Protein AF-0000000075745538 (afdb_homodimer)

Solvent-accessible surface area (backbone atoms only — not comparable to full-atom values): 29740 Å² total; per-residue (Å²): 92,70,64,51,39,31,38,31,52,60,45,66,68,40,71,84,43,52,60,39,20,72,79,34,56,56,38,56,42,60,50,58,52,34,24,38,36,54,57,50,51,48,40,37,41,75,52,66,28,42,40,36,33,36,25,27,32,91,86,46,56,64,62,62,50,54,44,32,82,53,66,72,60,44,50,51,27,57,76,72,63,39,55,70,60,40,52,52,51,49,47,49,22,63,64,48,47,79,44,80,41,72,41,89,64,88,41,35,65,24,44,39,57,53,60,44,41,84,80,52,51,87,40,35,29,32,36,42,36,32,46,46,46,64,48,44,99,56,38,52,62,39,62,37,48,55,50,21,34,75,67,65,39,25,22,36,30,24,38,81,52,60,69,89,52,38,47,78,23,36,33,40,35,60,48,73,80,48,95,54,29,25,47,28,54,38,53,39,74,40,33,51,65,85,69,44,84,52,47,36,26,53,49,52,33,36,31,41,44,45,68,52,49,65,48,46,56,86,53,66,60,45,80,95,67,17,24,48,45,56,62,30,48,26,58,35,10,67,67,70,45,28,35,33,34,54,60,66,60,55,72,34,43,55,77,38,66,55,36,33,56,47,47,24,50,58,52,41,56,70,34,80,92,41,23,65,66,39,51,54,53,48,59,71,67,49,81,132,92,70,61,51,38,31,37,31,52,59,47,67,67,39,72,84,43,52,60,39,20,71,77,35,55,56,36,57,42,60,49,59,51,34,26,37,35,56,56,48,50,50,41,36,42,75,53,65,29,40,39,35,34,36,25,27,33,91,86,48,56,64,63,61,50,53,44,32,81,53,66,69,60,44,49,50,26,57,76,70,65,39,54,71,60,39,51,52,52,49,48,49,22,63,64,48,47,80,43,81,38,70,40,91,64,88,42,36,64,24,43,40,56,52,60,42,40,85,80,52,52,87,41,35,29,32,36,41,36,33,46,48,46,64,46,43,99,56,36,51,62,39,63,38,47,55,50,22,34,74,65,65,39,24,22,35,31,22,37,80,52,62,67,90,52,40,48,78,23,36,33,41,34,60,48,73,81,46,95,56,28,26,46,29,55,38,55,38,74,40,35,51,65,84,71,43,82,51,49,36,25,52,48,52,34,36,31,41,45,46,69,53,50,65,48,47,55,86,54,66,59,44,79,94,68,15,24,46,45,56,61,32,48,26,57,35,11,66,67,70,46,28,33,34,35,55,61,65,60,55,72,33,42,56,76,38,65,56,37,32,56,47,48,24,50,59,54,42,56,69,34,81,91,40,22,65,65,37,51,55,54,49,59,71,67,48,80,131

Secondary structure (DSSP, 8-state):
----EEEEE-----GGGTTTTSSS-GGGSEETTEEHHHHHHHHHHHTT--EEEEEE-TT-HHHHHHTS--HHHHHHHHHTT-HHHHHHHHHHHHSSEEEEEE-SS---HHHHHHHTHHHHTTS-EEEE-TTEEEE-SS-HHHHHHHHHHHHTSEEEEEEE--GGGGGGSEEEEEEEEETTEEEEEEEEES--TTT-S-SEEEEEEEEE-THHHHHHTTPPP-GGGS--HHHHHHHHHHTT-EEEEE--SEEEETTSHHHHHHHHHHHHTT-TTTHHHHHHHHHHHS--/----EEEEE-----GGGTTTTSSS-GGGSEETTEEHHHHHHHHHHHTT--EEEEEE-TT-HHHHHHTS--H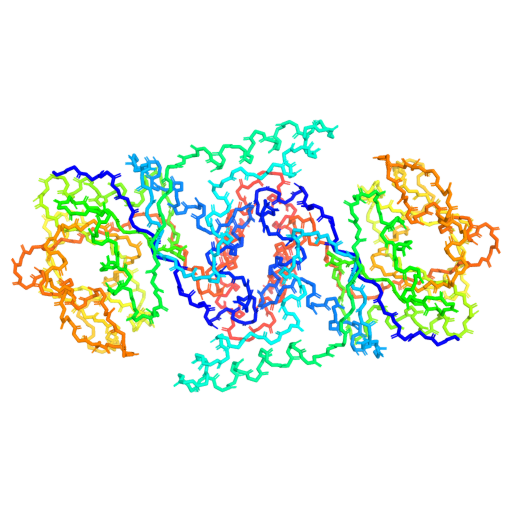HHHHHHHHTT-HHHHHHHHHHHHS-EEEEEE-SS---HHHHHHHTHHHHTTS-EEEE-TTEEEE-SS-HHHHHHHHHHHHTSEEEEEEE--GGGGGGSEEEEEEEEETTEEEEEEEEES--TTT-S-SEEEEEEEEE-THHHHHHTTPPP-GGGS--HHHHHHHHHHTT-EEEEE--SEEEETTSHHHHHHHHHHHHTT-TTTHHHHHHHHHHHS--

Structure (mmCIF, N/CA/C/O backbone):
data_AF-0000000075745538-model_v1
#
loop_
_entity.id
_entity.type
_entity.pdbx_description
1 polymer 'UTP--glucose-1-phosphate uridylyltransferase'
#
loop_
_atom_site.group_PDB
_atom_site.id
_atom_site.type_symbol
_atom_site.label_atom_id
_atom_site.label_alt_id
_atom_site.label_comp_id
_atom_site.label_asym_id
_atom_site.label_entity_id
_atom_site.label_seq_id
_atom_site.pdbx_PDB_ins_code
_atom_site.Cartn_x
_atom_site.Cartn_y
_atom_site.Cartn_z
_atom_site.occupancy
_atom_site.B_iso_or_equiv
_atom_site.auth_seq_id
_atom_site.auth_comp_id
_atom_site.auth_asym_id
_atom_site.auth_atom_id
_atom_site.pdbx_PDB_model_num
ATOM 1 N N . MET A 1 1 ? 9.742 32.969 16.781 1 86.25 1 MET A N 1
ATOM 2 C CA . MET A 1 1 ? 9.578 31.75 17.578 1 86.25 1 MET A CA 1
ATOM 3 C C . MET A 1 1 ? 10.32 30.578 16.953 1 86.25 1 MET A C 1
ATOM 5 O O . MET A 1 1 ? 10.523 30.547 15.734 1 86.25 1 MET A O 1
ATOM 9 N N . GLN A 1 2 ? 10.852 29.75 17.797 1 90.19 2 GLN A N 1
ATOM 10 C CA . GLN A 1 2 ? 11.617 28.609 17.312 1 90.19 2 GLN A CA 1
ATOM 11 C C . GLN A 1 2 ? 10.781 27.344 17.312 1 90.19 2 GLN A C 1
ATOM 13 O O . GLN A 1 2 ? 10.18 26.984 18.344 1 90.19 2 GLN A O 1
ATOM 18 N N . VAL A 1 3 ? 10.633 26.781 16.172 1 95.25 3 VAL A N 1
ATOM 19 C CA . VAL A 1 3 ? 9.898 25.531 16 1 95.25 3 VAL A CA 1
ATOM 20 C C . VAL A 1 3 ? 10.875 24.375 15.766 1 95.25 3 VAL A C 1
ATOM 22 O O . VAL A 1 3 ? 11.602 24.375 14.766 1 95.25 3 VAL A O 1
ATOM 25 N N . ASP A 1 4 ? 10.891 23.453 16.688 1 92.44 4 ASP A N 1
ATOM 26 C CA . ASP A 1 4 ? 11.898 22.406 16.578 1 92.44 4 ASP A CA 1
ATOM 27 C C . ASP A 1 4 ? 11.242 21.031 16.438 1 92.44 4 ASP A C 1
ATOM 29 O O . ASP A 1 4 ? 11.891 20.078 16 1 92.44 4 ASP A O 1
ATOM 33 N N . LYS A 1 5 ? 10.008 20.906 16.844 1 97 5 LYS A N 1
ATOM 34 C CA . LYS A 1 5 ? 9.32 19.625 16.859 1 97 5 LYS A CA 1
ATOM 35 C C . LYS A 1 5 ? 8.133 19.625 15.906 1 97 5 LYS A C 1
ATOM 37 O O . LYS A 1 5 ? 7.539 20.672 15.641 1 97 5 LYS A O 1
ATOM 42 N N . VAL A 1 6 ? 7.918 18.453 15.359 1 98.19 6 VAL A N 1
ATOM 43 C CA . VAL A 1 6 ? 6.719 18.281 14.547 1 98.19 6 VAL A CA 1
ATOM 44 C C . VAL A 1 6 ? 5.91 17.094 15.078 1 98.19 6 VAL A C 1
ATOM 46 O O . VAL A 1 6 ? 6.469 16.047 15.383 1 98.19 6 VAL A O 1
ATOM 49 N N . VAL A 1 7 ? 4.645 17.344 15.328 1 98.44 7 VAL A N 1
ATOM 50 C CA . VAL A 1 7 ? 3.699 16.328 15.75 1 98.44 7 VAL A CA 1
ATOM 51 C C . VAL A 1 7 ? 2.977 15.75 14.531 1 98.44 7 VAL A C 1
ATOM 53 O O . VAL A 1 7 ? 2.428 16.5 13.719 1 98.44 7 VAL A O 1
ATOM 56 N N . VAL A 1 8 ? 2.996 14.43 14.359 1 98.06 8 VAL A N 1
ATOM 57 C CA . VAL A 1 8 ? 2.344 13.734 13.25 1 98.06 8 VAL A CA 1
ATOM 58 C C . VAL A 1 8 ? 1.324 12.734 13.789 1 98.06 8 VAL A C 1
ATOM 60 O O . VAL A 1 8 ? 1.68 11.617 14.156 1 98.06 8 VAL A O 1
ATOM 63 N N . PRO A 1 9 ? 0.056 13.125 13.836 1 97.5 9 PRO A N 1
ATOM 64 C CA . PRO A 1 9 ? -0.987 12.18 14.25 1 97.5 9 PRO A CA 1
ATOM 65 C C . PRO A 1 9 ? -1.168 11.031 13.258 1 97.5 9 PRO A C 1
ATOM 67 O O . PRO A 1 9 ? -1.43 11.266 12.078 1 97.5 9 PRO A O 1
ATOM 70 N N . VAL A 1 10 ? -1.059 9.766 13.734 1 95.06 10 VAL A N 1
ATOM 71 C CA . VAL A 1 10 ? -1.146 8.602 12.852 1 95.06 10 VAL A CA 1
ATOM 72 C C . VAL A 1 10 ? -1.977 7.508 13.516 1 95.06 10 VAL A C 1
ATOM 74 O O . VAL A 1 10 ? -1.84 6.328 13.188 1 95.06 10 VAL A O 1
ATOM 77 N N . ALA A 1 11 ? -2.805 7.832 14.438 1 92.06 11 ALA A N 1
ATOM 78 C CA . ALA A 1 11 ? -3.52 6.836 15.234 1 92.06 11 ALA A CA 1
ATOM 79 C C . ALA A 1 11 ? -4.848 6.461 14.578 1 92.06 11 ALA A C 1
ATOM 81 O O . ALA A 1 11 ? -5.492 5.488 14.977 1 92.06 11 ALA A O 1
ATOM 82 N N . GLY A 1 12 ? -5.246 7.16 13.602 1 87.12 12 GLY A N 1
ATOM 83 C CA . GLY A 1 12 ? -6.555 6.957 13.008 1 87.12 12 GLY A CA 1
ATOM 84 C C . GLY A 1 12 ? -6.727 5.574 12.398 1 87.12 12 GLY A C 1
ATOM 85 O O . GLY A 1 12 ? -5.754 4.973 11.938 1 87.12 12 GLY A O 1
ATOM 86 N N . TRP A 1 13 ? -7.945 5.137 12.242 1 82.75 13 TRP A N 1
ATOM 87 C CA . TRP A 1 13 ? -8.258 3.787 11.789 1 82.75 13 TRP A CA 1
ATOM 88 C C . TRP A 1 13 ? -8.234 3.711 10.266 1 82.75 13 TRP A C 1
ATOM 90 O O . TRP A 1 13 ? -8.164 2.621 9.688 1 82.75 13 TRP A O 1
ATOM 100 N N . GLY A 1 14 ? -8.375 4.773 9.625 1 85.12 14 GLY A N 1
ATOM 101 C CA . GLY A 1 14 ? -8.359 4.766 8.172 1 85.12 14 GLY A CA 1
ATOM 102 C C . GLY A 1 14 ? -9.508 3.975 7.57 1 85.12 14 GLY A C 1
ATOM 103 O O . GLY A 1 14 ? -9.32 3.244 6.598 1 85.12 14 GLY A O 1
ATOM 104 N N . THR A 1 15 ? -10.727 4.102 8.031 1 84.31 15 THR A N 1
ATOM 105 C CA . THR A 1 15 ? -11.859 3.244 7.684 1 84.31 15 THR A CA 1
ATOM 106 C C . THR A 1 15 ? -12.328 3.523 6.262 1 84.31 15 THR A C 1
ATOM 108 O O . THR A 1 15 ? -12.914 2.652 5.613 1 84.31 15 THR A O 1
ATOM 111 N N . ARG A 1 16 ? -12.047 4.633 5.652 1 79.69 16 ARG A N 1
ATOM 112 C CA . ARG A 1 16 ? -12.484 4.988 4.305 1 79.69 16 ARG A CA 1
ATOM 113 C C . ARG A 1 16 ? -11.758 4.156 3.254 1 79.69 16 ARG A C 1
ATOM 115 O O . ARG A 1 16 ? -12.18 4.094 2.1 1 79.69 16 ARG A O 1
ATOM 122 N N . SER A 1 17 ? -10.68 3.512 3.648 1 85.38 17 SER A N 1
ATOM 123 C CA . SER A 1 17 ? -9.867 2.764 2.699 1 85.38 17 SER A CA 1
ATOM 124 C C . SER A 1 17 ? -9.984 1.261 2.928 1 85.38 17 SER A C 1
ATOM 126 O O . SER A 1 17 ? -9.18 0.481 2.418 1 85.38 17 SER A O 1
ATOM 128 N N . LEU A 1 18 ? -10.93 0.903 3.715 1 87.12 18 LEU A N 1
ATOM 129 C CA . LEU A 1 18 ? -11.172 -0.522 3.918 1 87.12 18 LEU A CA 1
ATOM 130 C C . LEU A 1 18 ? -11.531 -1.206 2.602 1 87.12 18 LEU A C 1
ATOM 132 O O . LEU A 1 18 ? -12.188 -0.608 1.747 1 87.12 18 LEU A O 1
ATOM 136 N N . PRO A 1 19 ? -11.023 -2.41 2.402 1 89.81 19 PRO A N 1
ATOM 137 C CA . PRO A 1 19 ? -10.352 -3.312 3.34 1 89.81 19 PRO A CA 1
ATOM 138 C C . PRO A 1 19 ? -8.828 -3.178 3.297 1 89.81 19 PRO A C 1
ATOM 140 O O . PRO A 1 19 ? -8.125 -3.84 4.066 1 89.81 19 PRO A O 1
ATOM 143 N N . ALA A 1 20 ? -8.305 -2.301 2.475 1 86.12 20 ALA A N 1
ATOM 144 C CA . ALA A 1 20 ? -6.859 -2.135 2.334 1 86.12 20 ALA A CA 1
ATOM 145 C C . ALA A 1 20 ? -6.223 -1.75 3.664 1 86.12 20 ALA A C 1
ATOM 147 O O . ALA A 1 20 ? -5.074 -2.113 3.938 1 86.12 20 ALA A O 1
ATOM 148 N N . THR A 1 21 ? -7.012 -1.086 4.5 1 87.31 21 THR A N 1
ATOM 149 C CA . THR A 1 21 ? -6.473 -0.563 5.754 1 87.31 21 THR A CA 1
ATOM 150 C C . THR A 1 21 ? -6.926 -1.415 6.934 1 87.31 21 THR A C 1
ATOM 152 O O . THR A 1 21 ? -6.867 -0.973 8.086 1 87.31 21 THR A O 1
ATOM 155 N N . LYS A 1 22 ? -7.441 -2.6 6.645 1 88.69 22 LYS A N 1
ATOM 156 C CA . LYS A 1 22 ? -7.918 -3.477 7.711 1 88.69 22 LYS A CA 1
ATOM 157 C C . LYS A 1 22 ? -6.824 -3.734 8.742 1 88.69 22 LYS A C 1
ATOM 159 O O . LYS A 1 22 ? -7.074 -3.68 9.945 1 88.69 22 LYS A O 1
ATOM 164 N N . ASN A 1 23 ? -5.586 -3.955 8.227 1 86.44 23 ASN A N 1
ATOM 165 C CA . ASN A 1 23 ? -4.465 -4.199 9.125 1 86.44 23 ASN A CA 1
ATOM 166 C C . ASN A 1 23 ? -3.24 -3.381 8.727 1 86.44 23 ASN A C 1
ATOM 168 O O . ASN A 1 23 ? -2.139 -3.621 9.227 1 86.44 23 ASN A O 1
ATOM 172 N N . LEU A 1 24 ? -3.475 -2.521 7.871 1 87.69 24 LEU A N 1
ATOM 173 C CA . LEU A 1 24 ? -2.43 -1.621 7.395 1 87.69 24 LEU A CA 1
ATOM 174 C C . LEU A 1 24 ? -2.84 -0.164 7.586 1 87.69 24 LEU A C 1
ATOM 176 O O . LEU A 1 24 ? -3.842 0.282 7.023 1 87.69 24 LEU A O 1
ATOM 180 N N . PRO A 1 25 ? -2.012 0.566 8.375 1 91.5 25 PRO A N 1
ATOM 181 C CA . PRO A 1 25 ? -2.342 1.988 8.5 1 91.5 25 PRO A CA 1
ATOM 182 C C . PRO A 1 25 ? -2.359 2.713 7.156 1 91.5 25 PRO A C 1
ATOM 184 O O . PRO A 1 25 ? -1.519 2.443 6.293 1 91.5 25 PRO A O 1
ATOM 187 N N . LYS A 1 26 ? -3.303 3.6 7.051 1 92.38 26 LYS A N 1
ATOM 188 C CA . LYS A 1 26 ? -3.43 4.348 5.805 1 92.38 26 LYS A CA 1
ATOM 189 C C . LYS A 1 26 ? -2.166 5.152 5.512 1 92.38 26 LYS A C 1
ATOM 191 O O . LYS A 1 26 ? -1.805 5.352 4.352 1 92.38 26 LYS A O 1
ATOM 196 N N . GLU A 1 27 ? -1.47 5.57 6.527 1 93.62 27 GLU A N 1
ATOM 197 C CA . GLU A 1 27 ? -0.246 6.359 6.41 1 93.62 27 GLU A CA 1
ATOM 198 C C . GLU A 1 27 ? 0.885 5.535 5.801 1 93.62 27 GLU A C 1
ATOM 200 O O . GLU A 1 27 ? 1.901 6.086 5.375 1 93.62 27 GLU A O 1
ATOM 205 N N . MET A 1 28 ? 0.665 4.207 5.754 1 93.44 28 MET A N 1
ATOM 206 C CA . MET A 1 28 ? 1.698 3.32 5.23 1 93.44 28 MET A CA 1
ATOM 207 C C . MET A 1 28 ? 1.396 2.92 3.791 1 93.44 28 MET A C 1
ATOM 209 O O . MET A 1 28 ? 2.195 2.232 3.152 1 93.44 28 MET A O 1
ATOM 213 N N . LEU A 1 29 ? 0.267 3.334 3.33 1 92.81 29 LEU A N 1
ATOM 214 C CA . LEU A 1 29 ? -0.024 3.076 1.924 1 92.81 29 LEU A CA 1
ATOM 215 C C . LEU A 1 29 ? 1.036 3.703 1.025 1 92.81 29 LEU A C 1
ATOM 217 O O . LEU A 1 29 ? 1.464 4.836 1.261 1 92.81 29 LEU A O 1
ATOM 221 N N . PRO A 1 30 ? 1.42 2.984 0.064 1 93.25 30 PRO A N 1
ATOM 222 C CA . PRO A 1 30 ? 2.49 3.498 -0.792 1 93.25 30 PRO A CA 1
ATOM 223 C C . PRO A 1 30 ? 2.002 4.559 -1.775 1 93.25 30 PRO A C 1
ATOM 225 O O . PRO A 1 30 ? 0.945 4.395 -2.391 1 93.25 30 PRO A O 1
ATOM 228 N N . VAL A 1 31 ? 2.645 5.566 -1.782 1 93.38 31 VAL A N 1
ATOM 229 C CA . VAL A 1 31 ? 2.576 6.523 -2.879 1 93.38 31 VAL A CA 1
ATOM 230 C C . VAL A 1 31 ? 3.836 6.422 -3.734 1 93.38 31 VAL A C 1
ATOM 232 O O . VAL A 1 31 ? 4.891 6.941 -3.361 1 93.38 31 VAL A O 1
ATOM 235 N N . TYR A 1 32 ? 3.611 5.621 -4.773 1 89.62 32 TYR A N 1
ATOM 236 C CA . TYR A 1 32 ? 4.723 5.168 -5.605 1 89.62 32 TYR A CA 1
ATOM 237 C C . TYR A 1 32 ? 5.715 4.352 -4.789 1 89.62 32 TYR A C 1
ATOM 239 O O . TYR A 1 32 ? 5.375 3.285 -4.273 1 89.62 32 TYR A O 1
ATOM 247 N N . LYS A 1 33 ? 6.91 4.789 -4.492 1 88.88 33 LYS A N 1
ATOM 248 C CA . LYS A 1 33 ? 7.961 3.928 -3.957 1 88.88 33 LYS A CA 1
ATOM 249 C C . LYS A 1 33 ? 8.117 4.121 -2.451 1 88.88 33 LYS A C 1
ATOM 251 O O . LYS A 1 33 ? 8.875 3.398 -1.803 1 88.88 33 LYS A O 1
ATOM 256 N N . LYS A 1 34 ? 7.324 5.051 -1.88 1 93.81 34 LYS A N 1
ATOM 257 C CA . LYS A 1 34 ? 7.457 5.344 -0.456 1 93.81 34 LYS A CA 1
ATOM 258 C C . LYS A 1 34 ? 6.094 5.352 0.234 1 93.81 34 LYS A C 1
ATOM 260 O O . LYS A 1 34 ? 5.09 5.73 -0.37 1 93.81 34 LYS A O 1
ATOM 265 N N . PRO A 1 35 ? 6.129 4.898 1.499 1 95.06 35 PRO A N 1
ATOM 266 C CA . PRO A 1 35 ? 4.891 5.117 2.25 1 95.06 35 PRO A CA 1
ATOM 267 C C . PRO A 1 35 ? 4.527 6.594 2.375 1 95.06 35 PRO A C 1
ATOM 269 O O . PRO A 1 35 ? 5.418 7.449 2.439 1 95.06 35 PRO A O 1
ATOM 272 N N . ALA A 1 36 ? 3.264 6.875 2.461 1 95 36 ALA A N 1
ATOM 273 C CA . ALA A 1 36 ? 2.764 8.25 2.547 1 95 36 ALA A CA 1
ATOM 274 C C . ALA A 1 36 ? 3.416 9 3.703 1 95 36 ALA A C 1
ATOM 276 O O . ALA A 1 36 ? 3.85 10.141 3.543 1 95 36 ALA A O 1
ATOM 277 N N . VAL A 1 37 ? 3.572 8.352 4.836 1 96.06 37 VAL A N 1
ATOM 278 C CA . VAL A 1 37 ? 4.074 9 6.043 1 96.06 37 VAL A CA 1
ATOM 279 C C . VAL A 1 37 ? 5.531 9.406 5.844 1 96.06 37 VAL A C 1
ATOM 281 O O . VAL A 1 37 ? 5.996 10.383 6.441 1 96.06 37 VAL A O 1
ATOM 284 N N . GLN A 1 38 ? 6.258 8.711 5.02 1 96.12 38 GLN A N 1
ATOM 285 C CA . GLN A 1 38 ? 7.652 9.062 4.773 1 96.12 38 GLN A CA 1
ATOM 286 C C . GLN A 1 38 ? 7.758 10.422 4.078 1 96.12 38 GLN A C 1
ATOM 288 O O . GLN A 1 38 ? 8.68 11.195 4.352 1 96.12 38 GLN A O 1
ATOM 293 N N . TYR A 1 39 ? 6.82 10.703 3.15 1 95.94 39 TYR A N 1
ATOM 294 C CA . TYR A 1 39 ? 6.801 12.008 2.49 1 95.94 39 TYR A CA 1
ATOM 295 C C . TYR A 1 39 ? 6.578 13.125 3.502 1 95.94 39 TYR A C 1
ATOM 297 O O . TYR A 1 39 ? 7.18 14.195 3.395 1 95.94 39 TYR A O 1
ATOM 305 N N . VAL A 1 40 ? 5.723 12.867 4.441 1 96.69 40 VAL A N 1
ATOM 306 C CA . VAL A 1 40 ? 5.398 13.844 5.477 1 96.69 40 VAL A CA 1
ATOM 307 C C . VAL A 1 40 ? 6.641 14.125 6.324 1 96.69 40 VAL A C 1
ATOM 309 O O . VAL A 1 40 ? 6.977 15.289 6.578 1 96.69 40 VAL A O 1
ATOM 312 N N . VAL A 1 41 ? 7.332 13.094 6.691 1 96.56 41 VAL A N 1
ATOM 313 C CA . VAL A 1 41 ? 8.523 13.211 7.527 1 96.56 41 VAL A CA 1
ATOM 314 C C . VAL A 1 41 ? 9.633 13.906 6.738 1 96.56 41 VAL A C 1
ATOM 316 O O . VAL A 1 41 ? 10.352 14.742 7.281 1 96.56 41 VAL A O 1
ATOM 319 N N . GLU A 1 42 ? 9.766 13.555 5.48 1 96.06 42 GLU A N 1
ATOM 320 C CA . GLU A 1 42 ? 10.758 14.203 4.621 1 96.06 42 GLU A CA 1
ATOM 321 C C . GLU A 1 42 ? 10.484 15.703 4.5 1 96.06 42 GLU A C 1
ATOM 323 O O . GLU A 1 42 ? 11.422 16.5 4.496 1 96.06 42 GLU A O 1
ATOM 328 N N . GLU A 1 43 ? 9.195 16.062 4.367 1 96.44 43 GLU A N 1
ATOM 329 C CA . GLU A 1 43 ? 8.836 17.484 4.352 1 96.44 43 GLU A CA 1
ATOM 330 C C . GLU A 1 43 ? 9.32 18.188 5.617 1 96.44 43 GLU A C 1
ATOM 332 O O . GLU A 1 43 ? 9.891 19.281 5.547 1 96.44 43 GLU A O 1
ATOM 337 N N . ALA A 1 44 ? 9.055 17.562 6.754 1 96.88 44 ALA A N 1
ATOM 338 C CA . ALA A 1 44 ? 9.5 18.125 8.031 1 96.88 44 ALA A CA 1
ATOM 339 C C . ALA A 1 44 ? 11.016 18.297 8.062 1 96.88 44 ALA A C 1
ATOM 341 O O . ALA A 1 44 ? 11.516 19.359 8.422 1 96.88 44 ALA A O 1
ATOM 342 N N . MET A 1 45 ? 11.703 17.281 7.602 1 95.56 45 MET A N 1
ATOM 343 C CA . MET A 1 45 ? 13.156 17.281 7.586 1 95.56 45 MET A CA 1
ATOM 344 C C . MET A 1 45 ? 13.688 18.422 6.715 1 95.56 45 MET A C 1
ATOM 346 O O . MET A 1 45 ? 14.609 19.125 7.105 1 95.56 45 MET A O 1
ATOM 350 N N . MET A 1 46 ? 13.07 18.578 5.586 1 95.69 46 MET A N 1
ATOM 351 C CA . MET A 1 46 ? 13.492 19.609 4.648 1 95.69 46 MET A CA 1
ATOM 352 C C . MET A 1 46 ? 13.242 21 5.223 1 95.69 46 MET A C 1
ATOM 354 O O . MET A 1 46 ? 13.883 21.969 4.809 1 95.69 46 MET A O 1
ATOM 358 N N . ALA A 1 47 ? 12.32 21.094 6.168 1 96.25 47 ALA A N 1
ATOM 359 C CA . ALA A 1 47 ? 12.016 22.359 6.824 1 96.25 47 ALA A CA 1
ATOM 360 C C . ALA A 1 47 ? 12.883 22.547 8.07 1 96.25 47 ALA A C 1
ATOM 362 O O . ALA A 1 47 ? 12.719 23.531 8.797 1 96.25 47 ALA A O 1
ATOM 363 N N . GLY A 1 48 ? 13.711 21.594 8.352 1 94.44 48 GLY A N 1
ATOM 364 C CA . GLY A 1 48 ? 14.633 21.703 9.477 1 94.44 48 GLY A CA 1
ATOM 365 C C . GLY A 1 48 ? 14.078 21.094 10.75 1 94.44 48 GLY A C 1
ATOM 366 O O . GLY A 1 48 ? 14.641 21.297 11.828 1 94.44 48 GLY A O 1
ATOM 367 N N . LEU A 1 49 ? 13.008 20.375 10.672 1 95.31 49 LEU A N 1
ATOM 368 C CA . LEU A 1 49 ? 12.406 19.719 11.828 1 95.31 49 LEU A CA 1
ATOM 369 C C . LEU A 1 49 ? 12.852 18.266 11.922 1 95.31 49 LEU A C 1
ATOM 371 O O . LEU A 1 49 ? 12.32 17.406 11.227 1 95.31 49 LEU A O 1
ATOM 375 N N . THR A 1 50 ? 13.703 17.891 12.836 1 89.94 50 THR A N 1
ATOM 376 C CA . THR A 1 50 ? 14.258 16.547 12.867 1 89.94 50 THR A CA 1
ATOM 377 C C . THR A 1 50 ? 13.68 15.75 14.031 1 89.94 50 THR A C 1
ATOM 379 O O . THR A 1 50 ? 13.836 14.523 14.102 1 89.94 50 THR A O 1
ATOM 382 N N . ASP A 1 51 ? 12.961 16.469 14.93 1 95.56 51 ASP A N 1
ATOM 383 C CA . ASP A 1 51 ? 12.289 15.773 16.016 1 95.56 51 ASP A CA 1
ATOM 384 C C . ASP A 1 51 ? 10.82 15.539 15.695 1 95.56 51 ASP A C 1
ATOM 386 O O . ASP A 1 51 ? 10 16.453 15.805 1 95.56 51 ASP A O 1
ATOM 390 N N . VAL A 1 52 ? 10.539 14.289 15.383 1 96.88 52 VAL A N 1
ATOM 391 C CA . VAL A 1 52 ? 9.195 13.922 14.953 1 96.88 52 VAL A CA 1
ATOM 392 C C . VAL A 1 52 ? 8.469 13.195 16.094 1 96.88 52 VAL A C 1
ATOM 394 O O . VAL A 1 52 ? 8.992 12.227 16.641 1 96.88 52 VAL A O 1
ATOM 397 N N . VAL A 1 53 ? 7.348 13.695 16.453 1 97.62 53 VAL A N 1
ATOM 398 C CA . VAL A 1 53 ? 6.5 13.07 17.469 1 97.62 53 VAL A CA 1
ATOM 399 C C . VAL A 1 53 ? 5.309 12.398 16.797 1 97.62 53 VAL A C 1
ATOM 401 O O . VAL A 1 53 ? 4.359 13.062 16.375 1 97.62 53 VAL A O 1
ATOM 404 N N . PHE A 1 54 ? 5.344 11.078 16.734 1 97 54 PHE A N 1
ATOM 405 C CA . PHE A 1 54 ? 4.199 10.336 16.234 1 97 54 PHE A CA 1
ATOM 406 C C . PHE A 1 54 ? 3.156 10.141 17.328 1 97 54 PHE A C 1
ATOM 408 O O . PHE A 1 54 ? 3.482 9.688 18.438 1 97 54 PHE A O 1
ATOM 415 N N . VAL A 1 55 ? 1.956 10.578 17.109 1 97.31 55 VAL A N 1
ATOM 416 C CA . VAL A 1 55 ? 0.83 10.18 17.938 1 97.31 55 VAL A CA 1
ATOM 417 C C . VAL A 1 55 ? 0.156 8.945 17.359 1 97.31 55 VAL A C 1
ATOM 419 O O . VAL A 1 55 ? -0.641 9.047 16.422 1 97.31 55 VAL A O 1
ATOM 422 N N . ASN A 1 56 ? 0.398 7.836 17.891 1 93.88 56 ASN A N 1
ATOM 423 C CA . ASN A 1 56 ? 0.109 6.523 17.328 1 93.88 56 ASN A CA 1
ATOM 424 C C . ASN A 1 56 ? -0.791 5.699 18.234 1 93.88 56 ASN A C 1
ATOM 426 O O . ASN A 1 56 ? -1.307 6.211 19.234 1 93.88 56 ASN A O 1
ATOM 430 N N . ASN A 1 57 ? -1.219 4.586 17.828 1 88.69 57 ASN A N 1
ATOM 431 C CA . ASN A 1 57 ? -1.938 3.629 18.656 1 88.69 57 ASN A CA 1
ATOM 432 C C . ASN A 1 57 ? -1.252 2.266 18.672 1 88.69 57 ASN A C 1
ATOM 434 O O . ASN A 1 57 ? -0.233 2.074 18 1 88.69 57 ASN A O 1
ATOM 438 N N . GLN A 1 58 ? -1.77 1.343 19.438 1 79.44 58 GLN A N 1
ATOM 439 C CA . GLN A 1 58 ? -1.118 0.062 19.688 1 79.44 58 GLN A CA 1
ATOM 440 C C . GLN A 1 58 ? -1.053 -0.787 18.422 1 79.44 58 GLN A C 1
ATOM 442 O O . GLN A 1 58 ? -0.14 -1.599 18.266 1 79.44 58 GLN A O 1
ATOM 447 N N . ASN A 1 59 ? -1.845 -0.547 17.531 1 80.12 59 ASN A N 1
ATOM 448 C CA . ASN A 1 59 ? -1.977 -1.433 16.375 1 80.12 59 ASN A CA 1
ATOM 449 C C . ASN A 1 59 ? -1.19 -0.911 15.18 1 80.12 59 ASN A C 1
ATOM 451 O O . ASN A 1 59 ? -1.217 -1.514 14.102 1 80.12 59 ASN A O 1
ATOM 455 N N . LYS A 1 60 ? -0.417 0.139 15.375 1 86.19 60 LYS A N 1
ATOM 456 C CA . LYS A 1 60 ? 0.222 0.777 14.227 1 86.19 60 LYS A CA 1
ATOM 457 C C . LYS A 1 60 ? 1.729 0.903 14.438 1 86.19 60 LYS A C 1
ATOM 459 O O . LYS A 1 60 ? 2.336 1.895 14.031 1 86.19 60 LYS A O 1
ATOM 464 N N . THR A 1 61 ? 2.334 -0.054 14.992 1 86.44 61 THR A N 1
ATOM 465 C CA . THR A 1 61 ? 3.762 -0.023 15.281 1 86.44 61 THR A CA 1
ATOM 466 C C . THR A 1 61 ? 4.578 -0.041 13.992 1 86.44 61 THR A C 1
ATOM 468 O O . THR A 1 61 ? 5.742 0.36 13.984 1 86.44 61 THR A O 1
ATOM 471 N N . ILE A 1 62 ? 3.992 -0.468 12.961 1 90.44 62 ILE A N 1
ATOM 472 C CA . ILE A 1 62 ? 4.668 -0.577 11.672 1 90.44 62 ILE A CA 1
ATOM 473 C C . ILE A 1 62 ? 5.141 0.802 11.219 1 90.44 62 ILE A C 1
ATOM 475 O O . ILE A 1 62 ? 6.133 0.918 10.5 1 90.44 62 ILE A O 1
ATOM 479 N N . ILE A 1 63 ? 4.492 1.85 11.633 1 92.38 63 ILE A N 1
ATOM 480 C CA . ILE A 1 63 ? 4.871 3.209 11.266 1 92.38 63 ILE A CA 1
ATOM 481 C C . ILE A 1 63 ? 6.215 3.562 11.898 1 92.38 63 ILE A C 1
ATOM 483 O O . ILE A 1 63 ? 7.129 4.02 11.211 1 92.38 63 ILE A O 1
ATOM 487 N N . GLU A 1 64 ? 6.348 3.34 13.172 1 91.69 64 GLU A N 1
ATOM 488 C CA . GLU A 1 64 ? 7.605 3.59 13.867 1 91.69 64 GLU A CA 1
ATOM 489 C C . GLU A 1 64 ? 8.727 2.713 13.32 1 91.69 64 GLU A C 1
ATOM 491 O O . GLU A 1 64 ? 9.852 3.182 13.125 1 91.69 64 GLU A O 1
ATOM 496 N N . ASP A 1 65 ? 8.352 1.478 13.047 1 91.38 65 ASP A N 1
ATOM 497 C CA . ASP A 1 65 ? 9.336 0.511 12.562 1 91.38 65 ASP A CA 1
ATOM 498 C C . ASP A 1 65 ? 9.906 0.94 11.219 1 91.38 65 ASP A C 1
ATOM 500 O O . ASP A 1 65 ? 11.07 0.65 10.914 1 91.38 65 ASP A O 1
ATOM 504 N N . HIS A 1 66 ? 9.109 1.567 10.461 1 93.06 66 HIS A N 1
ATOM 505 C CA . HIS A 1 66 ? 9.562 2.021 9.156 1 93.06 66 HIS A CA 1
ATOM 506 C C . HIS A 1 66 ? 10.75 2.973 9.281 1 93.06 66 HIS A C 1
ATOM 508 O O . HIS A 1 66 ? 11.633 2.988 8.422 1 93.06 66 HIS A O 1
ATOM 514 N N . PHE A 1 67 ? 10.781 3.729 10.336 1 93.25 67 PHE A N 1
ATOM 515 C CA . PHE A 1 67 ? 11.828 4.719 10.539 1 93.25 67 PHE A CA 1
ATOM 516 C C . PHE A 1 67 ? 12.898 4.195 11.492 1 93.25 67 PHE A C 1
ATOM 518 O O . PHE A 1 67 ? 13.586 4.977 12.156 1 93.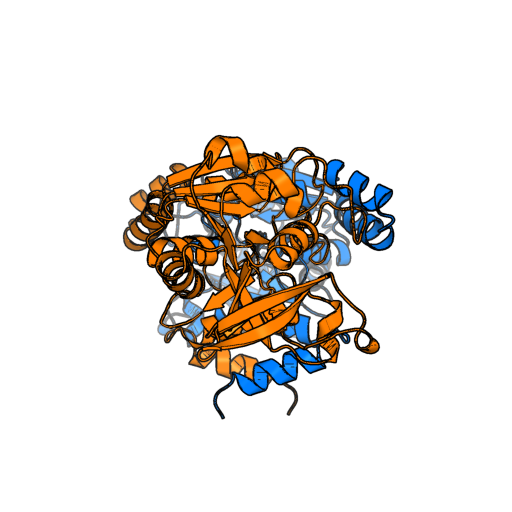25 67 PHE A O 1
ATOM 525 N N . ASP A 1 68 ? 13.016 2.961 11.562 1 91.81 68 ASP A N 1
ATOM 526 C CA . ASP A 1 68 ? 14.047 2.281 12.352 1 91.81 68 ASP A CA 1
ATOM 527 C C . ASP A 1 68 ? 14.828 1.293 11.492 1 91.81 68 ASP A C 1
ATOM 529 O O . ASP A 1 68 ? 14.484 1.067 10.328 1 91.81 68 ASP A O 1
ATOM 533 N N . TYR A 1 69 ? 15.922 0.819 12.047 1 90.25 69 TYR A N 1
ATOM 534 C CA . TYR A 1 69 ? 16.719 -0.183 11.336 1 90.25 69 TYR A CA 1
ATOM 535 C C . TYR A 1 69 ? 15.953 -1.499 11.227 1 90.25 69 TYR A C 1
ATOM 537 O O . TYR A 1 69 ? 15.211 -1.872 12.141 1 90.25 69 TYR A O 1
ATOM 545 N N . ASN A 1 70 ? 15.969 -2.119 10.125 1 90.31 70 ASN A N 1
ATOM 546 C CA . ASN A 1 70 ? 15.539 -3.498 9.906 1 90.31 70 ASN A CA 1
ATOM 547 C C . ASN A 1 70 ? 16.734 -4.426 9.688 1 90.31 70 ASN A C 1
ATOM 549 O O . ASN A 1 70 ? 17.156 -4.633 8.547 1 90.31 70 ASN A O 1
ATOM 553 N N . LEU A 1 71 ? 17.172 -5.035 10.711 1 87.88 71 LEU A N 1
ATOM 554 C CA . LEU A 1 71 ? 18.453 -5.742 10.703 1 87.88 71 LEU A CA 1
ATOM 555 C C . LEU A 1 71 ? 18.375 -6.992 9.828 1 87.88 71 LEU A C 1
ATOM 557 O O . LEU A 1 71 ? 19.344 -7.352 9.164 1 87.88 71 LEU A O 1
ATOM 561 N N . ALA A 1 72 ? 17.25 -7.613 9.898 1 87.31 72 ALA A N 1
ATOM 562 C CA . ALA A 1 72 ? 17.078 -8.805 9.07 1 87.31 72 ALA A CA 1
ATOM 563 C C . ALA A 1 72 ? 17.172 -8.453 7.582 1 87.31 72 ALA A C 1
ATOM 565 O O . ALA A 1 72 ? 17.938 -9.086 6.84 1 87.31 72 ALA A O 1
ATOM 566 N N . LEU A 1 73 ? 16.484 -7.449 7.184 1 88.56 73 LEU A N 1
ATOM 567 C CA . LEU A 1 73 ? 16.516 -6.992 5.801 1 88.56 73 LEU A CA 1
ATOM 568 C C . LEU A 1 73 ? 17.906 -6.484 5.434 1 88.56 73 LEU A C 1
ATOM 570 O O . LEU A 1 73 ? 18.422 -6.789 4.355 1 88.56 73 LEU A O 1
ATOM 574 N N . GLU A 1 74 ? 18.531 -5.75 6.301 1 91.38 74 GLU A N 1
ATOM 575 C CA . GLU A 1 74 ? 19.859 -5.203 6.055 1 91.38 74 GLU A CA 1
ATOM 576 C C . GLU A 1 74 ? 20.875 -6.312 5.832 1 91.38 74 GLU A C 1
ATOM 578 O O . GLU A 1 74 ? 21.734 -6.203 4.957 1 91.38 74 GLU A O 1
ATOM 583 N N . SER A 1 75 ? 20.75 -7.301 6.609 1 90.81 75 SER A N 1
ATOM 584 C CA . SER A 1 75 ? 21.656 -8.43 6.477 1 90.81 75 SER A CA 1
ATOM 585 C C . SER A 1 75 ? 21.516 -9.094 5.109 1 90.81 75 SER A C 1
ATOM 587 O O . SER A 1 75 ? 22.516 -9.445 4.484 1 90.81 75 SER A O 1
ATOM 589 N N . VAL A 1 76 ? 20.344 -9.25 4.703 1 87.56 76 VAL A N 1
ATOM 590 C CA . VAL A 1 76 ? 20.078 -9.859 3.406 1 87.56 76 VAL A CA 1
ATOM 591 C C . VAL A 1 76 ? 20.641 -8.977 2.295 1 87.56 76 VAL A C 1
ATOM 593 O O . VAL A 1 76 ? 21.297 -9.477 1.376 1 87.56 76 VAL A O 1
ATOM 596 N N . LEU A 1 77 ? 20.406 -7.68 2.361 1 91.5 77 LEU A N 1
ATOM 597 C CA . LEU A 1 77 ? 20.891 -6.75 1.348 1 91.5 77 LEU A CA 1
ATOM 598 C C . LEU A 1 77 ? 22.406 -6.727 1.315 1 91.5 77 LEU A C 1
ATOM 600 O O . LEU A 1 77 ? 23.016 -6.668 0.241 1 91.5 77 LEU A O 1
ATOM 604 N N . GLN A 1 78 ? 22.969 -6.828 2.455 1 92.12 78 GLN A N 1
ATOM 605 C CA . GLN A 1 78 ? 24.422 -6.863 2.543 1 92.12 78 GLN A CA 1
ATOM 606 C C . GLN A 1 78 ? 24.984 -8.141 1.922 1 92.12 78 GLN A C 1
ATOM 608 O O . GLN A 1 78 ? 25.891 -8.086 1.091 1 92.12 78 GLN A O 1
ATOM 613 N N . ARG A 1 79 ? 24.422 -9.289 2.207 1 89.62 79 ARG A N 1
ATOM 614 C CA . ARG A 1 79 ? 24.906 -10.586 1.755 1 89.62 79 ARG A CA 1
ATOM 615 C C . ARG A 1 79 ? 24.719 -10.75 0.25 1 89.62 79 ARG A C 1
ATOM 617 O O . ARG A 1 79 ? 25.516 -11.406 -0.416 1 89.62 79 ARG A O 1
ATOM 624 N N . THR A 1 80 ? 23.688 -10.141 -0.213 1 87.5 80 THR A N 1
ATOM 625 C CA . THR A 1 80 ? 23.375 -10.289 -1.631 1 87.5 80 THR A CA 1
ATOM 626 C C . THR A 1 80 ? 24.031 -9.18 -2.447 1 87.5 80 THR A C 1
ATOM 628 O O . THR A 1 80 ? 23.844 -9.102 -3.662 1 87.5 80 THR A O 1
ATOM 631 N N . GLY A 1 81 ? 24.734 -8.266 -1.814 1 89.81 81 GLY A N 1
ATOM 632 C CA . GLY A 1 81 ? 25.516 -7.238 -2.484 1 89.81 81 GLY A CA 1
ATOM 633 C C . GLY A 1 81 ? 24.672 -6.074 -2.971 1 89.81 81 GLY A C 1
ATOM 634 O O . GLY A 1 81 ? 25.094 -5.328 -3.857 1 89.81 81 GLY A O 1
ATOM 635 N N . LYS A 1 82 ? 23.5 -5.977 -2.508 1 91.81 82 LYS A N 1
ATOM 636 C CA . LYS A 1 82 ? 22.609 -4.879 -2.885 1 91.81 82 LYS A CA 1
ATOM 637 C C . LYS A 1 82 ? 22.859 -3.652 -2.012 1 91.81 82 LYS A C 1
ATOM 639 O O . LYS A 1 82 ? 21.969 -3.213 -1.284 1 91.81 82 LYS A O 1
ATOM 644 N N . LEU A 1 83 ? 24.016 -3.004 -2.184 1 93.69 83 LEU A N 1
ATOM 645 C CA . LEU A 1 83 ? 24.531 -1.995 -1.266 1 93.69 83 LEU A CA 1
ATOM 646 C C . LEU A 1 83 ? 23.781 -0.672 -1.442 1 93.69 83 LEU A C 1
ATOM 648 O O . LEU A 1 83 ? 23.609 0.073 -0.478 1 93.69 83 LEU A O 1
ATOM 652 N N . ASP A 1 84 ? 23.359 -0.413 -2.676 1 93.38 84 ASP A N 1
ATOM 653 C CA . ASP A 1 84 ? 22.594 0.807 -2.912 1 93.38 84 ASP A CA 1
ATOM 654 C C . ASP A 1 84 ? 21.266 0.772 -2.166 1 93.38 84 ASP A C 1
ATOM 656 O O . ASP A 1 84 ? 20.859 1.771 -1.57 1 93.38 84 ASP A O 1
ATOM 660 N N . MET A 1 85 ? 20.656 -0.32 -2.209 1 92.5 85 MET A N 1
ATOM 661 C CA . MET A 1 85 ? 19.391 -0.498 -1.495 1 92.5 85 MET A CA 1
ATOM 662 C C . MET A 1 85 ? 19.609 -0.442 0.014 1 92.5 85 MET A C 1
ATOM 664 O O . MET A 1 85 ? 18.781 0.111 0.744 1 92.5 85 MET A O 1
ATOM 668 N N . LEU A 1 86 ? 20.719 -1.015 0.433 1 94.25 86 LEU A N 1
ATOM 669 C CA . LEU A 1 86 ? 21.078 -0.975 1.846 1 94.25 86 LEU A CA 1
ATOM 670 C C . LEU A 1 86 ? 21.234 0.463 2.328 1 94.25 86 LEU A C 1
ATOM 672 O O . LEU A 1 86 ? 20.688 0.831 3.377 1 94.25 86 LEU A O 1
ATOM 676 N N . GLU A 1 87 ? 21.891 1.233 1.58 1 94 87 GLU A N 1
ATOM 677 C CA . GLU A 1 87 ? 22.078 2.639 1.93 1 94 87 GLU A CA 1
ATOM 678 C C . GLU A 1 87 ? 20.75 3.379 1.987 1 94 87 GLU A C 1
ATOM 680 O O . GLU A 1 87 ? 20.516 4.191 2.885 1 94 87 GLU A O 1
ATOM 685 N N . GLN A 1 88 ? 19.906 3.045 1.104 1 91.94 88 GLN A N 1
ATOM 686 C CA . GLN A 1 88 ? 18.594 3.693 1.032 1 91.94 88 GLN A CA 1
ATOM 687 C C . GLN A 1 88 ? 17.781 3.43 2.293 1 91.94 88 GLN A C 1
ATOM 689 O O . GLN A 1 88 ? 17.203 4.352 2.867 1 91.94 88 GLN A O 1
ATOM 694 N N . ILE A 1 89 ? 17.719 2.215 2.742 1 92.38 89 ILE A N 1
ATOM 695 C CA . ILE A 1 89 ? 16.875 1.887 3.877 1 92.38 89 ILE A CA 1
ATOM 696 C C . ILE A 1 89 ? 17.516 2.385 5.168 1 92.38 89 ILE A C 1
ATOM 698 O O . ILE A 1 89 ? 16.812 2.713 6.133 1 92.38 89 ILE A O 1
ATOM 702 N N . ARG A 1 90 ? 18.828 2.48 5.195 1 92.94 90 ARG A N 1
ATOM 703 C CA . ARG A 1 90 ? 19.5 3.055 6.355 1 92.94 90 ARG A CA 1
ATOM 704 C C . ARG A 1 90 ? 19.25 4.555 6.453 1 92.94 90 ARG A C 1
ATOM 706 O O . ARG A 1 90 ? 19.078 5.094 7.551 1 92.94 90 ARG A O 1
ATOM 713 N N . GLU A 1 91 ? 19.203 5.18 5.301 1 93.06 91 GLU A N 1
ATOM 714 C CA . GLU A 1 91 ? 18.891 6.605 5.277 1 93.06 91 GLU A CA 1
ATOM 715 C C . GLU A 1 91 ? 17.516 6.887 5.879 1 93.06 91 GLU A C 1
ATOM 717 O O . GLU A 1 91 ? 17.344 7.871 6.598 1 93.06 91 GLU A O 1
ATOM 722 N N . VAL A 1 92 ? 16.594 6.035 5.613 1 91.88 92 VAL A N 1
ATOM 723 C CA . VAL A 1 92 ? 15.25 6.188 6.148 1 91.88 92 VAL A CA 1
ATOM 724 C C . VAL A 1 92 ? 1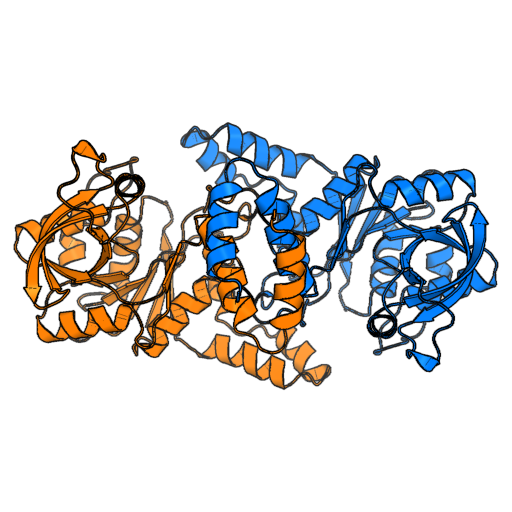5.273 6.039 7.668 1 91.88 92 VAL A C 1
ATOM 726 O O . VAL A 1 92 ? 14.602 6.781 8.383 1 91.88 92 VAL A O 1
ATOM 729 N N . ALA A 1 93 ? 16.078 5.152 8.148 1 90.62 93 ALA A N 1
ATOM 730 C CA . ALA A 1 93 ? 16.172 4.883 9.586 1 90.62 93 ALA A CA 1
ATOM 731 C C . ALA A 1 93 ? 16.859 6.039 10.312 1 90.62 93 ALA A C 1
ATOM 733 O O . ALA A 1 93 ? 16.578 6.289 11.492 1 90.62 93 ALA A O 1
ATOM 734 N N . GLU A 1 94 ? 17.656 6.773 9.609 1 91.56 94 GLU A N 1
ATOM 735 C CA . GLU A 1 94 ? 18.5 7.766 10.273 1 91.56 94 GLU A CA 1
ATOM 736 C C . GLU A 1 94 ? 18 9.18 10.008 1 91.56 94 GLU A C 1
ATOM 738 O O . GLU A 1 94 ? 18.531 10.148 10.562 1 91.56 94 GLU A O 1
ATOM 743 N N . MET A 1 95 ? 17.016 9.297 9.312 1 90 95 MET A N 1
ATOM 744 C CA . MET A 1 95 ? 16.641 10.594 8.766 1 90 95 MET A CA 1
ATOM 745 C C . MET A 1 95 ? 16.109 11.516 9.867 1 90 95 MET A C 1
ATOM 747 O O . MET A 1 95 ? 16.281 12.734 9.797 1 90 95 MET A O 1
ATOM 751 N N . VAL A 1 96 ? 15.438 10.938 10.859 1 89.94 96 VAL A N 1
ATOM 752 C CA . VAL A 1 96 ? 14.859 11.781 11.906 1 89.94 96 VAL A CA 1
ATOM 753 C C . VAL A 1 96 ? 14.906 11.047 13.242 1 89.94 96 VAL A C 1
ATOM 755 O O . VAL A 1 96 ? 15.109 9.836 13.289 1 89.94 96 VAL A O 1
ATOM 758 N N . ASN A 1 97 ? 14.789 11.883 14.266 1 92.5 97 ASN A N 1
ATOM 759 C CA . ASN A 1 97 ? 14.523 11.336 15.594 1 92.5 97 ASN A CA 1
ATOM 760 C C . ASN A 1 97 ? 13.031 11.141 15.844 1 92.5 97 ASN A C 1
ATOM 762 O O . ASN A 1 97 ? 12.234 12.039 15.578 1 92.5 97 ASN A O 1
ATOM 766 N N . ILE A 1 98 ? 12.703 9.961 16.328 1 93.12 98 ILE A N 1
ATOM 767 C CA . ILE A 1 98 ? 11.281 9.656 16.469 1 93.12 98 ILE A CA 1
ATOM 768 C C . ILE A 1 98 ? 10.93 9.5 17.938 1 93.12 98 ILE A C 1
ATOM 770 O O . ILE A 1 98 ? 11.656 8.859 18.703 1 93.12 98 ILE A O 1
ATOM 774 N N . THR A 1 99 ? 9.945 10.156 18.359 1 94.25 99 THR A N 1
ATOM 775 C CA . THR A 1 99 ? 9.25 9.945 19.625 1 94.25 99 THR A CA 1
ATOM 776 C C . THR A 1 99 ? 7.801 9.531 19.375 1 94.25 99 THR A C 1
ATOM 778 O O . THR A 1 99 ? 7.129 10.086 18.5 1 94.25 99 THR A O 1
ATOM 781 N N . SER A 1 100 ? 7.375 8.508 20.109 1 94.25 100 SER A N 1
ATOM 782 C CA . SER A 1 100 ? 6 8.062 19.922 1 94.25 100 SER A CA 1
ATOM 783 C C . SER A 1 100 ? 5.18 8.25 21.188 1 94.25 100 SER A C 1
ATOM 785 O O . SER A 1 100 ? 5.656 7.973 22.297 1 94.25 100 SER A O 1
ATOM 787 N N . VAL A 1 101 ? 4.016 8.82 21.031 1 94.94 101 VAL A N 1
ATOM 788 C CA . VAL A 1 101 ? 3.014 8.938 22.078 1 94.94 101 VAL A CA 1
ATOM 789 C C . VAL A 1 101 ? 1.747 8.188 21.672 1 94.94 101 VAL A C 1
ATOM 791 O O . VAL A 1 101 ? 1.412 8.117 20.5 1 94.94 101 VAL A O 1
ATOM 794 N N . ARG A 1 102 ? 1.053 7.613 22.688 1 93.56 102 ARG A N 1
ATOM 795 C CA . ARG A 1 102 ? -0.121 6.809 22.375 1 93.56 102 ARG A CA 1
ATOM 796 C C . ARG A 1 102 ? -1.404 7.609 22.562 1 93.56 102 ARG A C 1
ATOM 798 O O . ARG A 1 102 ? -1.589 8.258 23.594 1 93.56 102 ARG A O 1
ATOM 805 N N . GLN A 1 103 ? -2.127 7.629 21.531 1 94.38 103 GLN A N 1
ATOM 806 C CA . GLN A 1 103 ? -3.537 7.977 21.656 1 94.38 103 GLN A CA 1
ATOM 807 C C . GLN A 1 103 ? -4.391 6.73 21.891 1 94.38 103 GLN A C 1
ATOM 809 O O . GLN A 1 103 ? -4.781 6.055 20.938 1 94.38 103 GLN A O 1
ATOM 814 N N . LYS A 1 104 ? -4.77 6.398 23.062 1 87.5 104 LYS A N 1
ATOM 815 C CA . LYS A 1 104 ? -5.387 5.137 23.453 1 87.5 104 LYS A CA 1
ATOM 816 C C . LYS A 1 104 ? -6.805 5.023 22.891 1 87.5 104 LYS A C 1
ATOM 818 O O . LYS A 1 104 ? -7.23 3.945 22.469 1 87.5 104 LYS A O 1
ATOM 823 N N . SER A 1 105 ? -7.496 6.172 22.906 1 87.56 105 SER A N 1
ATOM 824 C CA . SER A 1 105 ? -8.805 6.289 22.266 1 87.56 105 SER A CA 1
ATOM 825 C C . SER A 1 105 ? -8.789 7.344 21.172 1 87.56 105 SER A C 1
ATOM 827 O O . SER A 1 105 ? -8.312 8.461 21.375 1 87.56 105 SER A O 1
ATOM 829 N N . GLN A 1 106 ? -9.25 6.934 20.047 1 87.75 106 GLN A N 1
ATOM 830 C CA . GLN A 1 106 ? -9.234 7.84 18.906 1 87.75 106 GLN A CA 1
ATOM 831 C C . GLN A 1 106 ? -10.367 8.859 19 1 87.75 106 GLN A C 1
ATOM 833 O O . GLN A 1 106 ? -11.383 8.727 18.312 1 87.75 106 GLN A O 1
ATOM 838 N N . LEU A 1 107 ? -10.086 9.922 19.672 1 91.12 107 LEU A N 1
ATOM 839 C CA . LEU A 1 107 ? -11.133 10.891 20 1 91.12 107 LEU A CA 1
ATOM 840 C C . LEU A 1 107 ? -11.078 12.094 19.062 1 91.12 107 LEU A C 1
ATOM 842 O O . LEU A 1 107 ? -11.719 13.109 19.312 1 91.12 107 LEU A O 1
ATOM 846 N N . GLY A 1 108 ? -10.219 12.039 18.062 1 92.06 108 GLY A N 1
ATOM 847 C CA . GLY A 1 108 ? -10.156 13.125 17.094 1 92.06 108 GLY A CA 1
ATOM 848 C C . GLY A 1 108 ? -8.781 13.758 17 1 92.06 108 GLY A C 1
ATOM 849 O O . GLY A 1 108 ? -7.895 13.461 17.797 1 92.06 108 GLY A O 1
ATOM 850 N N . LEU A 1 109 ? -8.695 14.641 16.047 1 94.5 109 LEU A N 1
ATOM 851 C CA . LEU A 1 109 ? -7.414 15.281 15.766 1 94.5 109 LEU A CA 1
ATOM 852 C C . LEU A 1 109 ? -7 16.203 16.906 1 94.5 109 LEU A C 1
ATOM 854 O O . LEU A 1 109 ? -5.82 16.281 17.25 1 94.5 109 LEU A O 1
ATOM 858 N N . GLY A 1 110 ? -7.953 16.969 17.469 1 96.75 110 GLY A N 1
ATOM 859 C CA . GLY A 1 110 ? -7.645 17.797 18.625 1 96.75 110 GLY A CA 1
ATOM 860 C C . GLY A 1 110 ? -7.078 17 19.781 1 96.75 110 GLY A C 1
ATOM 861 O O . GLY A 1 110 ? -6.109 17.438 20.422 1 96.75 110 GLY A O 1
ATOM 862 N N . HIS A 1 111 ? -7.695 15.875 20.016 1 96.5 111 HIS A N 1
ATOM 863 C CA . HIS A 1 111 ? -7.215 15.008 21.078 1 96.5 111 HIS A CA 1
ATOM 864 C C . HIS A 1 111 ? -5.82 14.477 20.766 1 96.5 111 HIS A C 1
ATOM 866 O O . HIS A 1 111 ? -4.984 14.352 21.672 1 96.5 111 HIS A O 1
ATOM 872 N N . ALA A 1 112 ? -5.582 14.125 19.531 1 96.75 112 ALA A N 1
ATOM 873 C CA . ALA A 1 112 ? -4.262 13.656 19.125 1 96.75 112 ALA A CA 1
ATOM 874 C C . ALA A 1 112 ? -3.186 14.688 19.453 1 96.75 112 ALA A C 1
ATOM 876 O O . ALA A 1 112 ? -2.143 14.352 20.016 1 96.75 112 ALA A O 1
ATOM 877 N N . VAL A 1 113 ? -3.459 15.938 19.109 1 97.62 113 VAL A N 1
ATOM 878 C CA . VAL A 1 113 ? -2.521 17.016 19.391 1 97.62 113 VAL A CA 1
ATOM 879 C C . VAL A 1 113 ? -2.322 17.156 20.906 1 97.62 113 VAL A C 1
ATOM 881 O O . VAL A 1 113 ? -1.191 17.297 21.375 1 97.62 113 VAL A O 1
ATOM 884 N N . LEU A 1 114 ? -3.393 17.062 21.625 1 97.31 114 LEU A N 1
ATOM 885 C CA . LEU A 1 114 ? -3.34 17.172 23.078 1 97.31 114 LEU A CA 1
ATOM 886 C C . LEU A 1 114 ? -2.445 16.094 23.672 1 97.31 114 LEU A C 1
ATOM 888 O O . LEU A 1 114 ? -1.73 16.344 24.641 1 97.31 114 LEU A O 1
ATOM 892 N N . CYS A 1 115 ? -2.471 14.93 23.125 1 96.69 115 CYS A N 1
ATOM 893 C CA . CYS A 1 115 ? -1.676 13.812 23.625 1 96.69 115 CYS A CA 1
ATOM 894 C C . CYS A 1 115 ? -0.186 14.125 23.531 1 96.69 115 CYS A C 1
ATOM 896 O O . CYS A 1 115 ? 0.617 13.531 24.266 1 96.69 115 CYS A O 1
ATOM 898 N N . ALA A 1 116 ? 0.187 15.031 22.688 1 96.88 116 ALA A N 1
ATOM 899 C CA . ALA A 1 116 ? 1.598 15.352 22.469 1 96.88 116 ALA A CA 1
ATOM 900 C C . ALA A 1 116 ? 2.076 16.422 23.453 1 96.88 116 ALA A C 1
ATOM 902 O O . ALA A 1 116 ? 3.254 16.781 23.453 1 96.88 116 ALA A O 1
ATOM 903 N N . ARG A 1 117 ? 1.302 16.906 24.312 1 96.75 117 ARG A N 1
ATOM 904 C CA . ARG A 1 117 ? 1.577 18.062 25.172 1 96.75 117 ARG A CA 1
ATOM 905 C C . ARG A 1 117 ? 2.836 17.844 26 1 96.75 117 ARG A C 1
ATOM 907 O O . ARG A 1 117 ? 3.701 18.719 26.078 1 96.75 117 ARG A O 1
ATOM 914 N N . LYS A 1 118 ? 2.998 16.688 26.594 1 94.12 118 LYS A N 1
ATOM 915 C CA . LYS A 1 118 ? 4.098 16.422 27.516 1 94.12 118 LYS A CA 1
ATOM 916 C C . LYS A 1 118 ? 5.434 16.359 26.781 1 94.12 118 LYS A C 1
ATOM 918 O O . LYS A 1 118 ? 6.492 16.547 27.375 1 94.12 118 LYS A O 1
ATOM 923 N N . VAL A 1 119 ? 5.383 16.016 25.516 1 94.94 119 VAL A N 1
ATOM 924 C CA . VAL A 1 119 ? 6.605 15.906 24.734 1 94.94 119 VAL A CA 1
ATOM 925 C C . VAL A 1 119 ? 7 17.281 24.188 1 94.94 119 VAL A C 1
ATOM 927 O O . VAL A 1 119 ? 8.18 17.641 24.172 1 94.94 119 VAL A O 1
ATOM 930 N N . VAL A 1 120 ? 5.949 18.031 23.75 1 94.62 120 VAL A N 1
ATOM 931 C CA . VAL A 1 120 ? 6.18 19.344 23.141 1 94.62 120 VAL A CA 1
ATOM 932 C C . VAL A 1 120 ? 6.418 20.391 24.219 1 94.62 120 VAL A C 1
ATOM 934 O O . VAL A 1 120 ? 7.16 21.344 24.016 1 94.62 120 VAL A O 1
ATOM 937 N N . LYS A 1 121 ? 5.789 20.234 25.312 1 92.5 121 LYS A N 1
ATOM 938 C CA . LYS A 1 121 ? 5.906 21.109 26.469 1 92.5 121 LYS A CA 1
ATOM 939 C C . LYS A 1 121 ? 5.48 22.531 26.125 1 92.5 121 LYS A C 1
ATOM 941 O O . LYS A 1 121 ? 4.391 22.75 25.594 1 92.5 121 LYS A O 1
ATOM 946 N N . ASP A 1 122 ? 6.398 23.562 26.406 1 93.69 122 ASP A N 1
ATOM 947 C CA . ASP A 1 122 ? 5.984 24.953 26.25 1 93.69 122 ASP A CA 1
ATOM 948 C C . ASP A 1 122 ? 6.613 25.578 25 1 93.69 122 ASP A C 1
ATOM 950 O O . ASP A 1 122 ? 6.82 26.797 24.953 1 93.69 122 ASP A O 1
ATOM 954 N N . SER A 1 123 ? 6.844 24.797 24.016 1 95.25 123 SER A N 1
ATOM 955 C CA . SER A 1 123 ? 7.469 25.281 22.797 1 95.25 123 SER A CA 1
ATOM 956 C C . SER A 1 123 ? 6.488 25.266 21.625 1 95.25 123 SER A C 1
ATOM 958 O O . SER A 1 123 ? 5.605 24.406 21.578 1 95.25 123 SER A O 1
ATOM 960 N N . PRO A 1 124 ? 6.629 26.25 20.75 1 97.38 124 PRO A N 1
ATOM 961 C CA . PRO A 1 124 ? 5.895 26.125 19.5 1 97.38 124 PRO A CA 1
ATOM 962 C C . PRO A 1 124 ? 6.258 24.859 18.719 1 97.38 124 PRO A C 1
ATOM 964 O O . PRO A 1 124 ? 7.383 24.359 18.844 1 97.38 124 PRO A O 1
ATOM 967 N N . PHE A 1 125 ? 5.348 24.344 17.984 1 98.31 125 PHE A N 1
ATOM 968 C CA . PHE A 1 125 ? 5.566 23.094 17.281 1 98.31 125 PHE A CA 1
ATOM 969 C C . PHE A 1 125 ? 4.738 23.031 16 1 98.31 125 PHE A C 1
ATOM 971 O O . PHE A 1 125 ? 3.768 23.781 15.852 1 98.31 125 PHE A O 1
ATOM 978 N N . ALA A 1 126 ? 5.168 22.219 15.102 1 98.62 126 ALA A N 1
ATOM 979 C CA . ALA A 1 126 ? 4.438 21.984 13.859 1 98.62 126 ALA A CA 1
ATOM 980 C C . ALA A 1 126 ? 3.533 20.766 13.984 1 98.62 126 ALA A C 1
ATOM 982 O O . ALA A 1 126 ? 3.764 19.891 14.836 1 98.62 126 ALA A O 1
ATOM 983 N N . VAL A 1 127 ? 2.469 20.75 13.25 1 98.69 127 VAL A N 1
ATOM 984 C CA . VAL A 1 127 ? 1.603 19.578 13.078 1 98.69 127 VAL A CA 1
ATOM 985 C C . VAL A 1 127 ? 1.462 19.25 11.602 1 98.69 127 VAL A C 1
ATOM 987 O O . VAL A 1 127 ? 1.104 20.109 10.789 1 98.69 127 VAL A O 1
ATOM 990 N N . LEU A 1 128 ? 1.82 18.062 11.242 1 98.38 128 LEU A N 1
ATOM 991 C CA . LEU A 1 128 ? 1.617 17.531 9.898 1 98.38 128 LEU A CA 1
ATOM 992 C C . LEU A 1 128 ? 0.708 16.312 9.93 1 98.38 128 LEU A C 1
ATOM 994 O O . LEU A 1 128 ? 1.019 15.32 10.586 1 98.38 128 LEU A O 1
ATOM 998 N N . VAL A 1 129 ? -0.405 16.422 9.227 1 95.88 129 VAL A N 1
ATOM 999 C CA . VAL A 1 129 ? -1.311 15.273 9.164 1 95.88 129 VAL A CA 1
ATOM 1000 C C . VAL A 1 129 ? -0.739 14.211 8.227 1 95.88 129 VAL A C 1
ATOM 1002 O O . VAL A 1 129 ? -0.31 14.523 7.113 1 95.88 129 VAL A O 1
ATOM 1005 N N . GLY A 1 130 ? -0.744 13.023 8.602 1 92.44 130 GLY A N 1
ATOM 1006 C CA . GLY A 1 130 ? -0.017 11.914 7.992 1 92.44 130 GLY A CA 1
ATOM 1007 C C . GLY A 1 130 ? -0.547 11.539 6.625 1 92.44 130 GLY A C 1
ATOM 1008 O O . GLY A 1 130 ? 0.152 10.898 5.836 1 92.44 130 GLY A O 1
ATOM 1009 N N . ASP A 1 131 ? -1.718 11.914 6.305 1 91.06 131 ASP A N 1
ATOM 1010 C CA . ASP A 1 131 ? -2.299 11.469 5.039 1 91.06 131 ASP A CA 1
ATOM 1011 C C . ASP A 1 131 ? -2.496 12.648 4.086 1 91.06 131 ASP A C 1
ATOM 1013 O O . ASP A 1 131 ? -3.225 12.531 3.096 1 91.06 131 ASP A O 1
ATOM 1017 N N . ASP A 1 132 ? -1.95 13.758 4.367 1 94.06 132 ASP A N 1
ATOM 1018 C CA . ASP A 1 132 ? -2.027 14.961 3.547 1 94.06 132 ASP A CA 1
ATOM 1019 C C . ASP A 1 132 ? -0.661 15.32 2.967 1 94.06 132 ASP A C 1
ATOM 1021 O O . ASP A 1 132 ? 0.199 15.852 3.672 1 94.06 132 ASP A O 1
ATOM 1025 N N . LEU A 1 133 ? -0.526 15.07 1.662 1 95.62 133 LEU A N 1
ATOM 1026 C CA . LEU A 1 133 ? 0.76 15.312 1.015 1 95.62 133 LEU A CA 1
ATOM 1027 C C . LEU A 1 133 ? 0.754 16.625 0.258 1 95.62 133 LEU A C 1
ATOM 1029 O O . LEU A 1 133 ? -0.257 17 -0.343 1 95.62 133 LEU A O 1
ATOM 1033 N N . LEU A 1 134 ? 1.835 17.328 0.328 1 94.94 134 LEU A N 1
ATOM 1034 C CA . LEU A 1 134 ? 2.018 18.594 -0.382 1 94.94 134 LEU A CA 1
ATOM 1035 C C . LEU A 1 134 ? 3.426 18.688 -0.958 1 94.94 134 LEU A C 1
ATOM 1037 O O . LEU A 1 134 ? 4.41 18.531 -0.235 1 94.94 134 LEU A O 1
ATOM 1041 N N . PHE A 1 135 ? 3.443 18.969 -2.221 1 91.5 135 PHE A N 1
ATOM 1042 C CA . PHE A 1 135 ? 4.734 19 -2.898 1 91.5 135 PHE A CA 1
ATOM 1043 C C . PHE A 1 135 ? 4.949 20.359 -3.574 1 91.5 135 PHE A C 1
ATOM 1045 O O . PHE A 1 135 ? 4.105 20.812 -4.348 1 91.5 135 PHE A O 1
ATOM 1052 N N . ASP A 1 136 ? 6.012 20.922 -3.193 1 91 136 ASP A N 1
ATOM 1053 C CA . ASP A 1 136 ? 6.465 22.203 -3.738 1 91 136 ASP A CA 1
ATOM 1054 C C . ASP A 1 136 ? 7.977 22.359 -3.58 1 91 136 ASP A C 1
ATOM 1056 O O . ASP A 1 136 ? 8.625 21.547 -2.926 1 91 136 ASP A O 1
ATOM 1060 N N . ALA A 1 137 ? 8.539 23.297 -4.41 1 87.75 137 ALA A N 1
ATOM 1061 C CA . ALA A 1 137 ? 9.953 23.625 -4.223 1 87.75 137 ALA A CA 1
ATOM 1062 C C . ALA A 1 137 ? 10.242 23.984 -2.77 1 87.75 137 ALA A C 1
ATOM 1064 O O . ALA A 1 137 ? 11.266 23.562 -2.213 1 87.75 137 ALA A O 1
ATOM 1065 N N . GLU A 1 138 ? 9.383 24.672 -2.197 1 94.62 138 GLU A N 1
ATOM 1066 C CA . GLU A 1 138 ? 9.438 24.969 -0.769 1 94.62 138 GLU A CA 1
ATOM 1067 C C . GLU A 1 138 ? 8.453 24.094 0.017 1 94.62 138 GLU A C 1
ATOM 1069 O O . GLU A 1 138 ? 7.262 24.078 -0.282 1 94.62 138 GLU A O 1
ATOM 1074 N N . PRO A 1 139 ? 9.031 23.375 1.023 1 96 139 PRO A N 1
ATOM 1075 C CA . PRO A 1 139 ? 8.125 22.547 1.817 1 96 139 PRO A CA 1
ATOM 1076 C C . PRO A 1 139 ? 6.957 23.344 2.395 1 96 139 PRO A C 1
ATOM 1078 O O . PRO A 1 139 ? 7.129 24.484 2.812 1 96 139 PRO A O 1
ATOM 1081 N N . GLY A 1 140 ? 5.805 22.766 2.334 1 96.62 140 GLY A N 1
ATOM 1082 C CA . GLY A 1 140 ? 4.602 23.422 2.82 1 96.62 140 GLY A CA 1
ATOM 1083 C C . GLY A 1 140 ? 4.727 23.906 4.25 1 96.62 140 GLY A C 1
ATOM 1084 O O . GLY A 1 140 ? 4.422 25.078 4.539 1 96.62 140 GLY A O 1
ATOM 1085 N N . ILE A 1 141 ? 5.289 23.062 5.113 1 98.06 141 ILE A N 1
ATOM 1086 C CA . ILE A 1 141 ? 5.367 23.406 6.527 1 98.06 141 ILE A CA 1
ATOM 1087 C C . ILE A 1 141 ? 6.375 24.547 6.727 1 98.06 141 ILE A C 1
ATOM 1089 O O . ILE A 1 141 ? 6.234 25.344 7.652 1 98.06 141 ILE A O 1
ATOM 1093 N N . LYS A 1 142 ? 7.371 24.625 5.879 1 97.75 142 LYS A N 1
ATOM 1094 C CA . LYS A 1 142 ? 8.344 25.719 5.961 1 97.75 142 LYS A CA 1
ATOM 1095 C C . LYS A 1 142 ? 7.684 27.062 5.68 1 97.75 142 LYS A C 1
ATOM 1097 O O . LYS A 1 142 ? 8.023 28.062 6.305 1 97.75 142 LYS A O 1
ATOM 1102 N N . GLN A 1 143 ? 6.758 27.062 4.703 1 97.44 143 GLN A N 1
ATOM 1103 C CA . GLN A 1 143 ? 6 28.266 4.402 1 97.44 143 GLN A CA 1
ATOM 1104 C C . GLN A 1 143 ? 5.297 28.812 5.645 1 97.44 143 GLN A C 1
ATOM 1106 O O . GLN A 1 143 ? 5.23 30.016 5.855 1 97.44 143 GLN A O 1
ATOM 1111 N N . LEU A 1 144 ? 4.805 27.922 6.477 1 98.31 144 LEU A N 1
ATOM 1112 C CA . LEU A 1 144 ? 4.105 28.312 7.699 1 98.31 144 LEU A CA 1
ATOM 1113 C C . LEU A 1 144 ? 5.094 28.75 8.773 1 98.31 144 LEU A C 1
ATOM 1115 O O . LEU A 1 144 ? 4.859 29.734 9.477 1 98.31 144 LEU A O 1
ATOM 1119 N N . ILE A 1 145 ? 6.168 27.969 8.906 1 98.06 145 ILE A N 1
ATOM 1120 C CA . ILE A 1 145 ? 7.16 28.234 9.945 1 98.06 145 ILE A CA 1
ATOM 1121 C C . ILE A 1 145 ? 7.723 29.641 9.781 1 98.06 145 ILE A C 1
ATOM 1123 O O . ILE A 1 145 ? 7.895 30.359 10.766 1 98.06 145 ILE A O 1
ATOM 1127 N N . GLU A 1 146 ? 7.988 30.047 8.602 1 97.06 146 GLU A N 1
ATOM 1128 C CA . GLU A 1 146 ? 8.547 31.359 8.336 1 97.06 146 GLU A CA 1
ATOM 1129 C C . GLU A 1 146 ? 7.602 32.469 8.789 1 97.06 146 GLU A C 1
ATOM 1131 O O . GLU A 1 146 ? 8.023 33.438 9.406 1 97.06 146 GLU A O 1
ATOM 1136 N N . VAL A 1 147 ? 6.379 32.312 8.508 1 97.38 147 VAL A N 1
ATOM 1137 C CA . VAL A 1 147 ? 5.383 33.312 8.906 1 97.38 147 VAL A CA 1
ATOM 1138 C C . VAL A 1 147 ? 5.207 33.281 10.422 1 97.38 147 VAL A C 1
ATOM 1140 O O . VAL A 1 147 ? 5.125 34.344 11.055 1 97.38 147 VAL A O 1
ATOM 1143 N N . ALA A 1 148 ? 5.121 32.125 10.977 1 97.75 148 ALA A N 1
ATOM 1144 C CA . ALA A 1 148 ? 4.98 31.969 12.422 1 97.75 148 ALA A CA 1
ATOM 1145 C C . ALA A 1 148 ? 6.133 32.656 13.156 1 97.75 148 ALA A C 1
ATOM 1147 O O . ALA A 1 148 ? 5.922 33.344 14.164 1 97.75 148 ALA A O 1
ATOM 1148 N N . LYS A 1 149 ? 7.32 32.469 12.664 1 96.19 149 LYS A N 1
ATOM 1149 C CA . LYS A 1 149 ? 8.508 33.094 13.25 1 96.19 149 LYS A CA 1
ATOM 1150 C C . LYS A 1 149 ? 8.438 34.594 13.164 1 96.19 149 LYS A C 1
ATOM 1152 O O . LYS A 1 149 ? 8.734 35.312 14.133 1 96.19 149 LYS A O 1
ATOM 1157 N N . ALA A 1 150 ? 8.062 35.062 12.047 1 95.56 150 ALA A N 1
ATOM 1158 C CA . ALA A 1 150 ? 8.039 36.5 11.789 1 95.56 150 ALA A CA 1
ATOM 1159 C C . ALA A 1 150 ? 6.957 37.188 12.625 1 95.56 150 ALA A C 1
ATOM 1161 O O . ALA A 1 150 ? 7.164 38.281 13.133 1 95.56 150 ALA A O 1
ATOM 1162 N N . GLU A 1 151 ? 5.809 36.5 12.734 1 95.62 151 GLU A N 1
ATOM 1163 C CA . GLU A 1 151 ? 4.645 37.156 13.336 1 95.62 151 GLU A CA 1
ATOM 1164 C C . GLU A 1 151 ? 4.457 36.719 14.781 1 95.62 151 GLU A C 1
ATOM 1166 O O . GLU A 1 151 ? 3.652 37.312 15.516 1 95.62 151 GLU A O 1
ATOM 1171 N N . HIS A 1 152 ? 5.188 35.719 15.203 1 95.5 152 HIS A N 1
ATOM 1172 C CA . HIS A 1 152 ? 5.098 35.156 16.547 1 95.5 152 HIS A CA 1
ATOM 1173 C C . HIS A 1 152 ? 3.666 34.75 16.875 1 95.5 152 HIS A C 1
ATOM 1175 O O . HIS A 1 152 ? 3.143 35.125 17.938 1 95.5 152 HIS A O 1
ATOM 1181 N N . MET A 1 153 ? 3.016 34.062 15.945 1 96.5 153 MET A N 1
ATOM 1182 C CA . MET A 1 153 ? 1.638 33.594 16.062 1 96.5 153 MET A CA 1
ATOM 1183 C C . MET A 1 153 ? 1.484 32.219 15.469 1 96.5 153 MET A C 1
ATOM 1185 O O . MET A 1 153 ? 2.322 31.766 14.68 1 96.5 153 MET A O 1
ATOM 1189 N N . ALA A 1 154 ? 0.444 31.516 15.969 1 98.19 154 ALA A N 1
ATOM 1190 C CA . ALA A 1 154 ? 0.065 30.266 15.32 1 98.19 154 ALA A CA 1
ATOM 1191 C C . ALA A 1 154 ? -0.368 30.516 13.875 1 98.19 154 ALA A C 1
ATOM 1193 O O . ALA A 1 154 ? -0.933 31.562 13.555 1 98.19 154 ALA A O 1
ATOM 1194 N N . VAL A 1 155 ? -0.051 29.578 13.047 1 98.62 155 VAL A N 1
ATOM 1195 C CA . VAL A 1 155 ? -0.339 29.688 11.617 1 98.62 155 VAL A CA 1
ATOM 1196 C C . VAL A 1 155 ? -0.921 28.375 11.094 1 98.62 155 VAL A C 1
ATOM 1198 O O . VAL A 1 155 ? -0.426 27.297 11.422 1 98.62 155 VAL A O 1
ATOM 1201 N N . VAL A 1 156 ? -2.01 28.453 10.328 1 98.56 156 VAL A N 1
ATOM 1202 C CA . VAL A 1 156 ? -2.58 27.281 9.672 1 98.56 156 VAL A CA 1
ATOM 1203 C C . VAL A 1 156 ? -2.408 27.391 8.164 1 98.56 156 VAL A C 1
ATOM 1205 O O . VAL A 1 156 ? -2.424 28.5 7.613 1 98.56 156 VAL A O 1
ATOM 1208 N N . GLY A 1 157 ? -2.139 26.219 7.555 1 98.38 157 GLY A N 1
ATOM 1209 C CA . GLY A 1 157 ? -2.121 26.172 6.098 1 98.38 157 GLY A CA 1
ATOM 1210 C C . GLY A 1 157 ? -3.506 26.062 5.488 1 98.38 157 GLY A C 1
ATOM 1211 O O . GLY A 1 157 ? -4.355 25.328 5.996 1 98.38 157 GLY A O 1
ATOM 1212 N N . VAL A 1 158 ? -3.75 26.859 4.391 1 98.31 158 VAL A N 1
ATOM 1213 C CA . VAL A 1 158 ? -5.051 26.797 3.73 1 98.31 158 VAL A CA 1
ATOM 1214 C C . VAL A 1 158 ? -4.855 26.703 2.219 1 98.31 158 VAL A C 1
ATOM 1216 O O . VAL A 1 158 ? -3.801 27.062 1.696 1 98.31 158 VAL A O 1
ATOM 1219 N N . VAL A 1 159 ? -5.816 26.109 1.574 1 97.19 159 VAL A N 1
ATOM 1220 C CA . VAL A 1 159 ? -5.898 26.078 0.117 1 97.19 159 VAL A CA 1
ATOM 1221 C C . VAL A 1 159 ? -7.309 26.453 -0.33 1 97.19 159 VAL A C 1
ATOM 1223 O O . VAL A 1 159 ? -8.273 26.266 0.419 1 97.19 159 VAL A O 1
ATOM 1226 N N . GLN A 1 160 ? -7.336 27.047 -1.5 1 95.94 160 GLN A N 1
ATOM 1227 C CA . GLN A 1 160 ? -8.656 27.281 -2.08 1 95.94 160 GLN A CA 1
ATOM 1228 C C . GLN A 1 160 ? -9.242 26 -2.664 1 95.94 160 GLN A C 1
ATOM 1230 O O . GLN A 1 160 ? -8.57 25.297 -3.416 1 95.94 160 GLN A O 1
ATOM 1235 N N . VAL A 1 161 ? -10.445 25.656 -2.297 1 94.62 161 VAL A N 1
ATOM 1236 C CA . VAL A 1 161 ? -11.086 24.438 -2.793 1 94.62 161 VAL A CA 1
ATOM 1237 C C . VAL A 1 161 ? -12.352 24.797 -3.57 1 94.62 161 VAL A C 1
ATOM 1239 O O . VAL A 1 161 ? -12.914 25.891 -3.389 1 94.62 161 VAL A O 1
ATOM 1242 N N . PRO A 1 162 ? -12.781 23.906 -4.551 1 92.31 162 PRO A N 1
ATOM 1243 C CA . PRO A 1 162 ? -14.078 24.125 -5.195 1 92.31 162 PRO A CA 1
ATOM 1244 C C . PRO A 1 162 ? -15.242 24.094 -4.207 1 92.31 162 PRO A C 1
ATOM 1246 O O . PRO A 1 162 ? -15.117 23.531 -3.119 1 92.31 162 PRO A O 1
ATOM 1249 N N . ALA A 1 163 ? -16.328 24.703 -4.594 1 93.5 163 ALA A N 1
ATOM 1250 C CA . ALA A 1 163 ? -17.484 24.859 -3.725 1 93.5 163 ALA A CA 1
ATOM 1251 C C . ALA A 1 163 ? -18.016 23.5 -3.266 1 93.5 163 ALA A C 1
ATOM 1253 O O . ALA A 1 163 ? -18.469 23.359 -2.127 1 93.5 163 ALA A O 1
ATOM 1254 N N . ASP A 1 164 ? -17.938 22.562 -4.098 1 91 164 ASP A N 1
ATOM 1255 C CA . ASP A 1 164 ? -18.531 21.266 -3.807 1 91 164 ASP A CA 1
ATOM 1256 C C . ASP A 1 164 ? -17.672 20.484 -2.809 1 91 164 ASP A C 1
ATOM 1258 O O . ASP A 1 164 ? -18.125 19.484 -2.24 1 91 164 ASP A O 1
ATOM 1262 N N . LYS A 1 165 ? -16.453 20.953 -2.473 1 91.5 165 LYS A N 1
ATOM 1263 C CA . LYS A 1 165 ? -15.578 20.266 -1.535 1 91.5 165 LYS A CA 1
ATOM 1264 C C . LYS A 1 165 ? -15.578 20.953 -0.171 1 91.5 165 LYS A C 1
ATOM 1266 O O . LYS A 1 165 ? -15.055 20.406 0.803 1 91.5 165 LYS A O 1
ATOM 1271 N N . VAL A 1 166 ? -16.203 22.062 -0.032 1 93.94 166 VAL A N 1
ATOM 1272 C CA . VAL A 1 166 ? -16.203 22.906 1.158 1 93.94 166 VAL A CA 1
ATOM 1273 C C . VAL A 1 166 ? -16.672 22.094 2.363 1 93.94 166 VAL A C 1
ATOM 1275 O O . VAL A 1 166 ? -16.078 22.156 3.436 1 93.94 166 VAL A O 1
ATOM 1278 N N . PRO A 1 167 ? -17.656 21.203 2.207 1 93.44 167 PRO A N 1
ATOM 1279 C CA . PRO A 1 167 ? -18.172 20.484 3.375 1 93.44 167 PRO A CA 1
ATOM 1280 C C . PRO A 1 167 ? -17.188 19.438 3.904 1 93.44 167 PRO A C 1
ATOM 1282 O O . PRO A 1 167 ? -17.406 18.875 4.973 1 93.44 167 PRO A O 1
ATOM 1285 N N . SER A 1 168 ? -16.125 19.297 3.215 1 90.38 168 SER A N 1
ATOM 1286 C CA . SER A 1 168 ? -15.164 18.266 3.607 1 90.38 168 SER A CA 1
ATOM 1287 C C . SER A 1 168 ? -14.031 18.844 4.438 1 90.38 168 SER A C 1
ATOM 1289 O O . SER A 1 168 ? -13.164 18.109 4.922 1 90.38 168 SER A O 1
ATOM 1291 N N . TYR A 1 169 ? -14.078 20.188 4.68 1 93.88 169 TYR A N 1
ATOM 1292 C CA . TYR A 1 169 ? -12.922 20.828 5.289 1 93.88 169 TYR A CA 1
ATOM 1293 C C . TYR A 1 169 ? -13.352 21.828 6.355 1 93.88 169 TYR A C 1
ATOM 1295 O O . TYR A 1 169 ? -14.516 22.234 6.402 1 93.88 169 TYR A O 1
ATOM 1303 N N . GLY A 1 170 ? -12.406 22.078 7.262 1 94.44 170 GLY A N 1
ATOM 1304 C CA . GLY A 1 170 ? -12.531 23.312 8 1 94.44 170 GLY A CA 1
ATOM 1305 C C . GLY A 1 170 ? -12.297 24.547 7.141 1 94.44 170 GLY A C 1
ATOM 1306 O O . GLY A 1 170 ? -11.367 24.578 6.332 1 94.44 170 GLY A O 1
ATOM 1307 N N . ILE A 1 171 ? -13.219 25.516 7.297 1 96.81 171 ILE A N 1
ATOM 1308 C CA . ILE A 1 171 ? -13.18 26.703 6.441 1 96.81 171 ILE A CA 1
ATOM 1309 C C . ILE A 1 171 ? -12.883 27.938 7.285 1 96.81 171 ILE A C 1
ATOM 1311 O O . ILE A 1 171 ? -13.492 28.141 8.336 1 96.81 171 ILE A O 1
ATOM 1315 N N . ILE A 1 172 ? -11.914 28.75 6.801 1 97.31 172 ILE A N 1
ATOM 1316 C CA . ILE A 1 172 ? -11.578 29.938 7.574 1 97.31 172 ILE A CA 1
ATOM 1317 C C . ILE A 1 172 ? -12.297 31.141 6.984 1 97.31 172 ILE A C 1
ATOM 1319 O O . ILE A 1 172 ? -12.641 31.156 5.797 1 97.31 172 ILE A O 1
ATOM 1323 N N . GLN A 1 173 ? -12.602 32.094 7.824 1 95.81 173 GLN A N 1
ATOM 1324 C CA . GLN A 1 173 ? -12.914 33.469 7.465 1 95.81 173 GLN A CA 1
ATOM 1325 C C . GLN A 1 173 ? -11.828 34.406 7.953 1 95.81 173 GLN A C 1
ATOM 1327 O O . GLN A 1 173 ? -11.469 34.406 9.133 1 95.81 173 GLN A O 1
ATOM 1332 N N . GLY A 1 174 ? -11.25 35.125 7.047 1 95.25 174 GLY A N 1
ATOM 1333 C CA . GLY A 1 174 ? -10.172 36 7.457 1 95.25 174 GLY A CA 1
ATOM 1334 C C . GLY A 1 174 ? -9.938 37.156 6.484 1 95.25 174 GLY A C 1
ATOM 1335 O O . GLY A 1 174 ? -10.547 37.188 5.414 1 95.25 174 GLY A O 1
ATOM 1336 N N . GLU A 1 175 ? -9.148 38.062 6.887 1 95.88 175 GLU A N 1
ATOM 1337 C CA . GLU A 1 175 ? -8.75 39.219 6.086 1 95.88 175 GLU A CA 1
ATOM 1338 C C . GLU A 1 175 ? -7.316 39.094 5.59 1 95.88 175 GLU A C 1
ATOM 1340 O O . GLU A 1 175 ? -6.398 38.875 6.383 1 95.88 175 GLU A O 1
ATOM 1345 N N . GLU A 1 176 ? -7.184 39.156 4.273 1 96.94 176 GLU A N 1
ATOM 1346 C CA . GLU A 1 176 ? -5.836 39.094 3.713 1 96.94 176 GLU A CA 1
ATOM 1347 C C . GLU A 1 176 ? -5.051 40.344 4.023 1 96.94 176 GLU A C 1
ATOM 1349 O O . GLU A 1 176 ? -5.477 41.469 3.662 1 96.94 176 GLU A O 1
ATOM 1354 N N . PHE A 1 177 ? -3.896 40.25 4.68 1 96.19 177 PHE A N 1
ATOM 1355 C CA . PHE A 1 177 ? -3.115 41.438 5.051 1 96.19 177 PHE A CA 1
ATOM 1356 C C . PHE A 1 177 ? -1.807 41.5 4.273 1 96.19 177 PHE A C 1
ATOM 1358 O O . PHE A 1 177 ? -1.135 42.531 4.242 1 96.19 177 PHE A O 1
ATOM 1365 N N . ALA A 1 178 ? -1.422 40.438 3.672 1 95.94 178 ALA A N 1
ATOM 1366 C CA . ALA A 1 178 ? -0.327 40.281 2.721 1 95.94 178 ALA A CA 1
ATOM 1367 C C . ALA A 1 178 ? -0.635 39.156 1.717 1 95.94 178 ALA A C 1
ATOM 1369 O O . ALA A 1 178 ? -1.543 38.375 1.933 1 95.94 178 ALA A O 1
ATOM 1370 N N . PRO A 1 179 ? 0.01 39.156 0.601 1 95.69 179 PRO A N 1
ATOM 1371 C CA . PRO A 1 179 ? -0.309 38.156 -0.412 1 95.69 179 PRO A CA 1
ATOM 1372 C C . PRO A 1 179 ? -0.281 36.719 0.142 1 95.69 179 PRO A C 1
ATOM 1374 O O . PRO A 1 179 ? 0.786 36.219 0.502 1 95.69 179 PRO A O 1
ATOM 1377 N N . GLY A 1 180 ? -1.441 36.188 0.191 1 96.69 180 GLY A N 1
ATOM 1378 C CA . GLY A 1 180 ? -1.56 34.781 0.619 1 96.69 180 GLY A CA 1
ATOM 1379 C C . GLY A 1 180 ? -1.535 34.625 2.127 1 96.69 180 GLY A C 1
ATOM 1380 O O . GLY A 1 180 ? -1.468 33.5 2.635 1 96.69 180 GLY A O 1
ATOM 1381 N N . MET A 1 181 ? -1.514 35.719 2.854 1 97.88 181 MET A N 1
ATOM 1382 C CA . MET A 1 181 ? -1.51 35.656 4.312 1 97.88 181 MET A CA 1
ATOM 1383 C C . MET A 1 181 ? -2.773 36.312 4.879 1 97.88 181 MET A C 1
ATOM 1385 O O . MET A 1 181 ? -3.178 37.375 4.438 1 97.88 181 MET A O 1
ATOM 1389 N N . TYR A 1 182 ? -3.398 35.625 5.805 1 98.25 182 TYR A N 1
ATOM 1390 C CA . TYR A 1 182 ? -4.695 36.062 6.316 1 98.25 182 TYR A CA 1
ATOM 1391 C C . TYR A 1 182 ? -4.676 36.156 7.84 1 98.25 182 TYR A C 1
ATOM 1393 O O . TYR A 1 182 ? -4.078 35.312 8.508 1 98.25 182 TYR A O 1
ATOM 1401 N N . ARG A 1 183 ? -5.297 37.188 8.32 1 98.19 183 ARG A N 1
ATOM 1402 C CA . ARG A 1 183 ? -5.703 37.188 9.719 1 98.19 183 ARG A CA 1
ATOM 1403 C C . ARG A 1 183 ? -7.035 36.469 9.906 1 98.19 183 ARG A C 1
ATOM 1405 O O . ARG A 1 183 ? -8.062 36.906 9.391 1 98.19 183 ARG A O 1
ATOM 1412 N N . VAL A 1 184 ? -7.02 35.344 10.633 1 98 184 VAL A N 1
ATOM 1413 C CA . VAL A 1 184 ? -8.211 34.5 10.742 1 98 184 VAL A CA 1
ATOM 1414 C C . VAL A 1 184 ? -9.148 35.094 11.805 1 98 184 VAL A C 1
ATOM 1416 O O . VAL A 1 184 ? -8.727 35.344 12.938 1 98 184 VAL A O 1
ATOM 1419 N N . ARG A 1 185 ? -10.383 35.25 11.438 1 96.06 185 ARG A N 1
ATOM 1420 C CA . ARG A 1 185 ? -11.383 35.812 12.352 1 96.06 185 ARG A CA 1
ATOM 1421 C C . ARG A 1 185 ? -12.336 34.719 12.82 1 96.06 185 ARG A C 1
ATOM 1423 O O . ARG A 1 185 ? -12.859 34.781 13.938 1 96.06 185 ARG A O 1
ATOM 1430 N N . ASP A 1 186 ? -12.492 33.781 11.945 1 95.06 186 ASP A N 1
ATOM 1431 C CA . ASP A 1 186 ? -13.406 32.688 12.258 1 95.06 186 ASP A CA 1
ATOM 1432 C C . ASP A 1 186 ? -13 31.422 11.539 1 95.06 186 ASP A C 1
ATOM 1434 O O . ASP A 1 186 ? -12.289 31.469 10.531 1 95.06 186 ASP A O 1
ATOM 1438 N N . LEU A 1 187 ? -13.414 30.328 12.117 1 94.94 187 LEU A N 1
ATOM 1439 C CA . LEU A 1 187 ? -13.203 28.984 11.57 1 94.94 187 LEU A CA 1
ATOM 1440 C C . LEU A 1 187 ? -14.438 28.109 11.766 1 94.94 187 LEU A C 1
ATOM 1442 O O . LEU A 1 187 ? -15.008 28.078 12.859 1 94.94 187 LEU A O 1
ATOM 1446 N N . GLN A 1 188 ? -14.836 27.5 10.68 1 92 188 GLN A N 1
ATOM 1447 C CA . GLN A 1 188 ? -15.984 26.594 10.727 1 92 188 GLN A CA 1
ATOM 1448 C C . GLN A 1 188 ? -15.602 25.188 10.312 1 92 188 GLN A C 1
ATOM 1450 O O . GLN A 1 188 ? -14.969 24.984 9.273 1 92 188 GLN A O 1
ATOM 1455 N N . GLU A 1 189 ? -15.938 24.203 11.148 1 92 189 GLU A N 1
ATOM 1456 C CA . GLU A 1 189 ? -15.664 22.812 10.797 1 92 189 GLU A CA 1
ATOM 1457 C C . GLU A 1 189 ? -16.734 22.266 9.852 1 92 189 GLU A C 1
ATOM 1459 O O . GLU A 1 189 ? -17.891 22.109 10.242 1 92 189 GLU A O 1
ATOM 1464 N N . LYS A 1 190 ? -16.344 21.922 8.633 1 91.62 190 LYS A N 1
ATOM 1465 C CA . LYS A 1 190 ? -17.156 21.281 7.609 1 91.62 190 LYS A CA 1
ATOM 1466 C C . LYS A 1 190 ? -18.531 21.922 7.5 1 91.62 190 LYS A C 1
ATOM 1468 O O . LYS A 1 190 ? -19.562 21.25 7.621 1 91.62 190 LYS A O 1
ATOM 1473 N N . PRO A 1 191 ? -18.484 23.156 7.164 1 92.31 191 PRO A N 1
ATOM 1474 C CA . PRO A 1 191 ? -19.766 23.828 6.941 1 92.31 191 PRO A CA 1
ATOM 1475 C C . PRO A 1 191 ? -20.438 23.391 5.648 1 92.31 191 PRO A C 1
ATOM 1477 O O . PRO A 1 191 ? -19.797 22.812 4.77 1 92.31 191 PRO A O 1
ATOM 1480 N N . SER A 1 192 ? -21.75 23.594 5.645 1 93.44 192 SER A N 1
ATOM 1481 C CA . SER A 1 192 ? -22.438 23.422 4.375 1 93.44 192 SER A CA 1
ATOM 1482 C C . SER A 1 192 ? -21.969 24.438 3.336 1 93.44 192 SER A C 1
ATOM 1484 O O . SER A 1 192 ? -21.422 25.469 3.688 1 93.44 192 SER A O 1
ATOM 1486 N N . ARG A 1 193 ? -22.203 24.078 2.064 1 90.62 193 ARG A N 1
ATOM 1487 C CA . ARG A 1 193 ? -21.828 24.984 0.972 1 90.62 193 ARG A CA 1
ATOM 1488 C C . ARG A 1 193 ? -22.5 26.344 1.131 1 90.62 193 ARG A C 1
ATOM 1490 O O . ARG A 1 193 ? -21.875 27.375 0.869 1 90.62 193 ARG A O 1
ATOM 1497 N N . GLU A 1 194 ? -23.672 26.328 1.573 1 92.12 194 GLU A N 1
ATOM 1498 C CA . GLU A 1 194 ? -24.469 27.531 1.703 1 92.12 194 GLU A CA 1
ATOM 1499 C C . GLU A 1 194 ? -24.031 28.375 2.896 1 92.12 194 GLU A C 1
ATOM 1501 O O . GLU A 1 194 ? -24.078 29.609 2.855 1 92.12 194 GLU A O 1
ATOM 1506 N N . SER A 1 195 ? -23.516 27.766 3.809 1 92.12 195 SER A N 1
ATOM 1507 C CA . SER A 1 195 ? -23.188 28.453 5.051 1 92.12 195 SER A CA 1
ATOM 1508 C C . SER A 1 195 ? -21.719 28.859 5.078 1 92.12 195 SER A C 1
ATOM 1510 O O . SER A 1 195 ? -21.312 29.672 5.918 1 92.12 195 SER A O 1
ATOM 1512 N N . ALA A 1 196 ? -21.016 28.375 4.141 1 90.44 196 ALA A N 1
ATOM 1513 C CA . ALA A 1 196 ? -19.578 28.625 4.137 1 90.44 196 ALA A CA 1
ATOM 1514 C C . ALA A 1 196 ? -19.281 30.094 3.854 1 90.44 196 ALA A C 1
ATOM 1516 O O . ALA A 1 196 ? -19.875 30.703 2.961 1 90.44 196 ALA A O 1
ATOM 1517 N N . VAL A 1 197 ? -18.344 30.656 4.562 1 90.5 197 VAL A N 1
ATOM 1518 C CA . VAL A 1 197 ? -18.016 32.062 4.492 1 90.5 197 VAL A CA 1
ATOM 1519 C C . VAL A 1 197 ? -16.891 32.281 3.484 1 90.5 197 VAL A C 1
ATOM 1521 O O . VAL A 1 197 ? -16.594 33.438 3.117 1 90.5 197 VAL A O 1
ATOM 1524 N N . SER A 1 198 ? -16.219 31.344 3.09 1 95.06 198 SER A N 1
ATOM 1525 C CA . SER A 1 198 ? -15.148 31.359 2.1 1 95.06 198 SER A CA 1
ATOM 1526 C C . SER A 1 198 ? -14.93 29.984 1.496 1 95.06 198 SER A C 1
ATOM 1528 O O . SER A 1 198 ? -15.766 29.078 1.666 1 95.06 198 SER A O 1
ATOM 1530 N N . ARG A 1 199 ? -13.953 29.922 0.708 1 95.69 199 ARG A N 1
ATOM 1531 C CA . ARG A 1 199 ? -13.555 28.641 0.14 1 95.69 199 ARG A CA 1
ATOM 1532 C C . ARG A 1 199 ? -12.109 28.312 0.501 1 95.69 199 ARG A C 1
ATOM 1534 O O . ARG A 1 199 ? -11.438 27.562 -0.217 1 95.69 199 ARG A O 1
ATOM 1541 N N . LEU A 1 200 ? -11.641 28.953 1.553 1 97.94 200 LEU A N 1
ATOM 1542 C CA . LEU A 1 200 ? -10.297 28.688 2.066 1 97.94 200 LEU A CA 1
ATOM 1543 C C . LEU A 1 200 ? -10.328 27.562 3.102 1 97.94 200 LEU A C 1
ATOM 1545 O O . LEU A 1 200 ? -10.75 27.781 4.242 1 97.94 200 LEU A O 1
ATOM 1549 N N . ALA A 1 201 ? -9.828 26.438 2.658 1 97.19 201 ALA A N 1
ATOM 1550 C CA . ALA A 1 201 ? -9.914 25.203 3.449 1 97.19 201 ALA A CA 1
ATOM 1551 C C . ALA A 1 201 ? -8.617 24.953 4.215 1 97.19 201 ALA A C 1
ATOM 1553 O O . ALA A 1 201 ? -7.527 25.047 3.648 1 97.19 201 ALA A O 1
ATOM 1554 N N . VAL A 1 202 ? -8.789 24.688 5.5 1 97.25 202 VAL A N 1
ATOM 1555 C CA . VAL A 1 202 ? -7.648 24.312 6.32 1 97.25 202 VAL A CA 1
ATOM 1556 C C . VAL A 1 202 ? -7.137 22.938 5.902 1 97.25 202 VAL A C 1
ATOM 1558 O O . VAL A 1 202 ? -7.922 21.984 5.773 1 97.25 202 VAL A O 1
ATOM 1561 N N . VAL A 1 203 ? -5.84 22.859 5.688 1 95.62 203 VAL A N 1
ATOM 1562 C CA . VAL A 1 203 ? -5.25 21.578 5.285 1 95.62 203 VAL A CA 1
ATOM 1563 C C . VAL A 1 203 ? -4.289 21.094 6.367 1 95.62 203 VAL A C 1
ATOM 1565 O O . VAL A 1 203 ? -4.102 21.766 7.387 1 95.62 203 VAL A O 1
ATOM 1568 N N . GLY A 1 204 ? -3.711 19.953 6.219 1 96 204 GLY A N 1
ATOM 1569 C CA . GLY A 1 204 ? -3.033 19.172 7.246 1 96 204 GLY A CA 1
ATOM 1570 C C . GLY A 1 204 ? -1.665 19.719 7.602 1 96 204 GLY A C 1
ATOM 1571 O O . GLY A 1 204 ? -0.702 18.969 7.734 1 96 204 GLY A O 1
ATOM 1572 N N . ARG A 1 205 ? -1.537 21.062 7.746 1 98 205 ARG A N 1
ATOM 1573 C CA . ARG A 1 205 ? -0.301 21.703 8.18 1 98 205 ARG A CA 1
ATOM 1574 C C . ARG A 1 205 ? -0.589 22.844 9.164 1 98 205 ARG A C 1
ATOM 1576 O O . ARG A 1 205 ? -1.37 23.75 8.859 1 98 205 ARG A O 1
ATOM 1583 N N . TYR A 1 206 ? 0.105 22.797 10.289 1 98.56 206 TYR A N 1
ATOM 1584 C CA . TYR A 1 206 ? -0.078 23.781 11.344 1 98.56 206 TYR A CA 1
ATOM 1585 C C . TYR A 1 206 ? 1.251 24.125 12.008 1 98.56 206 TYR A C 1
ATOM 1587 O O . TYR A 1 206 ? 2.129 23.281 12.133 1 98.56 206 TYR A O 1
ATOM 1595 N N . VAL A 1 207 ? 1.4 25.344 12.32 1 98.69 207 VAL A N 1
ATOM 1596 C CA . VAL A 1 207 ? 2.352 25.766 13.336 1 98.69 207 VAL A CA 1
ATOM 1597 C C . VAL A 1 207 ? 1.603 26.359 14.531 1 98.69 207 VAL A C 1
ATOM 1599 O O . VAL A 1 207 ? 0.897 27.359 14.398 1 98.69 207 VAL A O 1
ATOM 1602 N N . LEU A 1 208 ? 1.764 25.703 15.672 1 98.44 208 LEU A N 1
ATOM 1603 C CA . LEU A 1 208 ? 0.935 26.047 16.828 1 98.44 208 LEU A CA 1
ATOM 1604 C C . LEU A 1 208 ? 1.791 26.562 17.984 1 98.44 208 LEU A C 1
ATOM 1606 O O . LEU A 1 208 ? 2.975 26.219 18.078 1 98.44 208 LEU A O 1
ATOM 1610 N N . THR A 1 209 ? 1.202 27.375 18.766 1 97.44 209 THR A N 1
ATOM 1611 C CA . THR A 1 209 ? 1.795 27.797 20.031 1 97.44 209 THR A CA 1
ATOM 1612 C C . THR A 1 209 ? 1.228 27 21.188 1 97.44 209 THR A C 1
ATOM 1614 O O . THR A 1 209 ? 0.155 26.406 21.078 1 97.44 209 THR A O 1
ATOM 1617 N N . PRO A 1 210 ? 1.963 26.953 22.281 1 96.19 210 PRO A N 1
ATOM 1618 C CA . PRO A 1 210 ? 1.531 26.141 23.422 1 96.19 210 PRO A CA 1
ATOM 1619 C C . PRO A 1 210 ? 0.14 26.516 23.922 1 96.19 210 PRO A C 1
ATOM 1621 O O . PRO A 1 210 ? -0.532 25.703 24.562 1 96.19 210 PRO A O 1
ATOM 1624 N N . GLU A 1 211 ? -0.298 27.688 23.656 1 95.31 211 GLU A N 1
ATOM 1625 C CA . GLU A 1 211 ? -1.617 28.156 24.078 1 95.31 211 GLU A CA 1
ATOM 1626 C C . GLU A 1 211 ? -2.717 27.234 23.562 1 95.31 211 GLU A C 1
ATOM 1628 O O . GLU A 1 211 ? -3.805 27.172 24.141 1 95.31 211 GLU A O 1
ATOM 1633 N N . ILE A 1 212 ? -2.43 26.516 22.484 1 97.44 212 ILE A N 1
ATOM 1634 C CA . ILE A 1 212 ? -3.416 25.625 21.891 1 97.44 212 ILE A CA 1
ATOM 1635 C C . ILE A 1 212 ? -3.861 24.578 22.906 1 97.44 212 ILE A C 1
ATOM 1637 O O . ILE A 1 212 ? -5.016 24.141 22.891 1 97.44 212 ILE A O 1
ATOM 1641 N N . PHE A 1 213 ? -2.977 24.172 23.812 1 97.38 213 PHE A N 1
ATOM 1642 C CA . PHE A 1 213 ? -3.268 23.109 24.781 1 97.38 213 PHE A CA 1
ATOM 1643 C C . PHE A 1 213 ? -4.312 23.578 25.781 1 97.38 213 PHE A C 1
ATOM 1645 O O . PHE A 1 213 ? -5.152 22.781 26.219 1 97.38 213 PHE A O 1
ATOM 1652 N N . ASP A 1 214 ? -4.277 24.797 26.109 1 95.38 214 ASP A N 1
ATOM 1653 C CA . ASP A 1 214 ? -5.273 25.344 27.016 1 95.38 214 ASP A CA 1
ATOM 1654 C C . ASP A 1 214 ? -6.668 25.312 26.391 1 95.38 214 ASP A C 1
ATOM 1656 O O . ASP A 1 214 ? -7.66 25.078 27.094 1 95.38 214 ASP A O 1
ATOM 1660 N N . HIS A 1 215 ? -6.727 25.562 25.109 1 95.25 215 HIS A N 1
ATOM 1661 C CA . HIS A 1 215 ? -8.008 25.547 24.422 1 95.25 215 HIS A CA 1
ATOM 1662 C C . HIS A 1 215 ? -8.484 24.125 24.172 1 95.25 215 HIS A C 1
ATOM 1664 O O . HIS A 1 215 ? -9.688 23.875 24.078 1 95.25 215 HIS A O 1
ATOM 1670 N N . LEU A 1 216 ? -7.547 23.203 24.062 1 96.25 216 LEU A N 1
ATOM 1671 C CA . LEU A 1 216 ? -7.902 21.812 23.812 1 96.25 216 LEU A CA 1
ATOM 1672 C C . LEU A 1 216 ? -8.328 21.109 25.109 1 96.25 216 LEU A C 1
ATOM 1674 O O . LEU A 1 216 ? -9.195 20.234 25.078 1 96.25 216 LEU A O 1
ATOM 1678 N N . GLU A 1 217 ? -7.652 21.562 26.156 1 93.25 217 GLU A N 1
ATOM 1679 C CA . GLU A 1 217 ? -7.977 20.953 27.438 1 93.25 217 GLU A CA 1
ATOM 1680 C C . GLU A 1 217 ? -9.43 21.203 27.812 1 93.25 217 GLU A C 1
ATOM 1682 O O . GLU A 1 217 ? -9.867 22.359 27.875 1 93.25 217 GLU A O 1
ATOM 1687 N N . GLY A 1 218 ? -10.203 20.203 28.078 1 86.81 218 GLY A N 1
ATOM 1688 C CA . GLY A 1 218 ? -11.578 20.312 28.531 1 86.81 218 GLY A CA 1
ATOM 1689 C C . GLY A 1 218 ? -12.562 20.547 27.391 1 86.81 218 GLY A C 1
ATOM 1690 O O . GLY A 1 218 ? -13.766 20.656 27.609 1 86.81 218 GLY A O 1
ATOM 1691 N N . LEU A 1 219 ? -11.992 20.688 26.172 1 90.19 219 LEU A N 1
ATOM 1692 C CA . LEU A 1 219 ? -12.867 20.859 25.016 1 90.19 219 LEU A CA 1
ATOM 1693 C C . LEU A 1 219 ? -13.805 19.672 24.875 1 90.19 219 LEU A C 1
ATOM 1695 O O . LEU A 1 219 ? -13.391 18.531 25.047 1 90.19 219 LEU A O 1
ATOM 1699 N N . GLN A 1 220 ? -15.047 19.969 24.609 1 91.44 220 GLN A N 1
ATOM 1700 C CA . GLN A 1 220 ? -16.047 18.922 24.391 1 91.44 220 GLN A CA 1
ATOM 1701 C C . GLN A 1 220 ? -16.047 18.469 22.922 1 91.44 220 GLN A C 1
ATOM 1703 O O . GLN A 1 220 ? -15.656 19.234 22.031 1 91.44 220 GLN A O 1
ATOM 1708 N N . PRO A 1 221 ? -16.531 17.219 22.703 1 91.31 221 PRO A N 1
ATOM 1709 C CA . PRO A 1 221 ? -16.594 16.734 21.328 1 91.31 221 PRO A CA 1
ATOM 1710 C C . PRO A 1 221 ? -17.469 17.609 20.438 1 91.31 221 PRO A C 1
ATOM 1712 O O . PRO A 1 221 ? -18.516 18.094 20.875 1 91.31 221 PRO A O 1
ATOM 1715 N N . GLY A 1 222 ? -16.984 17.891 19.328 1 87.69 222 GLY A N 1
ATOM 1716 C CA . GLY A 1 222 ? -17.703 18.672 18.328 1 87.69 222 GLY A CA 1
ATOM 1717 C C . GLY A 1 222 ? -18.25 17.812 17.203 1 87.69 222 GLY A C 1
ATOM 1718 O O . GLY A 1 222 ? -18.922 16.812 17.438 1 87.69 222 GLY A O 1
ATOM 1719 N N . HIS A 1 223 ? -18 18.281 15.984 1 81.56 223 HIS A N 1
ATOM 1720 C CA . HIS A 1 223 ? -18.469 17.578 14.805 1 81.56 223 HIS A CA 1
ATOM 1721 C C . HIS A 1 223 ? -18.062 16.109 14.844 1 81.56 223 HIS A C 1
ATOM 1723 O O . HIS A 1 223 ? -16.922 15.781 15.188 1 81.56 223 HIS A O 1
ATOM 1729 N N . GLY A 1 224 ? -19.047 15.211 14.57 1 81.12 224 GLY A N 1
ATOM 1730 C CA . GLY A 1 224 ? -18.797 13.781 14.492 1 81.12 224 GLY A CA 1
ATOM 1731 C C . GLY A 1 224 ? -18.547 13.141 15.852 1 81.12 224 GLY A C 1
ATOM 1732 O O . GLY A 1 224 ? -18.156 11.977 15.93 1 81.12 224 GLY A O 1
ATOM 1733 N N . GLY A 1 225 ? -18.609 13.891 16.891 1 86.25 225 GLY A N 1
ATOM 1734 C CA . GLY A 1 225 ? -18.406 13.359 18.234 1 86.25 225 GLY A CA 1
ATOM 1735 C C . GLY A 1 225 ? -16.938 13.273 18.609 1 86.25 225 GLY A C 1
ATOM 1736 O O . GLY A 1 225 ? -16.562 12.492 19.484 1 86.25 225 GLY A O 1
ATOM 1737 N N . GLU A 1 226 ? -16.094 14.016 17.953 1 91.06 226 GLU A N 1
ATOM 1738 C CA . GLU A 1 226 ? -14.656 14.016 18.172 1 91.06 226 GLU A CA 1
ATOM 1739 C C . GLU A 1 226 ? -14.172 15.375 18.656 1 91.06 226 GLU A C 1
ATOM 1741 O O . GLU A 1 226 ? -14.844 16.391 18.453 1 91.06 226 GLU A O 1
ATOM 1746 N N . ILE A 1 227 ? -13.109 15.359 19.422 1 93.62 227 ILE A N 1
ATOM 1747 C CA . ILE A 1 227 ? -12.43 16.594 19.781 1 93.62 227 ILE A CA 1
ATOM 1748 C C . ILE A 1 227 ? -11.711 17.156 18.547 1 93.62 227 ILE A C 1
ATOM 1750 O O . ILE A 1 227 ? -10.703 16.594 18.109 1 93.62 227 ILE A O 1
ATOM 1754 N N . GLN A 1 228 ? -12.227 18.25 18.016 1 92.5 228 GLN A N 1
ATOM 1755 C CA . GLN A 1 228 ? -11.711 18.812 16.766 1 92.5 228 GLN A CA 1
ATOM 1756 C C . GLN A 1 228 ? -10.641 19.859 17.047 1 92.5 228 GLN A C 1
ATOM 1758 O O . GLN A 1 228 ? -10.82 20.719 17.906 1 92.5 228 GLN A O 1
ATOM 1763 N N . LEU A 1 229 ? -9.578 19.797 16.312 1 95.81 229 LEU A N 1
ATOM 1764 C CA . LEU A 1 229 ? -8.562 20.844 16.391 1 95.81 229 LEU A CA 1
ATOM 1765 C C . LEU A 1 229 ? -9.133 22.188 15.961 1 95.81 229 LEU A C 1
ATOM 1767 O O . LEU A 1 229 ? -8.781 23.234 16.516 1 95.81 229 LEU A O 1
ATOM 1771 N N . THR A 1 230 ? -10.055 22.125 14.969 1 94.12 230 THR A N 1
ATOM 1772 C CA . THR A 1 230 ? -10.68 23.312 14.406 1 94.12 230 THR A CA 1
ATOM 1773 C C . THR A 1 230 ? -11.383 24.125 15.492 1 94.12 230 THR A C 1
ATOM 1775 O O . THR A 1 230 ? -11.352 25.359 15.469 1 94.12 230 THR A O 1
ATOM 1778 N N . ASP A 1 231 ? -11.984 23.469 16.422 1 93.06 231 ASP A N 1
ATOM 1779 C CA . ASP A 1 231 ? -12.688 24.172 17.5 1 93.06 231 ASP A CA 1
ATOM 1780 C C . ASP A 1 231 ? -11.711 24.938 18.391 1 93.06 231 ASP A C 1
ATOM 1782 O O . ASP A 1 231 ? -12.008 26.047 18.828 1 93.06 231 ASP A O 1
ATOM 1786 N N . ALA A 1 232 ? -10.633 24.359 18.688 1 95.19 232 ALA A N 1
ATOM 1787 C CA . ALA A 1 232 ? -9.602 25.031 19.469 1 95.19 232 ALA A CA 1
ATOM 1788 C C . ALA A 1 232 ? -9.008 26.203 18.703 1 95.19 232 ALA A C 1
ATOM 1790 O O . ALA A 1 232 ? -8.773 27.281 19.266 1 95.19 232 ALA A O 1
ATOM 1791 N N . LEU A 1 233 ? -8.781 26.016 17.438 1 97 233 LEU A N 1
ATOM 1792 C CA . LEU A 1 233 ? -8.25 27.062 16.578 1 97 233 LEU A CA 1
ATOM 1793 C C . LEU A 1 233 ? -9.219 28.234 16.5 1 97 233 LEU A C 1
ATOM 1795 O O . LEU A 1 233 ? -8.797 29.391 16.406 1 97 233 LEU A O 1
ATOM 1799 N N . GLN A 1 234 ? -10.469 27.922 16.484 1 95.12 234 GLN A N 1
ATOM 1800 C CA . GLN A 1 234 ? -11.484 28.969 16.453 1 95.12 234 GLN A CA 1
ATOM 1801 C C . GLN A 1 234 ? -11.367 29.875 17.672 1 95.12 234 GLN A C 1
ATOM 1803 O O . GLN A 1 234 ? -11.508 31.094 17.562 1 95.12 234 GLN A O 1
ATOM 1808 N N . ALA A 1 235 ? -11.18 29.25 18.797 1 94 235 ALA A N 1
ATOM 1809 C CA . ALA A 1 235 ? -10.992 30.031 20.016 1 94 235 ALA A CA 1
ATOM 1810 C C . ALA A 1 235 ? -9.789 30.953 19.891 1 94 235 ALA A C 1
ATOM 1812 O O . ALA A 1 235 ? -9.836 32.125 20.328 1 94 235 ALA A O 1
ATOM 1813 N N . MET A 1 236 ? -8.719 30.484 19.312 1 95.25 236 MET A N 1
ATOM 1814 C CA . MET A 1 236 ? -7.52 31.297 19.094 1 95.25 236 MET A CA 1
ATOM 1815 C C . MET A 1 236 ? -7.805 32.438 18.109 1 95.25 236 MET A C 1
ATOM 1817 O O . MET A 1 236 ? -7.344 33.562 18.297 1 95.25 236 MET A O 1
ATOM 1821 N N . ALA A 1 237 ? -8.531 32.094 17.094 1 95.81 237 ALA A N 1
ATOM 1822 C CA . ALA A 1 237 ? -8.891 33.094 16.078 1 95.81 237 ALA A CA 1
ATOM 1823 C C . ALA A 1 237 ? -9.68 34.25 16.688 1 95.81 237 ALA A C 1
ATOM 1825 O O . ALA A 1 237 ? -9.453 35.406 16.359 1 95.81 237 ALA A O 1
ATOM 1826 N N . ARG A 1 238 ? -10.594 33.938 17.516 1 93.25 238 ARG A N 1
ATOM 1827 C CA . ARG A 1 238 ? -11.43 34.938 18.172 1 93.25 238 ARG A CA 1
ATOM 1828 C C . ARG A 1 238 ? -10.586 35.906 19 1 93.25 238 ARG A C 1
ATOM 1830 O O . ARG A 1 238 ? -10.977 37.062 19.219 1 93.25 238 ARG A O 1
ATOM 1837 N N . ASN A 1 239 ? -9.484 35.469 19.438 1 93.31 239 ASN A N 1
ATOM 1838 C CA . ASN A 1 239 ? -8.57 36.281 20.219 1 93.31 239 ASN A CA 1
ATOM 1839 C C . ASN A 1 239 ? -7.488 36.906 19.359 1 93.31 239 ASN A C 1
ATOM 1841 O O . ASN A 1 239 ? -6.477 37.375 19.875 1 93.31 239 ASN A O 1
ATOM 1845 N N . ASN A 1 240 ? -7.625 36.844 18.062 1 94.75 240 ASN A N 1
ATOM 1846 C CA . ASN A 1 240 ? -6.699 37.406 17.109 1 94.75 240 ASN A CA 1
ATOM 1847 C C . ASN A 1 240 ? -5.305 36.812 17.234 1 94.75 240 ASN A C 1
ATOM 1849 O O . ASN A 1 240 ? -4.309 37.562 17.219 1 94.75 240 ASN A O 1
ATOM 1853 N N . ARG A 1 241 ? -5.285 35.531 17.438 1 95.44 241 ARG A N 1
ATOM 1854 C CA . ARG A 1 241 ? -4.008 34.875 17.656 1 95.44 241 ARG A CA 1
ATOM 1855 C C . ARG A 1 241 ? -3.77 33.781 16.625 1 95.44 241 ARG A C 1
ATOM 1857 O O . ARG A 1 241 ? -3.041 32.812 16.891 1 95.44 241 ARG A O 1
ATOM 1864 N N . LEU A 1 242 ? -4.422 33.906 15.508 1 98.12 242 LEU A N 1
ATOM 1865 C CA . LEU A 1 242 ? -4.297 32.875 14.484 1 98.12 242 LEU A CA 1
ATOM 1866 C C . LEU A 1 242 ? -4.176 33.5 13.102 1 98.12 242 LEU A C 1
ATOM 1868 O O . LEU A 1 242 ? -4.973 34.375 12.727 1 98.12 242 LEU A O 1
ATOM 1872 N N . LEU A 1 243 ? -3.146 33.094 12.391 1 98.56 243 LEU A N 1
ATOM 1873 C CA . LEU A 1 243 ? -2.963 33.469 11 1 98.56 243 LEU A CA 1
ATOM 1874 C C . LEU A 1 243 ? -3.148 32.281 10.07 1 98.56 243 LEU A C 1
ATOM 1876 O O . LEU A 1 243 ? -3.166 31.125 10.531 1 98.56 243 LEU A O 1
ATOM 1880 N N . ALA A 1 244 ? -3.375 32.531 8.844 1 98.62 244 ALA A N 1
ATOM 1881 C CA . ALA A 1 244 ? -3.438 31.516 7.809 1 98.62 244 ALA A CA 1
ATOM 1882 C C . ALA A 1 244 ? -2.541 31.875 6.629 1 98.62 244 ALA A C 1
ATOM 1884 O O . ALA A 1 244 ? -2.367 33.062 6.309 1 98.62 244 ALA A O 1
ATOM 1885 N N . VAL A 1 245 ? -1.935 30.891 6.051 1 98.56 245 VAL A N 1
ATOM 1886 C CA . VAL A 1 245 ? -1.112 31.031 4.855 1 98.56 245 VAL A CA 1
ATOM 1887 C C . VAL A 1 245 ? -1.672 30.172 3.73 1 98.56 245 VAL A C 1
ATOM 1889 O O . VAL A 1 245 ? -1.919 28.984 3.922 1 98.56 245 VAL A O 1
ATOM 1892 N N . ARG A 1 246 ? -1.943 30.766 2.643 1 98.06 246 ARG A N 1
ATOM 1893 C CA . ARG A 1 246 ? -2.32 30 1.465 1 98.06 246 ARG A CA 1
ATOM 1894 C C . ARG A 1 246 ? -1.122 29.25 0.896 1 98.06 246 ARG A C 1
ATOM 1896 O O . ARG A 1 246 ? -0.183 29.859 0.385 1 98.06 246 ARG A O 1
ATOM 1903 N N . LEU A 1 247 ? -1.202 27.953 0.955 1 97.69 247 LEU A N 1
ATOM 1904 C CA . LEU A 1 247 ? -0.074 27.109 0.607 1 97.69 247 LEU A CA 1
ATOM 1905 C C . LEU A 1 247 ? 0.07 26.984 -0.907 1 97.69 247 LEU A C 1
ATOM 1907 O O . LEU A 1 247 ? -0.929 26.938 -1.628 1 97.69 247 LEU A O 1
ATOM 1911 N N . ARG A 1 248 ? 1.318 26.938 -1.265 1 95.5 248 ARG A N 1
ATOM 1912 C CA . ARG A 1 248 ? 1.671 26.641 -2.648 1 95.5 248 ARG A CA 1
ATOM 1913 C C . ARG A 1 248 ? 2.111 25.188 -2.801 1 95.5 248 ARG A C 1
ATOM 1915 O O . ARG A 1 248 ? 2.676 24.609 -1.874 1 95.5 248 ARG A O 1
ATOM 1922 N N . GLY A 1 249 ? 1.786 24.672 -4.008 1 94.06 249 GLY A N 1
ATOM 1923 C CA . GLY A 1 249 ? 2.238 23.312 -4.301 1 94.06 249 GLY A CA 1
ATOM 1924 C C . GLY A 1 249 ? 1.113 22.391 -4.707 1 94.06 249 GLY A C 1
ATOM 1925 O O . GLY A 1 249 ? -0.057 22.781 -4.695 1 94.06 249 GLY A O 1
ATOM 1926 N N . GLU A 1 250 ? 1.499 21.172 -5.105 1 93.69 250 GLU A N 1
ATOM 1927 C CA . GLU A 1 250 ? 0.56 20.109 -5.469 1 93.69 250 GLU A CA 1
ATOM 1928 C C . GLU A 1 250 ? 0.157 19.281 -4.25 1 93.69 250 GLU A C 1
ATOM 1930 O O . GLU A 1 250 ? 1.014 18.734 -3.562 1 93.69 250 GLU A O 1
ATOM 1935 N N . ARG A 1 251 ? -1.113 19.297 -4.008 1 95.12 251 ARG A N 1
ATOM 1936 C CA . ARG A 1 251 ? -1.617 18.641 -2.814 1 95.12 251 ARG A CA 1
ATOM 1937 C C . ARG A 1 251 ? -2.363 17.359 -3.174 1 95.12 251 ARG A C 1
ATOM 1939 O O . ARG A 1 251 ? -3.113 17.328 -4.152 1 95.12 251 ARG A O 1
ATOM 1946 N N . PHE A 1 252 ? -2.141 16.281 -2.4 1 94.81 252 PHE A N 1
ATOM 1947 C CA . PHE A 1 252 ? -2.865 15.016 -2.523 1 94.81 252 PHE A CA 1
ATOM 1948 C C . PHE A 1 252 ? -3.361 14.547 -1.163 1 94.81 252 PHE A C 1
ATOM 1950 O O . PHE A 1 252 ? -2.584 14.453 -0.21 1 94.81 252 PHE A O 1
ATOM 1957 N N . ASP A 1 253 ? -4.629 14.289 -1.029 1 92.56 253 ASP A N 1
ATOM 1958 C CA . ASP A 1 253 ? -5.211 13.625 0.129 1 92.56 253 ASP A CA 1
ATOM 1959 C C . ASP A 1 253 ? -5.234 12.109 -0.064 1 92.56 253 ASP A C 1
ATOM 1961 O O . ASP A 1 253 ? -6.059 11.586 -0.818 1 92.56 253 ASP A O 1
ATOM 1965 N N . ILE A 1 254 ? -4.465 11.367 0.677 1 91.69 254 ILE A N 1
ATOM 1966 C CA . ILE A 1 254 ? -4.297 9.93 0.479 1 91.69 254 ILE A CA 1
ATOM 1967 C C . ILE A 1 254 ? -5.539 9.195 0.967 1 91.69 254 ILE A C 1
ATOM 1969 O O . ILE A 1 254 ? -5.762 8.039 0.603 1 91.69 254 ILE A O 1
ATOM 1973 N N . GLY A 1 255 ? -6.34 9.875 1.759 1 88.25 255 GLY A N 1
ATOM 1974 C CA . GLY A 1 255 ? -7.598 9.273 2.178 1 88.25 255 GLY A CA 1
ATOM 1975 C C . GLY A 1 255 ? -8.664 9.305 1.1 1 88.25 255 GLY A C 1
ATOM 1976 O O . GLY A 1 255 ? -9.68 8.617 1.203 1 88.25 255 GLY A O 1
ATOM 1977 N N . ASP A 1 256 ? -8.445 10.078 0.114 1 89.56 256 ASP A N 1
ATOM 1978 C CA . ASP A 1 256 ? -9.305 10.156 -1.063 1 89.56 256 ASP A CA 1
ATOM 1979 C C . ASP A 1 256 ? -8.75 9.305 -2.205 1 89.56 256 ASP A C 1
ATOM 1981 O O . ASP A 1 256 ? -7.648 9.562 -2.695 1 89.56 256 ASP A O 1
ATOM 1985 N N . TRP A 1 257 ? -9.523 8.367 -2.729 1 91.94 257 TRP A N 1
ATOM 1986 C CA . TRP A 1 257 ? -9.008 7.383 -3.676 1 91.94 257 TRP A CA 1
ATOM 1987 C C . TRP A 1 257 ? -8.602 8.047 -4.984 1 91.94 257 TRP A C 1
ATOM 1989 O O . TRP A 1 257 ? -7.625 7.641 -5.621 1 91.94 257 TRP A O 1
ATOM 1999 N N . VAL A 1 258 ? -9.367 9.023 -5.402 1 93.5 258 VAL A N 1
ATOM 2000 C CA . VAL A 1 258 ? -8.984 9.711 -6.629 1 93.5 258 VAL A CA 1
ATOM 2001 C C . VAL A 1 258 ? -7.625 10.383 -6.441 1 93.5 258 VAL A C 1
ATOM 2003 O O . VAL A 1 258 ? -6.727 10.219 -7.266 1 93.5 258 VAL A O 1
ATOM 2006 N N . ASP A 1 259 ? -7.473 11.039 -5.348 1 93.25 259 ASP A N 1
ATOM 2007 C CA . ASP A 1 259 ? -6.211 11.711 -5.043 1 93.25 259 ASP A CA 1
ATOM 2008 C C . ASP A 1 259 ? -5.078 10.703 -4.879 1 93.25 259 ASP A C 1
ATOM 2010 O O . ASP A 1 259 ? -3.975 10.914 -5.387 1 93.25 259 ASP A O 1
ATOM 2014 N N . TYR A 1 260 ? -5.387 9.648 -4.215 1 93.81 260 TYR A N 1
ATOM 2015 C CA . TYR A 1 260 ? -4.375 8.633 -3.961 1 93.81 260 TYR A CA 1
ATOM 2016 C C . TYR A 1 260 ? -3.854 8.047 -5.266 1 93.81 260 TYR A C 1
ATOM 2018 O O . TYR A 1 260 ? -2.641 7.988 -5.488 1 93.81 260 TYR A O 1
ATOM 2026 N N . LEU A 1 261 ? -4.77 7.641 -6.098 1 96 261 LEU A N 1
ATOM 2027 C CA . LEU A 1 261 ? -4.391 7.047 -7.375 1 96 261 LEU A CA 1
ATOM 2028 C C . LEU A 1 261 ? -3.666 8.062 -8.25 1 96 261 LEU A C 1
ATOM 2030 O O . LEU A 1 261 ? -2.656 7.738 -8.883 1 96 261 LEU A O 1
ATOM 2034 N N . THR A 1 262 ? -4.133 9.25 -8.195 1 95.56 262 THR A N 1
ATOM 2035 C CA . THR A 1 262 ? -3.527 10.312 -8.992 1 95.56 262 THR A CA 1
ATOM 2036 C C . THR A 1 262 ? -2.107 10.602 -8.516 1 95.56 262 THR A C 1
ATOM 2038 O O . THR A 1 262 ? -1.2 10.797 -9.328 1 95.56 262 THR A O 1
ATOM 2041 N N . ALA A 1 263 ? -1.93 10.633 -7.203 1 95.06 263 ALA A N 1
ATOM 2042 C CA . ALA A 1 263 ? -0.606 10.867 -6.633 1 95.06 263 ALA A CA 1
ATOM 2043 C C . ALA A 1 263 ? 0.395 9.82 -7.109 1 95.06 263 ALA A C 1
ATOM 2045 O O . ALA A 1 263 ? 1.53 10.148 -7.457 1 95.06 263 ALA A O 1
ATOM 2046 N N . ASN A 1 264 ? -0.013 8.602 -7.148 1 95.69 264 ASN A N 1
ATOM 2047 C CA . ASN A 1 264 ? 0.851 7.523 -7.605 1 95.69 264 ASN A CA 1
ATOM 2048 C C . ASN A 1 264 ? 1.303 7.738 -9.047 1 95.69 264 ASN A C 1
ATOM 2050 O O . ASN A 1 264 ? 2.486 7.59 -9.359 1 95.69 264 ASN A O 1
ATOM 2054 N N . ILE A 1 265 ? 0.379 8.141 -9.812 1 95.19 265 ILE A N 1
ATOM 2055 C CA . ILE A 1 265 ? 0.692 8.359 -11.227 1 95.19 265 ILE A CA 1
ATOM 2056 C C . ILE A 1 265 ? 1.558 9.602 -11.375 1 95.19 265 ILE A C 1
ATOM 2058 O O . ILE A 1 265 ? 2.498 9.617 -12.172 1 95.19 265 ILE A O 1
ATOM 2062 N N . TYR A 1 266 ? 1.271 10.672 -10.578 1 94 266 TYR A N 1
ATOM 2063 C CA . TYR A 1 266 ? 2.045 11.906 -10.578 1 94 266 TYR A CA 1
ATOM 2064 C C . TYR A 1 266 ? 3.523 11.625 -10.344 1 94 266 TYR A C 1
ATOM 2066 O O . TYR A 1 266 ? 4.379 12.086 -11.094 1 94 266 TYR A O 1
ATOM 2074 N N . PHE A 1 267 ? 3.803 10.797 -9.414 1 92.94 267 PHE A N 1
ATOM 2075 C CA . PHE A 1 267 ? 5.188 10.492 -9.07 1 92.94 267 PHE A CA 1
ATOM 2076 C C . PHE A 1 267 ? 5.766 9.461 -10.039 1 92.94 267 PHE A C 1
ATOM 2078 O O . PHE A 1 267 ? 6.945 9.531 -10.383 1 92.94 267 PHE A O 1
ATOM 2085 N N . GLY A 1 268 ? 4.922 8.492 -10.414 1 93.44 268 GLY A N 1
ATOM 2086 C CA . GLY A 1 268 ? 5.375 7.512 -11.383 1 93.44 268 GLY A CA 1
ATOM 2087 C C . GLY A 1 268 ? 5.848 8.133 -12.68 1 93.44 268 GLY A C 1
ATOM 2088 O O . GLY A 1 268 ? 6.867 7.715 -13.242 1 93.44 268 GLY A O 1
ATOM 2089 N N . LEU A 1 269 ? 5.18 9.156 -13.125 1 94 269 LEU A N 1
ATOM 2090 C CA . LEU A 1 269 ? 5.492 9.805 -14.391 1 94 269 LEU A CA 1
ATOM 2091 C C . LEU A 1 269 ? 6.742 10.672 -14.266 1 94 269 LEU A C 1
ATOM 2093 O O . LEU A 1 269 ? 7.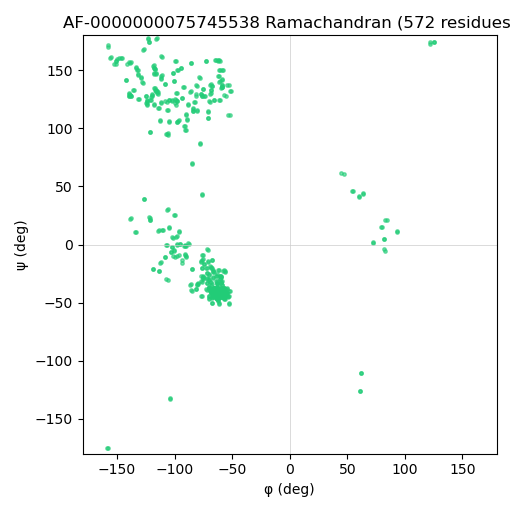312 11.094 -15.281 1 94 269 LEU A O 1
ATOM 2097 N N . ARG A 1 270 ? 7.195 10.93 -13.078 1 91.38 270 ARG A N 1
ATOM 2098 C CA . ARG A 1 270 ? 8.391 11.742 -12.859 1 91.38 270 ARG A CA 1
ATOM 2099 C C . ARG A 1 270 ? 9.641 10.867 -12.805 1 91.38 270 ARG A C 1
ATOM 2101 O O . ARG A 1 270 ? 10.758 11.391 -12.766 1 91.38 270 ARG A O 1
ATOM 2108 N N . ASP A 1 271 ? 9.492 9.586 -12.773 1 92.25 271 ASP A N 1
ATOM 2109 C CA . ASP A 1 271 ? 10.602 8.648 -12.891 1 92.25 271 ASP A CA 1
ATOM 2110 C C . ASP A 1 271 ? 10.953 8.383 -14.352 1 92.25 271 ASP A C 1
ATOM 2112 O O . ASP A 1 271 ? 10.164 7.781 -15.086 1 92.25 271 ASP A O 1
ATOM 2116 N N . PRO A 1 272 ? 12.117 8.734 -14.727 1 92.75 272 PRO A N 1
ATOM 2117 C CA . PRO A 1 272 ? 12.477 8.586 -16.141 1 92.75 272 PRO A CA 1
ATOM 2118 C C . PRO A 1 272 ? 12.492 7.125 -16.594 1 92.75 272 PRO A C 1
ATOM 2120 O O . PRO A 1 272 ? 12.266 6.836 -17.766 1 92.75 272 PRO A O 1
ATOM 2123 N N . GLU A 1 273 ? 12.719 6.246 -15.727 1 90.69 273 GLU A N 1
ATOM 2124 C CA . GLU A 1 273 ? 12.812 4.832 -16.078 1 90.69 273 GLU A CA 1
ATOM 2125 C C . GLU A 1 273 ? 11.43 4.234 -16.328 1 90.69 273 GLU A C 1
ATOM 2127 O O . GLU A 1 273 ? 11.297 3.227 -17.031 1 90.69 273 GLU A O 1
ATOM 2132 N N . LEU A 1 274 ? 10.406 4.879 -15.82 1 92.5 274 LEU A N 1
ATOM 2133 C CA . LEU A 1 274 ? 9.07 4.297 -15.875 1 92.5 274 LEU A CA 1
ATOM 2134 C C . LEU A 1 274 ? 8.156 5.117 -16.781 1 92.5 274 LEU A C 1
ATOM 2136 O O . LEU A 1 274 ? 7.148 4.609 -17.266 1 92.5 274 LEU A O 1
ATOM 2140 N N . ARG A 1 275 ? 8.484 6.316 -16.969 1 93.69 275 ARG A N 1
ATOM 2141 C CA . ARG A 1 275 ? 7.602 7.344 -17.516 1 93.69 275 ARG A CA 1
ATOM 2142 C C . ARG A 1 275 ? 6.984 6.891 -18.828 1 93.69 275 ARG A C 1
ATOM 2144 O O . ARG A 1 275 ? 5.762 6.902 -18.984 1 93.69 275 ARG A O 1
ATOM 2151 N N . ASP A 1 276 ? 7.773 6.434 -19.75 1 93.56 276 ASP A N 1
ATOM 2152 C CA . ASP A 1 276 ? 7.289 6.141 -21.094 1 93.56 276 ASP A CA 1
ATOM 2153 C C . ASP A 1 276 ? 6.383 4.91 -21.094 1 93.56 276 ASP A C 1
ATOM 2155 O O . ASP A 1 276 ? 5.285 4.945 -21.656 1 93.56 276 ASP A O 1
ATOM 2159 N N . ASP A 1 277 ? 6.793 3.893 -20.453 1 93.12 277 ASP A N 1
ATOM 2160 C CA . ASP A 1 277 ? 5.996 2.672 -20.391 1 93.12 277 ASP A CA 1
ATOM 2161 C C . ASP A 1 277 ? 4.68 2.918 -19.656 1 93.12 277 ASP A C 1
ATOM 2163 O O . ASP A 1 277 ? 3.627 2.436 -20.078 1 93.12 277 ASP A O 1
ATOM 2167 N N . LEU A 1 278 ? 4.746 3.674 -18.609 1 94.75 278 LEU A N 1
ATOM 2168 C CA . LEU A 1 278 ? 3.561 3.971 -17.812 1 94.75 278 LEU A CA 1
ATOM 2169 C C . LEU A 1 278 ? 2.566 4.809 -18.609 1 94.75 278 LEU A C 1
ATOM 2171 O O . LEU A 1 278 ? 1.369 4.512 -18.625 1 94.75 278 LEU A O 1
ATOM 2175 N N . ALA A 1 279 ? 3.105 5.789 -19.281 1 95 279 ALA A N 1
ATOM 2176 C CA . ALA A 1 279 ? 2.244 6.648 -20.078 1 95 279 ALA A CA 1
ATOM 2177 C C . ALA A 1 279 ? 1.534 5.848 -21.172 1 95 279 ALA A C 1
ATOM 2179 O O . ALA A 1 279 ? 0.34 6.043 -21.406 1 95 279 ALA A O 1
ATOM 2180 N N . GLU A 1 280 ? 2.244 4.996 -21.766 1 93.5 280 GLU A N 1
ATOM 2181 C CA . GLU A 1 280 ? 1.677 4.168 -22.828 1 93.5 280 GLU A CA 1
ATOM 2182 C C . GLU A 1 280 ? 0.554 3.283 -22.297 1 93.5 280 GLU A C 1
ATOM 2184 O O . GLU A 1 280 ? -0.522 3.209 -22.891 1 93.5 280 GLU A O 1
ATOM 2189 N N . ARG A 1 281 ? 0.771 2.674 -21.203 1 93.69 281 ARG A N 1
ATOM 2190 C CA . ARG A 1 281 ? -0.231 1.797 -20.609 1 93.69 281 ARG A CA 1
ATOM 2191 C C . ARG A 1 281 ? -1.477 2.58 -20.203 1 93.69 281 ARG A C 1
ATOM 2193 O O . ARG A 1 281 ? -2.6 2.102 -20.391 1 93.69 281 ARG A O 1
ATOM 2200 N N . LEU A 1 282 ? -1.255 3.746 -19.641 1 94.12 282 LEU A N 1
ATOM 2201 C CA . LEU A 1 282 ? -2.367 4.57 -19.188 1 94.12 282 LEU A CA 1
ATOM 2202 C C . LEU A 1 282 ? -3.213 5.047 -20.359 1 94.12 282 LEU A C 1
ATOM 2204 O O . LEU A 1 282 ? -4.441 5.094 -20.266 1 94.12 282 LEU A O 1
ATOM 2208 N N . LYS A 1 283 ? -2.566 5.367 -21.453 1 92.62 283 LYS A N 1
ATOM 2209 C CA . LYS A 1 283 ? -3.291 5.801 -22.656 1 92.62 283 LYS A CA 1
ATOM 2210 C C . LYS A 1 283 ? -4.191 4.691 -23.188 1 92.62 283 LYS A C 1
ATOM 2212 O O . LYS A 1 283 ? -5.289 4.957 -23.688 1 92.62 283 LYS A O 1
ATOM 2217 N N . GLU A 1 284 ? -3.732 3.482 -22.969 1 90.75 284 GLU A N 1
ATOM 2218 C CA . GLU A 1 284 ? -4.516 2.336 -23.406 1 90.75 284 GLU A CA 1
ATOM 2219 C C . GLU A 1 284 ? -5.758 2.145 -22.547 1 90.75 284 GLU A C 1
ATOM 2221 O O . GLU A 1 284 ? -6.773 1.623 -23.016 1 90.75 284 GLU A O 1
ATOM 2226 N N . LEU A 1 285 ? -5.656 2.541 -21.312 1 90.81 285 LEU A N 1
ATOM 2227 C CA . LEU A 1 285 ? -6.734 2.305 -20.359 1 90.81 285 LEU A CA 1
ATOM 2228 C C . LEU A 1 285 ? -7.766 3.426 -20.422 1 90.81 285 LEU A C 1
ATOM 2230 O O . LEU A 1 285 ? -8.945 3.207 -20.125 1 90.81 285 LEU A O 1
ATOM 2234 N N . LEU A 1 286 ? -7.297 4.602 -20.672 1 89.62 286 LEU A N 1
ATOM 2235 C CA . LEU A 1 286 ? -8.172 5.766 -20.625 1 89.62 286 LEU A CA 1
ATOM 2236 C C . LEU A 1 286 ? -9.109 5.797 -21.828 1 89.62 286 LEU A C 1
ATOM 2238 O O . LEU A 1 286 ? -8.703 5.484 -22.953 1 89.62 286 LEU A O 1
ATOM 2242 N N . PRO A 1 287 ? -10.398 5.926 -21.531 1 76.81 287 PRO A N 1
ATOM 2243 C CA . PRO A 1 287 ? -11.352 6.051 -22.625 1 76.81 287 PRO A CA 1
ATOM 2244 C C . PRO A 1 287 ? -11.047 7.23 -23.547 1 76.81 287 PRO A C 1
ATOM 2246 O O . PRO A 1 287 ? -10.523 8.25 -23.094 1 76.81 287 PRO A O 1
ATOM 2249 N N . SER A 1 288 ? -10.969 7 -24.922 1 64.38 288 SER A N 1
ATOM 2250 C CA . SER A 1 288 ? -10.82 8.07 -25.906 1 64.38 288 SER A CA 1
ATOM 2251 C C . SER A 1 288 ? -11.875 9.148 -25.719 1 64.38 288 SER A C 1
ATOM 2253 O O . SER A 1 288 ? -12.992 8.867 -25.266 1 64.38 288 SER A O 1
ATOM 2255 N N . MET B 1 1 ? -8.141 -35.781 -11.086 1 86.25 1 MET B N 1
ATOM 2256 C CA . MET B 1 1 ? -7.504 -35.531 -9.797 1 86.25 1 MET B CA 1
ATOM 2257 C C . MET B 1 1 ? -8.211 -34.406 -9.039 1 86.25 1 MET B C 1
ATOM 2259 O O . MET B 1 1 ? -8.844 -33.531 -9.648 1 86.25 1 MET B O 1
ATOM 2263 N N . GLN B 1 2 ? -8.25 -34.562 -7.746 1 90.25 2 GLN B N 1
ATOM 2264 C CA . GLN B 1 2 ? -8.93 -33.562 -6.914 1 90.25 2 GLN B CA 1
ATOM 2265 C C . GLN B 1 2 ? -7.941 -32.594 -6.289 1 90.25 2 GLN B C 1
ATOM 2267 O O . GLN B 1 2 ? -6.965 -33 -5.66 1 90.25 2 GLN B O 1
ATOM 2272 N N . VAL B 1 3 ? -8.133 -31.359 -6.586 1 95.25 3 VAL B N 1
ATOM 2273 C CA . VAL B 1 3 ? -7.305 -30.297 -6.039 1 95.25 3 VAL B CA 1
ATOM 2274 C C . VAL B 1 3 ? -8.094 -29.516 -4.984 1 95.25 3 VAL B C 1
ATOM 2276 O O . VAL B 1 3 ? -9.109 -28.906 -5.297 1 95.25 3 VAL B O 1
ATOM 2279 N N . ASP B 1 4 ? -7.625 -29.594 -3.773 1 92.44 4 ASP B N 1
ATOM 2280 C CA . ASP B 1 4 ? -8.414 -28.984 -2.703 1 92.44 4 ASP B CA 1
ATOM 2281 C C . ASP B 1 4 ? -7.633 -27.875 -2.012 1 92.44 4 ASP B C 1
ATOM 2283 O O . ASP B 1 4 ? -8.219 -27.031 -1.326 1 92.44 4 ASP B O 1
ATOM 2287 N N . LYS B 1 5 ? -6.316 -27.891 -2.129 1 96.94 5 LYS B N 1
ATOM 2288 C CA . LYS B 1 5 ? -5.465 -26.922 -1.424 1 96.94 5 LYS B CA 1
ATOM 2289 C C . LYS B 1 5 ? -4.715 -26.031 -2.404 1 96.94 5 LYS B C 1
ATOM 2291 O O . LYS B 1 5 ? -4.441 -26.438 -3.535 1 96.94 5 LYS B O 1
ATOM 2296 N N . VAL B 1 6 ? -4.52 -24.828 -1.945 1 98.19 6 VAL B N 1
ATOM 2297 C CA . VAL B 1 6 ? -3.68 -23.922 -2.711 1 98.19 6 VAL B CA 1
ATOM 2298 C C . VAL B 1 6 ? -2.549 -23.391 -1.83 1 98.19 6 VAL B C 1
ATOM 2300 O O . VAL B 1 6 ? -2.773 -23.016 -0.679 1 98.19 6 VAL B O 1
ATOM 2303 N N . VAL B 1 7 ? -1.343 -23.531 -2.33 1 98.44 7 VAL B N 1
ATOM 2304 C CA . VAL B 1 7 ? -0.15 -23 -1.676 1 98.44 7 VAL B CA 1
ATOM 2305 C C . VAL B 1 7 ? 0.168 -21.609 -2.223 1 98.44 7 VAL B C 1
ATOM 2307 O O . VAL B 1 7 ? 0.256 -21.422 -3.438 1 98.44 7 VAL B O 1
ATOM 2310 N N . VAL B 1 8 ? 0.311 -20.609 -1.333 1 98.06 8 VAL B N 1
ATOM 2311 C CA . VAL B 1 8 ? 0.623 -19.234 -1.702 1 98.06 8 VAL B CA 1
ATOM 2312 C C . VAL B 1 8 ? 1.921 -18.797 -1.025 1 98.06 8 VAL B C 1
ATOM 2314 O O . VAL B 1 8 ? 1.915 -18.391 0.139 1 98.06 8 VAL B O 1
ATOM 2317 N N . PRO B 1 9 ? 3.045 -18.875 -1.741 1 97.56 9 PRO B N 1
ATOM 2318 C CA . PRO B 1 9 ? 4.309 -18.391 -1.188 1 97.56 9 PRO B CA 1
ATOM 2319 C C . PRO B 1 9 ? 4.309 -16.875 -0.979 1 97.56 9 PRO B C 1
ATOM 2321 O O . PRO B 1 9 ? 4.078 -16.109 -1.926 1 97.56 9 PRO B O 1
ATOM 2324 N N . VAL B 1 10 ? 4.586 -16.406 0.27 1 95.12 10 VAL B N 1
ATOM 2325 C CA . VAL B 1 10 ? 4.539 -14.984 0.581 1 95.12 10 VAL B CA 1
ATOM 2326 C C . VAL B 1 10 ? 5.723 -14.609 1.47 1 95.12 10 VAL B C 1
ATOM 2328 O O . VAL B 1 10 ? 5.676 -13.609 2.188 1 95.12 10 VAL B O 1
ATOM 2331 N N . ALA B 1 11 ? 6.762 -15.344 1.467 1 92.12 11 ALA B N 1
ATOM 2332 C CA . ALA B 1 11 ? 7.867 -15.156 2.4 1 92.12 11 ALA B CA 1
ATOM 2333 C C . ALA B 1 11 ? 8.914 -14.203 1.82 1 92.12 11 ALA B C 1
ATOM 2335 O O . ALA B 1 11 ? 9.812 -13.75 2.533 1 92.12 11 ALA B O 1
ATOM 2336 N N . GLY B 1 12 ? 8.812 -13.883 0.599 1 87.06 12 GLY B N 1
ATOM 2337 C CA . GLY B 1 12 ? 9.828 -13.094 -0.066 1 87.06 12 GLY B CA 1
ATOM 2338 C C . GLY B 1 12 ? 10 -11.711 0.536 1 87.06 12 GLY B C 1
ATOM 2339 O O . GLY B 1 12 ? 9.047 -11.141 1.078 1 87.06 12 GLY B O 1
ATOM 2340 N N . TRP B 1 13 ? 11.141 -11.102 0.316 1 82.94 13 TRP B N 1
ATOM 2341 C CA . TRP B 1 13 ? 11.484 -9.828 0.933 1 82.94 13 TRP B CA 1
ATOM 2342 C C . TRP B 1 13 ? 10.93 -8.664 0.121 1 82.94 13 TRP B C 1
ATOM 2344 O O . TRP B 1 13 ? 10.844 -7.535 0.617 1 82.94 13 TRP B O 1
ATOM 2354 N N . GLY B 1 14 ? 10.648 -8.875 -1.082 1 85.19 14 GLY B N 1
ATOM 2355 C CA . GLY B 1 14 ? 10.109 -7.805 -1.906 1 85.19 14 GLY B CA 1
ATOM 2356 C C . GLY B 1 14 ? 11.078 -6.652 -2.094 1 85.19 14 GLY B C 1
ATOM 2357 O O . GLY B 1 14 ? 10.68 -5.488 -2.053 1 85.19 14 GLY B O 1
ATOM 2358 N N . THR B 1 15 ? 12.352 -6.875 -2.359 1 84.5 15 THR B N 1
ATOM 2359 C CA . THR B 1 15 ? 13.406 -5.867 -2.346 1 84.5 15 THR B CA 1
ATOM 2360 C C . THR B 1 15 ? 13.273 -4.93 -3.543 1 84.5 15 THR B C 1
ATOM 2362 O O . THR B 1 15 ? 13.719 -3.783 -3.492 1 84.5 15 THR B O 1
ATOM 2365 N N . ARG B 1 16 ? 12.602 -5.258 -4.613 1 79.62 16 ARG B N 1
ATOM 2366 C CA . ARG B 1 16 ? 12.453 -4.43 -5.809 1 79.62 16 ARG B CA 1
ATOM 2367 C C . ARG B 1 16 ? 11.539 -3.236 -5.535 1 79.62 16 ARG B C 1
ATOM 2369 O O . ARG B 1 16 ? 11.531 -2.273 -6.305 1 79.62 16 ARG B O 1
ATOM 2376 N N . SER B 1 17 ? 10.82 -3.295 -4.43 1 85.62 17 SER B N 1
ATOM 2377 C CA . SER B 1 17 ? 9.852 -2.246 -4.129 1 85.62 17 SER B CA 1
ATOM 2378 C C . SER B 1 17 ? 10.297 -1.401 -2.941 1 85.62 17 SER B C 1
ATOM 2380 O O . SER B 1 17 ? 9.508 -0.649 -2.371 1 85.62 17 SER B O 1
ATOM 2382 N N . LEU B 1 18 ? 11.516 -1.572 -2.572 1 87.31 18 LEU B N 1
ATOM 2383 C CA . LEU B 1 18 ? 12.047 -0.743 -1.495 1 87.31 18 LEU B CA 1
ATOM 2384 C C . LEU B 1 18 ? 12.016 0.733 -1.879 1 87.31 18 LEU B C 1
ATOM 2386 O O . LEU B 1 18 ? 12.211 1.078 -3.047 1 87.31 18 LEU B O 1
ATOM 2390 N N . PRO B 1 19 ? 11.672 1.591 -0.935 1 89.94 19 PRO B N 1
ATOM 2391 C CA . PRO B 1 19 ? 11.547 1.388 0.51 1 89.94 19 PRO B CA 1
ATOM 2392 C C . PRO B 1 19 ? 10.117 1.077 0.94 1 89.94 19 PRO B C 1
ATOM 2394 O O . PRO B 1 19 ? 9.867 0.835 2.123 1 89.94 19 PRO B O 1
ATOM 2397 N N . ALA B 1 20 ? 9.188 1.015 0.011 1 86.31 20 ALA B N 1
ATOM 2398 C CA . ALA B 1 20 ? 7.785 0.769 0.331 1 86.31 20 ALA B CA 1
ATOM 2399 C C . ALA B 1 20 ? 7.613 -0.569 1.044 1 86.31 20 ALA B C 1
ATOM 2401 O O . ALA B 1 20 ? 6.719 -0.723 1.88 1 86.31 20 ALA B O 1
ATOM 2402 N N . THR B 1 21 ? 8.531 -1.491 0.757 1 87.56 21 THR B N 1
ATOM 2403 C CA . THR B 1 21 ? 8.398 -2.844 1.288 1 87.56 21 THR B CA 1
ATOM 2404 C C . THR B 1 21 ? 9.383 -3.074 2.432 1 87.56 21 THR B C 1
ATOM 2406 O O . THR B 1 21 ? 9.664 -4.219 2.793 1 87.56 21 THR B O 1
ATOM 2409 N N . LYS B 1 22 ? 9.953 -1.992 2.955 1 88.94 22 LYS B N 1
ATOM 2410 C CA . LYS B 1 22 ? 10.922 -2.115 4.043 1 88.94 22 LYS B CA 1
ATOM 2411 C C . LYS B 1 22 ? 10.328 -2.883 5.223 1 88.94 22 LYS B C 1
ATOM 2413 O O . LYS B 1 22 ? 10.984 -3.754 5.793 1 88.94 22 LYS B O 1
ATOM 2418 N N . ASN B 1 23 ? 9.047 -2.57 5.527 1 86.38 23 ASN B N 1
ATOM 2419 C CA . ASN B 1 23 ? 8.383 -3.258 6.629 1 86.38 23 ASN B CA 1
ATOM 2420 C C . ASN B 1 23 ? 6.977 -3.713 6.242 1 86.38 23 ASN B C 1
ATOM 2422 O O . ASN B 1 23 ? 6.188 -4.105 7.102 1 86.38 23 ASN B O 1
ATOM 2426 N N . LEU B 1 24 ? 6.73 -3.611 5.035 1 87.81 24 LEU B N 1
ATOM 2427 C CA . LEU B 1 24 ? 5.453 -4.039 4.48 1 87.81 24 LEU B CA 1
ATOM 2428 C C . LEU B 1 24 ? 5.656 -5.066 3.371 1 87.81 24 LEU B C 1
ATOM 2430 O O . LEU B 1 24 ? 6.301 -4.773 2.359 1 87.81 24 LEU B O 1
ATOM 2434 N N . PRO B 1 25 ? 5.062 -6.258 3.578 1 91.62 25 PRO B N 1
ATOM 2435 C CA . PRO B 1 25 ? 5.176 -7.23 2.488 1 91.62 25 PRO B CA 1
ATOM 2436 C C . PRO B 1 25 ? 4.59 -6.719 1.177 1 91.62 25 PRO B C 1
ATOM 2438 O O . PRO B 1 25 ? 3.551 -6.047 1.181 1 91.62 25 PRO B O 1
ATOM 2441 N N . LYS B 1 26 ? 5.262 -7.066 0.117 1 92.44 26 LYS B N 1
ATOM 2442 C CA . LYS B 1 26 ? 4.801 -6.621 -1.195 1 92.44 26 LYS B CA 1
ATOM 2443 C C . LYS B 1 26 ? 3.402 -7.148 -1.495 1 92.44 26 LYS B C 1
ATOM 2445 O O . LYS B 1 26 ? 2.617 -6.488 -2.178 1 92.44 26 LYS B O 1
ATOM 2450 N N . GLU B 1 27 ? 3.055 -8.289 -0.964 1 93.69 27 GLU B N 1
ATOM 2451 C CA . GLU B 1 27 ? 1.757 -8.922 -1.166 1 93.69 27 GLU B CA 1
ATOM 2452 C C . GLU B 1 27 ? 0.639 -8.125 -0.504 1 93.69 27 GLU B C 1
ATOM 2454 O O . GLU B 1 27 ? -0.541 -8.344 -0.792 1 93.69 27 GLU B O 1
ATOM 2459 N N . MET B 1 28 ? 1.052 -7.18 0.363 1 93.56 28 MET B N 1
ATOM 2460 C CA . MET B 1 28 ? 0.065 -6.383 1.09 1 93.56 28 MET B CA 1
ATOM 2461 C C . MET B 1 28 ? -0.109 -5.012 0.447 1 93.56 28 MET B C 1
ATOM 2463 O O . MET B 1 28 ? -0.958 -4.227 0.872 1 93.56 28 MET B O 1
ATOM 2467 N N . LEU B 1 29 ? 0.695 -4.754 -0.53 1 92.88 29 LEU B N 1
ATOM 2468 C CA . LEU B 1 29 ? 0.498 -3.502 -1.254 1 92.88 29 LEU B CA 1
ATOM 2469 C C . LEU B 1 29 ? -0.903 -3.436 -1.853 1 92.88 29 LEU B C 1
ATOM 2471 O O . LEU B 1 29 ? -1.399 -4.426 -2.393 1 92.88 29 LEU B O 1
ATOM 2475 N N . PRO B 1 30 ? -1.484 -2.322 -1.742 1 93.31 30 PRO B N 1
ATOM 2476 C CA . PRO B 1 30 ? -2.863 -2.215 -2.225 1 93.31 30 PRO B CA 1
ATOM 2477 C C . PRO B 1 30 ? -2.951 -2.115 -3.746 1 93.31 30 PRO B C 1
ATOM 2479 O O . PRO B 1 30 ? -2.176 -1.381 -4.363 1 93.31 30 PRO B O 1
ATOM 2482 N N . VAL B 1 31 ? -3.707 -2.873 -4.258 1 93.44 31 VAL B N 1
ATOM 2483 C CA . VAL B 1 31 ? -4.203 -2.693 -5.621 1 93.44 31 VAL B CA 1
ATOM 2484 C C . VAL B 1 31 ? -5.652 -2.217 -5.586 1 93.44 31 VAL B C 1
ATOM 2486 O O . VAL B 1 31 ? -6.57 -3.014 -5.383 1 93.44 31 VAL B O 1
ATOM 2489 N N . TYR B 1 32 ? -5.672 -0.866 -5.66 1 89.5 32 TYR B N 1
ATOM 2490 C CA . TYR B 1 32 ? -6.91 -0.14 -5.406 1 89.5 32 TYR B CA 1
ATOM 2491 C C . TYR B 1 32 ? -7.402 -0.381 -3.984 1 89.5 32 TYR B C 1
ATOM 2493 O O . TYR B 1 32 ? -6.738 -0.005 -3.018 1 89.5 32 TYR B O 1
ATOM 2501 N N . LYS B 1 33 ? -8.445 -1.06 -3.686 1 88.88 33 LYS B N 1
ATOM 2502 C CA . LYS B 1 33 ? -9.086 -1.073 -2.373 1 88.88 33 LYS B CA 1
ATOM 2503 C C . LYS B 1 33 ? -8.727 -2.338 -1.6 1 88.88 33 LYS B C 1
ATOM 2505 O O . LYS B 1 33 ? -9.078 -2.477 -0.426 1 88.88 33 LYS B O 1
ATOM 2510 N N . LYS B 1 34 ? -7.938 -3.232 -2.244 1 93.81 34 LYS B N 1
ATOM 2511 C CA . LYS B 1 34 ? -7.598 -4.496 -1.595 1 93.81 34 LYS B CA 1
ATOM 2512 C C . LYS B 1 34 ? -6.098 -4.777 -1.691 1 93.81 34 LYS B C 1
ATOM 2514 O O . LYS B 1 34 ? -5.457 -4.414 -2.678 1 93.81 34 LYS B O 1
ATOM 2519 N N . PRO B 1 35 ? -5.605 -5.43 -0.618 1 95.12 35 PRO B N 1
ATOM 2520 C CA . PRO B 1 35 ? -4.234 -5.922 -0.791 1 95.12 35 PRO B CA 1
ATOM 2521 C C . PRO B 1 35 ? -4.109 -6.922 -1.936 1 95.12 35 PRO B C 1
ATOM 2523 O O . PRO B 1 35 ? -5.043 -7.68 -2.207 1 95.12 35 PRO B O 1
ATOM 2526 N N . ALA B 1 36 ? -2.965 -6.957 -2.553 1 95.12 36 ALA B N 1
ATOM 2527 C CA . ALA B 1 36 ? -2.705 -7.836 -3.689 1 95.12 36 ALA B CA 1
ATOM 2528 C C . ALA B 1 36 ? -3.016 -9.289 -3.34 1 95.12 36 ALA B C 1
ATOM 2530 O O . ALA B 1 36 ? -3.664 -10 -4.113 1 95.12 36 ALA B O 1
ATOM 2531 N N . VAL B 1 37 ? -2.643 -9.719 -2.164 1 96.12 37 VAL B N 1
ATOM 2532 C CA . VAL B 1 37 ? -2.775 -11.117 -1.765 1 96.12 37 VAL B CA 1
ATOM 2533 C C . VAL B 1 37 ? -4.254 -11.484 -1.655 1 96.12 37 VAL B C 1
ATOM 2535 O O . VAL B 1 37 ? -4.629 -12.641 -1.856 1 96.12 37 VAL B O 1
ATOM 2538 N N . GLN B 1 38 ? -5.094 -10.547 -1.35 1 96.12 38 GLN B N 1
ATOM 2539 C CA . GLN B 1 38 ? -6.523 -10.836 -1.251 1 96.12 38 GLN B CA 1
ATOM 2540 C C . GLN B 1 38 ? -7.098 -11.234 -2.607 1 96.12 38 GLN B C 1
ATOM 2542 O O . GLN B 1 38 ? -7.973 -12.102 -2.688 1 96.12 38 GLN B O 1
ATOM 2547 N N . TYR B 1 39 ? -6.625 -10.578 -3.693 1 96 39 TYR B N 1
ATOM 2548 C CA . TYR B 1 39 ? -7.062 -10.945 -5.035 1 96 39 TYR B CA 1
ATOM 2549 C C . TYR B 1 39 ? -6.68 -12.383 -5.355 1 96 39 TYR B C 1
ATOM 2551 O O . TYR B 1 39 ? -7.453 -13.109 -5.984 1 96 39 TYR B O 1
ATOM 2559 N N . VAL B 1 40 ? -5.516 -12.766 -4.934 1 96.75 40 VAL B N 1
ATOM 2560 C CA . VAL B 1 40 ? -5.008 -14.117 -5.168 1 96.75 40 VAL B CA 1
ATOM 2561 C C . VAL B 1 40 ? -5.887 -15.133 -4.441 1 96.75 40 VAL B C 1
ATOM 2563 O O . VAL B 1 40 ? -6.301 -16.141 -5.027 1 96.75 40 VAL B O 1
ATOM 2566 N N . VAL B 1 41 ? -6.219 -14.836 -3.223 1 96.62 41 VAL B N 1
ATOM 2567 C CA . VAL B 1 41 ? -7.031 -15.727 -2.4 1 96.62 41 VAL B CA 1
ATOM 2568 C C . VAL B 1 41 ? -8.453 -15.789 -2.959 1 96.62 41 VAL B C 1
ATOM 2570 O O . VAL B 1 41 ? -9.055 -16.859 -3.01 1 96.62 41 VAL B O 1
ATOM 2573 N N . GLU B 1 42 ? -8.969 -14.664 -3.383 1 96.12 42 GLU B N 1
ATOM 2574 C CA . GLU B 1 42 ? -10.297 -14.625 -3.996 1 96.12 42 GLU B CA 1
ATOM 2575 C C . GLU B 1 42 ? -10.344 -15.477 -5.262 1 96.12 42 GLU B C 1
ATOM 2577 O O . GLU B 1 42 ? -11.336 -16.156 -5.516 1 96.12 42 GLU B O 1
ATOM 2582 N N . GLU B 1 43 ? -9.266 -15.398 -6.078 1 96.5 43 GLU B N 1
ATOM 2583 C CA . GLU B 1 43 ? -9.188 -16.266 -7.254 1 96.5 43 GLU B CA 1
ATOM 2584 C C . GLU B 1 43 ? -9.281 -17.734 -6.871 1 96.5 43 GLU B C 1
ATOM 2586 O O . GLU B 1 43 ? -10.023 -18.5 -7.5 1 96.5 43 GLU B O 1
ATOM 2591 N N . ALA B 1 44 ? -8.531 -18.125 -5.852 1 96.94 44 ALA B N 1
ATOM 2592 C CA . ALA B 1 44 ? -8.562 -19.5 -5.359 1 96.94 44 ALA B CA 1
ATOM 2593 C C . ALA B 1 44 ? -9.969 -19.891 -4.922 1 96.94 44 ALA B C 1
ATOM 2595 O O . ALA B 1 44 ? -10.477 -20.938 -5.32 1 96.94 44 ALA B O 1
ATOM 2596 N N . MET B 1 45 ? -10.594 -19 -4.188 1 95.62 45 MET B N 1
ATOM 2597 C CA . MET B 1 45 ? -11.945 -19.234 -3.678 1 95.62 45 MET B CA 1
ATOM 2598 C C . MET B 1 45 ? -12.93 -19.438 -4.824 1 95.62 45 MET B C 1
ATOM 2600 O O . MET B 1 45 ? -13.758 -20.344 -4.789 1 95.62 45 MET B O 1
ATOM 2604 N N . MET B 1 46 ? -12.805 -18.609 -5.805 1 95.81 46 MET B N 1
ATOM 2605 C CA . MET B 1 46 ? -13.695 -18.672 -6.953 1 95.81 46 MET B CA 1
ATOM 2606 C C . MET B 1 46 ? -13.5 -19.969 -7.73 1 95.81 46 MET B C 1
ATOM 2608 O O . MET B 1 46 ? -14.391 -20.406 -8.453 1 95.81 46 MET B O 1
ATOM 2612 N N . ALA B 1 47 ? -12.32 -20.562 -7.594 1 96.38 47 ALA B N 1
ATOM 2613 C CA . ALA B 1 47 ? -12.016 -21.828 -8.258 1 96.38 47 ALA B CA 1
ATOM 2614 C C . ALA B 1 47 ? -12.391 -23.016 -7.375 1 96.38 47 ALA B C 1
ATOM 2616 O O . ALA B 1 47 ? -12.148 -24.156 -7.738 1 96.38 47 ALA B O 1
ATOM 2617 N N . GLY B 1 48 ? -12.883 -22.734 -6.199 1 94.44 48 GLY B N 1
ATOM 2618 C CA . GLY B 1 48 ? -13.336 -23.781 -5.297 1 94.44 48 GLY B CA 1
ATOM 2619 C C . GLY B 1 48 ? -12.266 -24.234 -4.32 1 94.44 48 GLY B C 1
ATOM 2620 O O . GLY B 1 48 ? -12.422 -25.25 -3.641 1 94.44 48 GLY B O 1
ATOM 2621 N N . LEU B 1 49 ? -11.203 -23.516 -4.227 1 95.38 49 LEU B N 1
ATOM 2622 C CA . LEU B 1 49 ? -10.117 -23.828 -3.299 1 95.38 49 LEU B CA 1
ATOM 2623 C C . LEU B 1 49 ? -10.25 -23.016 -2.016 1 95.38 49 LEU B C 1
ATOM 2625 O O . LEU B 1 49 ? -9.867 -21.844 -1.975 1 95.38 49 LEU B O 1
ATOM 2629 N N . THR B 1 50 ? -10.648 -23.578 -0.908 1 90 50 THR B N 1
ATOM 2630 C CA . THR B 1 50 ? -10.922 -22.797 0.297 1 90 50 THR B CA 1
ATOM 2631 C C . THR B 1 50 ? -9.836 -23.031 1.346 1 90 50 THR B C 1
ATOM 2633 O O . THR B 1 50 ? -9.758 -22.312 2.336 1 90 50 THR B O 1
ATOM 2636 N N . ASP B 1 51 ? -8.977 -24.047 1.076 1 95.62 51 ASP B N 1
ATOM 2637 C CA . ASP B 1 51 ? -7.852 -24.281 1.977 1 95.62 51 ASP B CA 1
ATOM 2638 C C . ASP B 1 51 ? -6.574 -23.641 1.435 1 95.62 51 ASP B C 1
ATOM 2640 O O . ASP B 1 51 ? -5.941 -24.188 0.526 1 95.62 51 ASP B O 1
ATOM 2644 N N . VAL B 1 52 ? -6.223 -22.547 2.074 1 96.94 52 VAL B N 1
ATOM 2645 C CA . VAL B 1 52 ? -5.082 -21.766 1.615 1 96.94 52 VAL B CA 1
ATOM 2646 C C . VAL B 1 52 ? -3.891 -22 2.539 1 96.94 52 VAL B C 1
ATOM 2648 O O . VAL B 1 52 ? -4.004 -21.859 3.76 1 96.94 52 VAL B O 1
ATOM 2651 N N . VAL B 1 53 ? -2.803 -22.406 1.98 1 97.62 53 VAL B N 1
ATOM 2652 C CA . VAL B 1 53 ? -1.557 -22.594 2.717 1 97.62 53 VAL B CA 1
ATOM 2653 C C . VAL B 1 53 ? -0.591 -21.453 2.395 1 97.62 53 VAL B C 1
ATOM 2655 O O . VAL B 1 53 ? 0.016 -21.438 1.32 1 97.62 53 VAL B O 1
ATOM 2658 N N . PHE B 1 54 ? -0.429 -20.562 3.34 1 97 54 PHE B N 1
ATOM 2659 C CA . PHE B 1 54 ? 0.566 -19.5 3.184 1 97 54 PHE B CA 1
ATOM 2660 C C . PHE B 1 54 ? 1.95 -20 3.584 1 97 54 PHE B C 1
ATOM 2662 O O . PHE B 1 54 ? 2.123 -20.562 4.664 1 97 54 PHE B O 1
ATOM 2669 N N . VAL B 1 55 ? 2.896 -19.922 2.697 1 97.31 55 VAL B N 1
ATOM 2670 C CA . VAL B 1 55 ? 4.301 -20.078 3.064 1 97.31 55 VAL B CA 1
ATOM 2671 C C . VAL B 1 55 ? 4.914 -18.719 3.389 1 97.31 55 VAL B C 1
ATOM 2673 O O . VAL B 1 55 ? 5.289 -17.969 2.484 1 97.31 55 VAL B O 1
ATOM 2676 N N . ASN B 1 56 ? 5.066 -18.438 4.605 1 93.94 56 ASN B N 1
ATOM 2677 C CA . ASN B 1 56 ? 5.352 -17.094 5.129 1 93.94 56 ASN B CA 1
ATOM 2678 C C . ASN B 1 56 ? 6.645 -17.078 5.941 1 93.94 56 ASN B C 1
ATOM 2680 O O . ASN B 1 56 ? 7.383 -18.062 5.961 1 93.94 56 ASN B O 1
ATOM 2684 N N . ASN B 1 57 ? 7.09 -15.969 6.367 1 88.75 57 ASN B N 1
ATOM 2685 C CA . ASN B 1 57 ? 8.211 -15.836 7.293 1 88.75 57 ASN B CA 1
ATOM 2686 C C . ASN B 1 57 ? 7.812 -15.062 8.547 1 88.75 57 ASN B C 1
ATOM 2688 O O . ASN B 1 57 ? 6.664 -14.625 8.672 1 88.75 57 ASN B O 1
ATOM 2692 N N . GLN B 1 58 ? 8.703 -14.914 9.469 1 79.62 58 GLN B N 1
ATOM 2693 C CA . GLN B 1 58 ? 8.422 -14.367 10.797 1 79.62 58 GLN B CA 1
ATOM 2694 C C . GLN B 1 58 ? 8.031 -12.898 10.703 1 79.62 58 GLN B C 1
ATOM 2696 O O . GLN B 1 58 ? 7.258 -12.406 11.531 1 79.62 58 GLN B O 1
ATOM 2701 N N . ASN B 1 59 ? 8.398 -12.258 9.734 1 80.19 59 ASN B N 1
ATOM 2702 C CA . ASN B 1 59 ? 8.25 -10.812 9.672 1 80.19 59 ASN B CA 1
ATOM 2703 C C . ASN B 1 59 ? 7.008 -10.406 8.883 1 80.19 59 ASN B C 1
ATOM 2705 O O . ASN B 1 59 ? 6.742 -9.219 8.688 1 80.19 59 ASN B O 1
ATOM 2709 N N . LYS B 1 60 ? 6.188 -11.383 8.508 1 86.31 60 LYS B N 1
ATOM 2710 C CA . LYS B 1 60 ? 5.082 -11.07 7.605 1 86.31 60 LYS B CA 1
ATOM 2711 C C . LYS B 1 60 ? 3.754 -11.555 8.18 1 86.31 60 LYS B C 1
ATOM 2713 O O . LYS B 1 60 ? 2.885 -12.016 7.434 1 86.31 60 LYS B O 1
ATOM 2718 N N . THR B 1 61 ? 3.549 -11.43 9.422 1 86.5 61 THR B N 1
ATOM 2719 C CA . THR B 1 61 ? 2.336 -11.906 10.078 1 86.5 61 THR B CA 1
ATOM 2720 C C . THR B 1 61 ? 1.128 -11.086 9.641 1 86.5 61 THR B C 1
ATOM 2722 O O . THR B 1 61 ? -0.013 -11.531 9.758 1 86.5 61 THR B O 1
ATOM 2725 N N . ILE B 1 62 ? 1.371 -9.945 9.148 1 90.44 62 ILE B N 1
ATOM 2726 C CA . ILE B 1 62 ? 0.307 -9.047 8.727 1 90.44 62 ILE B CA 1
ATOM 2727 C C . ILE B 1 62 ? -0.521 -9.703 7.625 1 90.44 62 ILE B C 1
ATOM 2729 O O . ILE B 1 62 ? -1.712 -9.422 7.48 1 90.44 62 ILE B O 1
ATOM 2733 N N . ILE B 1 63 ? 0.043 -10.586 6.863 1 92.38 63 ILE B N 1
ATOM 2734 C CA . ILE B 1 63 ? -0.664 -11.273 5.789 1 92.38 63 ILE B CA 1
ATOM 2735 C C . ILE B 1 63 ? -1.729 -12.195 6.379 1 92.38 63 ILE B C 1
ATOM 2737 O O . ILE B 1 63 ? -2.893 -12.148 5.977 1 92.38 63 ILE B O 1
ATOM 2741 N N . GLU B 1 64 ? -1.359 -13.008 7.32 1 91.69 64 GLU B N 1
ATOM 2742 C CA . GLU B 1 64 ? -2.305 -13.898 7.996 1 91.69 64 GLU B CA 1
ATOM 2743 C C . GLU B 1 64 ? -3.383 -13.102 8.727 1 91.69 64 GLU B C 1
ATOM 2745 O O . GLU B 1 64 ? -4.562 -13.461 8.68 1 91.69 64 GLU B O 1
ATOM 2750 N N . ASP B 1 65 ? -2.926 -12.031 9.336 1 91.44 65 ASP B N 1
ATOM 2751 C CA . ASP B 1 65 ? -3.838 -11.203 10.117 1 91.44 65 ASP B CA 1
ATOM 2752 C C . ASP B 1 65 ? -4.926 -10.594 9.234 1 91.44 65 ASP B C 1
ATOM 2754 O O . ASP B 1 65 ? -6.051 -10.375 9.688 1 91.44 65 ASP B O 1
ATOM 2758 N N . HIS B 1 66 ? -4.57 -10.32 8.047 1 93.06 66 HIS B N 1
ATOM 2759 C CA . HIS B 1 66 ? -5.535 -9.742 7.125 1 93.06 66 HIS B CA 1
ATOM 2760 C C . HIS B 1 66 ? -6.73 -10.672 6.926 1 93.06 66 HIS B C 1
ATOM 2762 O O . HIS B 1 66 ? -7.859 -10.203 6.738 1 93.06 66 HIS B O 1
ATOM 2768 N N . PHE B 1 67 ? -6.5 -11.945 6.992 1 93.25 67 PHE B N 1
ATOM 2769 C CA . PHE B 1 67 ? -7.551 -12.922 6.754 1 93.25 67 PHE B CA 1
ATOM 2770 C C . PHE B 1 67 ? -8.102 -13.461 8.07 1 93.25 67 PHE B C 1
ATOM 2772 O O . PHE B 1 67 ? -8.617 -14.578 8.125 1 93.25 67 PHE B O 1
ATOM 2779 N N . ASP B 1 68 ? -7.988 -12.719 9.062 1 91.88 68 ASP B N 1
ATOM 2780 C CA . ASP B 1 68 ? -8.531 -13.023 10.383 1 91.88 68 ASP B CA 1
ATOM 2781 C C . ASP B 1 68 ? -9.391 -11.867 10.898 1 91.88 68 ASP B C 1
ATOM 2783 O O . ASP B 1 68 ? -9.461 -10.812 10.273 1 91.88 68 ASP B O 1
ATOM 2787 N N . TYR B 1 69 ? -10.117 -12.148 11.953 1 90.31 69 TYR B N 1
ATOM 2788 C CA . TYR B 1 69 ? -10.93 -11.102 12.57 1 90.31 69 TYR B CA 1
ATOM 2789 C C . TYR B 1 69 ? -10.047 -10.031 13.203 1 90.31 69 TYR B C 1
ATOM 2791 O O . TYR B 1 69 ? -8.977 -10.328 13.734 1 90.31 69 TYR B O 1
ATOM 2799 N N . ASN B 1 70 ? -10.359 -8.82 13.023 1 90.25 70 ASN B N 1
ATOM 2800 C CA . ASN B 1 70 ? -9.805 -7.688 13.758 1 90.25 70 ASN B CA 1
ATOM 2801 C C . ASN B 1 70 ? -10.82 -7.109 14.742 1 90.25 70 ASN B C 1
ATOM 2803 O O . ASN B 1 70 ? -11.578 -6.203 14.398 1 90.25 70 ASN B O 1
ATOM 2807 N N . LEU B 1 71 ? -10.75 -7.523 15.945 1 88 71 LEU B N 1
ATOM 2808 C CA . LEU B 1 71 ? -11.805 -7.266 16.922 1 88 71 LEU B CA 1
ATOM 2809 C C . LEU B 1 71 ? -11.836 -5.789 17.312 1 88 71 LEU B C 1
ATOM 2811 O O . LEU B 1 71 ? -12.906 -5.227 17.547 1 88 71 LEU B O 1
ATOM 2815 N N . ALA B 1 72 ? -10.672 -5.242 17.391 1 87.25 72 ALA B N 1
ATOM 2816 C CA . ALA B 1 72 ? -10.617 -3.82 17.719 1 87.25 72 ALA B CA 1
ATOM 2817 C C . ALA B 1 72 ? -11.305 -2.979 16.656 1 87.25 72 ALA B C 1
ATOM 2819 O O . ALA B 1 72 ? -12.156 -2.143 16.953 1 87.25 72 ALA B O 1
ATOM 2820 N N . LEU B 1 73 ? -10.984 -3.23 15.43 1 88.5 73 LEU B N 1
ATOM 2821 C CA . LEU B 1 73 ? -11.594 -2.52 14.312 1 88.5 73 LEU B CA 1
ATOM 2822 C C . LEU B 1 73 ? -13.086 -2.82 14.227 1 88.5 73 LEU B C 1
ATOM 2824 O O . LEU B 1 73 ? -13.891 -1.914 14.016 1 88.5 73 LEU B O 1
ATOM 2828 N N . GLU B 1 74 ? -13.453 -4.039 14.414 1 91.44 74 GLU B N 1
ATOM 2829 C CA . GLU B 1 74 ? -14.859 -4.445 14.352 1 91.44 74 GLU B CA 1
ATOM 2830 C C . GLU B 1 74 ? -15.688 -3.723 15.406 1 91.44 74 GLU B C 1
ATOM 2832 O O . GLU B 1 74 ? -16.812 -3.295 15.133 1 91.44 74 GLU B O 1
ATOM 2837 N N . SER B 1 75 ? -15.117 -3.615 16.531 1 90.81 75 SER B N 1
ATOM 2838 C CA . SER B 1 75 ? -15.805 -2.924 17.609 1 90.81 75 SER B CA 1
ATOM 2839 C C . SER B 1 75 ? -16.062 -1.461 17.266 1 90.81 75 SER B C 1
ATOM 2841 O O . SER B 1 75 ? -17.141 -0.934 17.531 1 90.81 75 SER B O 1
ATOM 2843 N N . VAL B 1 76 ? -15.102 -0.867 16.719 1 87.5 76 VAL B N 1
ATOM 2844 C CA . VAL B 1 76 ? -15.219 0.533 16.328 1 87.5 76 VAL B CA 1
ATOM 2845 C C . VAL B 1 76 ? -16.281 0.677 15.25 1 87.5 76 VAL B C 1
ATOM 2847 O O . VAL B 1 76 ? -17.141 1.566 15.32 1 87.5 76 VAL B O 1
ATOM 2850 N N . LEU B 1 77 ? -16.266 -0.192 14.242 1 91.5 77 LEU B N 1
ATOM 2851 C CA . LEU B 1 77 ? -17.234 -0.14 13.156 1 91.5 77 LEU B CA 1
ATOM 2852 C C . LEU B 1 77 ? -18.656 -0.386 13.672 1 91.5 77 LEU B C 1
ATOM 2854 O O . LEU B 1 77 ? -19.594 0.264 13.227 1 91.5 77 LEU B O 1
ATOM 2858 N N . GLN B 1 78 ? -18.734 -1.247 14.602 1 92.12 78 GLN B N 1
ATOM 2859 C CA . GLN B 1 78 ? -20.031 -1.53 15.203 1 92.12 78 GLN B CA 1
ATOM 2860 C C . GLN B 1 78 ? -20.547 -0.326 15.984 1 92.12 78 GLN B C 1
ATOM 2862 O O . GLN B 1 78 ? -21.688 0.097 15.797 1 92.12 78 GLN B O 1
ATOM 2867 N N . ARG B 1 79 ? -19.734 0.308 16.797 1 89.62 79 ARG B N 1
ATOM 2868 C CA . ARG B 1 79 ? -20.125 1.418 17.656 1 89.62 79 ARG B CA 1
ATOM 2869 C C . ARG B 1 79 ? -20.469 2.658 16.844 1 89.62 79 ARG B C 1
ATOM 2871 O O . ARG B 1 79 ? -21.328 3.441 17.219 1 89.62 79 ARG B O 1
ATOM 2878 N N . THR B 1 80 ? -19.781 2.779 15.75 1 87.56 80 THR B N 1
ATOM 2879 C CA . THR B 1 80 ? -19.984 3.971 14.938 1 87.56 80 THR B CA 1
ATOM 2880 C C . THR B 1 80 ? -21.078 3.73 13.891 1 87.56 80 THR B C 1
ATOM 2882 O O . THR B 1 80 ? -21.344 4.602 13.062 1 87.56 80 THR B O 1
ATOM 2885 N N . GLY B 1 81 ? -21.656 2.551 13.836 1 89.88 81 GLY B N 1
ATOM 2886 C CA . GLY B 1 81 ? -22.781 2.236 12.977 1 89.88 81 GLY B CA 1
ATOM 2887 C C . GLY B 1 81 ? -22.375 1.965 11.539 1 89.88 81 GLY B C 1
ATOM 2888 O O . GLY B 1 81 ? -23.203 2.061 10.633 1 89.88 81 GLY B O 1
ATOM 2889 N N . LYS B 1 82 ? -21.156 1.759 11.305 1 91.88 82 LYS B N 1
ATOM 2890 C CA . LYS B 1 82 ? -20.672 1.458 9.961 1 91.88 82 LYS B CA 1
ATOM 2891 C C . LYS B 1 82 ? -20.797 -0.033 9.656 1 91.88 82 LYS B C 1
ATOM 2893 O O . LYS B 1 82 ? -19.781 -0.708 9.43 1 91.88 82 LYS B O 1
ATOM 2898 N N . LEU B 1 83 ? -22 -0.519 9.5 1 93.62 83 LEU B N 1
ATOM 2899 C CA . LEU B 1 83 ? -22.312 -1.943 9.477 1 93.62 83 LEU B CA 1
ATOM 2900 C C . LEU B 1 83 ? -21.938 -2.561 8.133 1 93.62 83 LEU B C 1
ATOM 2902 O O . LEU B 1 83 ? -21.531 -3.729 8.078 1 93.62 83 LEU B O 1
ATOM 2906 N N . ASP B 1 84 ? -22.031 -1.765 7.078 1 93.31 84 ASP B N 1
ATOM 2907 C CA . ASP B 1 84 ? -21.625 -2.266 5.773 1 93.31 84 ASP B CA 1
ATOM 2908 C C . ASP B 1 84 ? -20.125 -2.57 5.742 1 93.31 84 ASP B C 1
ATOM 2910 O O . ASP B 1 84 ? -19.703 -3.596 5.203 1 93.31 84 ASP B O 1
ATOM 2914 N N . MET B 1 85 ? -19.391 -1.713 6.297 1 92.44 85 MET B N 1
ATOM 2915 C CA . MET B 1 85 ? -17.953 -1.912 6.383 1 92.44 85 MET B CA 1
ATOM 2916 C C . MET B 1 85 ? -17.625 -3.092 7.289 1 92.44 85 MET B C 1
ATOM 2918 O O . MET B 1 85 ? -16.688 -3.855 7.008 1 92.44 85 MET B O 1
ATOM 2922 N N . LEU B 1 86 ? -18.375 -3.207 8.352 1 94.19 86 LEU B N 1
ATOM 2923 C CA . LEU B 1 86 ? -18.203 -4.328 9.266 1 94.19 86 LEU B CA 1
ATOM 2924 C C . LEU B 1 86 ? -18.422 -5.656 8.547 1 94.19 86 LEU B C 1
ATOM 2926 O O . LEU B 1 86 ? -17.609 -6.578 8.688 1 94.19 86 LEU B O 1
ATOM 2930 N N . GLU B 1 87 ? -19.422 -5.73 7.789 1 94.06 87 GLU B N 1
ATOM 2931 C CA . GLU B 1 87 ? -19.703 -6.945 7.031 1 94.06 87 GLU B CA 1
ATOM 2932 C C . GLU B 1 87 ? -18.594 -7.25 6.039 1 94.06 87 GLU B C 1
ATOM 2934 O O . GLU B 1 87 ? -18.188 -8.406 5.875 1 94.06 87 GLU B O 1
ATOM 2939 N N . GLN B 1 88 ? -18.078 -6.242 5.473 1 91.88 88 GLN B N 1
ATOM 2940 C CA . GLN B 1 88 ? -17.016 -6.398 4.484 1 91.88 88 GLN B CA 1
ATOM 2941 C C . GLN B 1 88 ? -15.773 -7.016 5.109 1 91.88 88 GLN B C 1
ATOM 2943 O O . GLN B 1 88 ? -15.188 -7.945 4.551 1 91.88 88 GLN B O 1
ATOM 2948 N N . ILE B 1 89 ? -15.352 -6.531 6.227 1 92.31 89 ILE B N 1
ATOM 2949 C CA . ILE B 1 89 ? -14.102 -7.004 6.812 1 92.31 89 ILE B CA 1
ATOM 2950 C C . ILE B 1 89 ? -14.312 -8.391 7.422 1 92.31 89 ILE B C 1
ATOM 2952 O O . ILE B 1 89 ? -13.375 -9.195 7.484 1 92.31 89 ILE B O 1
ATOM 2956 N N . ARG B 1 90 ? -15.523 -8.688 7.84 1 92.94 90 ARG B N 1
ATOM 2957 C CA . ARG B 1 90 ? -15.82 -10.031 8.328 1 92.94 90 ARG B CA 1
ATOM 2958 C C . ARG B 1 90 ? -15.805 -11.047 7.191 1 92.94 90 ARG B C 1
ATOM 2960 O O . ARG B 1 90 ? -15.352 -12.18 7.367 1 92.94 90 ARG B O 1
ATOM 2967 N N . GLU B 1 91 ? -16.281 -10.609 6.055 1 93 91 GLU B N 1
ATOM 2968 C CA . GLU B 1 91 ? -16.266 -11.477 4.879 1 93 91 GLU B CA 1
ATOM 2969 C C . GLU B 1 91 ? -14.828 -11.875 4.523 1 93 91 GLU B C 1
ATOM 2971 O O . GLU B 1 91 ? -14.57 -13.023 4.152 1 93 91 GLU B O 1
ATOM 2976 N N . VAL B 1 92 ? -13.93 -10.969 4.664 1 91.88 92 VAL B N 1
ATOM 2977 C CA . VAL B 1 92 ? -12.523 -11.242 4.371 1 91.88 92 VAL B CA 1
ATOM 2978 C C . VAL B 1 92 ? -11.984 -12.266 5.367 1 91.88 92 VAL B C 1
ATOM 2980 O O . VAL B 1 92 ? -11.227 -13.164 4.988 1 91.88 92 VAL B O 1
ATOM 2983 N N . ALA B 1 93 ? -12.391 -12.164 6.59 1 90.62 93 ALA B N 1
ATOM 2984 C CA . ALA B 1 93 ? -11.922 -13.055 7.648 1 90.62 93 ALA B CA 1
ATOM 2985 C C . ALA B 1 93 ? -12.477 -14.461 7.469 1 90.62 93 ALA B C 1
ATOM 2987 O O . ALA B 1 93 ? -11.844 -15.445 7.867 1 90.62 93 ALA B O 1
ATOM 2988 N N . GLU B 1 94 ? -13.602 -14.57 6.812 1 91.5 94 GLU B N 1
ATOM 2989 C CA . GLU B 1 94 ? -14.305 -15.852 6.773 1 91.5 94 GLU B CA 1
ATOM 2990 C C . GLU B 1 94 ? -14.172 -16.516 5.402 1 91.5 94 GLU B C 1
ATOM 2992 O O . GLU B 1 94 ? -14.633 -17.641 5.203 1 91.5 94 GLU B O 1
ATOM 2997 N N . MET B 1 95 ? -13.523 -15.906 4.562 1 90 95 MET B N 1
ATOM 2998 C CA . MET B 1 95 ? -13.602 -16.297 3.158 1 90 95 MET B CA 1
ATOM 2999 C C . MET B 1 95 ? -12.867 -17.625 2.926 1 90 95 MET B C 1
ATOM 3001 O O . MET B 1 95 ? -13.258 -18.406 2.057 1 90 95 MET B O 1
ATOM 3005 N N . VAL B 1 96 ? -11.797 -17.859 3.678 1 89.88 96 VAL B N 1
ATOM 3006 C CA . VAL B 1 96 ? -11.039 -19.078 3.453 1 89.88 96 VAL B CA 1
ATOM 3007 C C . VAL B 1 96 ? -10.469 -19.578 4.777 1 89.88 96 VAL B C 1
ATOM 3009 O O . VAL B 1 96 ? -10.445 -18.859 5.77 1 89.88 96 VAL B O 1
ATOM 3012 N N . ASN B 1 97 ? -10.133 -20.875 4.715 1 92.5 97 ASN B N 1
ATOM 3013 C CA . ASN B 1 97 ? -9.328 -21.453 5.785 1 92.5 97 ASN B CA 1
ATOM 3014 C C . ASN B 1 97 ? -7.836 -21.25 5.535 1 92.5 97 ASN B C 1
ATOM 3016 O O . ASN B 1 97 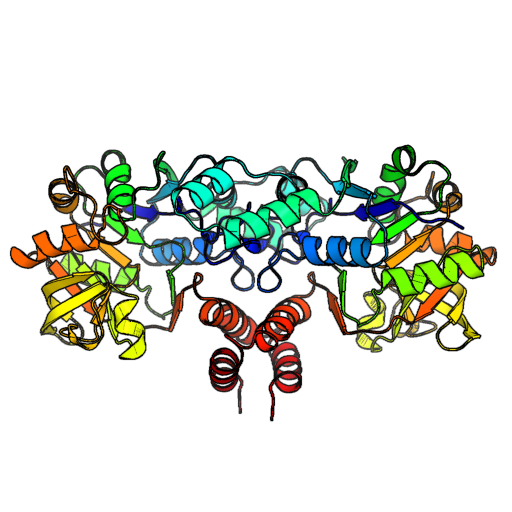? -7.344 -21.5 4.434 1 92.5 97 ASN B O 1
ATOM 3020 N N . ILE B 1 98 ? -7.152 -20.781 6.574 1 93.12 98 ILE B N 1
ATOM 3021 C CA . ILE B 1 98 ? -5.75 -20.438 6.363 1 93.12 98 ILE B CA 1
ATOM 3022 C C . ILE B 1 98 ? -4.863 -21.359 7.199 1 93.12 98 ILE B C 1
ATOM 3024 O O . ILE B 1 98 ? -5.156 -21.609 8.367 1 93.12 98 ILE B O 1
ATOM 3028 N N . THR B 1 99 ? -3.91 -21.906 6.605 1 94.38 99 THR B N 1
ATOM 3029 C CA . THR B 1 99 ? -2.779 -22.578 7.242 1 94.38 99 THR B CA 1
ATOM 3030 C C . THR B 1 99 ? -1.47 -21.875 6.887 1 94.38 99 THR B C 1
ATOM 3032 O O . THR B 1 99 ? -1.26 -21.5 5.734 1 94.38 99 THR B O 1
ATOM 3035 N N . SER B 1 100 ? -0.652 -21.672 7.902 1 94.25 100 SER B N 1
ATOM 3036 C CA . SER B 1 100 ? 0.617 -21 7.625 1 94.25 100 SER B CA 1
ATOM 3037 C C . SER B 1 100 ? 1.799 -21.922 7.922 1 94.25 100 SER B C 1
ATOM 3039 O O . SER B 1 100 ? 1.806 -22.625 8.938 1 94.25 100 SER B O 1
ATOM 3041 N N . VAL B 1 101 ? 2.715 -21.984 6.984 1 94.94 101 VAL B N 1
ATOM 3042 C CA . VAL B 1 101 ? 3.994 -22.672 7.145 1 94.94 101 VAL B CA 1
ATOM 3043 C C . VAL B 1 101 ? 5.137 -21.656 7.008 1 94.94 101 VAL B C 1
ATOM 3045 O O . VAL B 1 101 ? 5.027 -20.672 6.273 1 94.94 101 VAL B O 1
ATOM 3048 N N . ARG B 1 102 ? 6.234 -21.922 7.75 1 93.56 102 ARG B N 1
ATOM 3049 C CA . ARG B 1 102 ? 7.332 -20.953 7.742 1 93.56 102 ARG B CA 1
ATOM 3050 C C . ARG B 1 102 ? 8.445 -21.406 6.797 1 93.56 102 ARG B C 1
ATOM 3052 O O . ARG B 1 102 ? 8.875 -22.562 6.844 1 93.56 102 ARG B O 1
ATOM 3059 N N . GLN B 1 103 ? 8.742 -20.547 5.93 1 94.38 103 GLN B N 1
ATOM 3060 C CA . GLN B 1 103 ? 10.023 -20.625 5.238 1 94.38 103 GLN B CA 1
ATOM 3061 C C . GLN B 1 103 ? 11.094 -19.828 5.977 1 94.38 103 GLN B C 1
ATOM 3063 O O . GLN B 1 103 ? 11.227 -18.625 5.781 1 94.38 103 GLN B O 1
ATOM 3068 N N . LYS B 1 104 ? 11.914 -20.406 6.762 1 87.62 104 LYS B N 1
ATOM 3069 C CA . LYS B 1 104 ? 12.836 -19.766 7.691 1 87.62 104 LYS B CA 1
ATOM 3070 C C . LYS B 1 104 ? 13.961 -19.047 6.945 1 87.62 104 LYS B C 1
ATOM 3072 O O . LYS B 1 104 ? 14.391 -17.969 7.352 1 87.62 104 LYS B O 1
ATOM 3077 N N . SER B 1 105 ? 14.406 -19.703 5.848 1 87.62 105 SER B N 1
ATOM 3078 C CA . SER B 1 105 ? 15.352 -19.094 4.926 1 87.62 105 SER B CA 1
ATOM 3079 C C . SER B 1 105 ? 14.766 -18.969 3.521 1 87.62 105 SER B C 1
ATOM 3081 O O . SER B 1 105 ? 14.219 -19.938 2.992 1 87.62 105 SER B O 1
ATOM 3083 N N . GLN B 1 106 ? 14.867 -17.812 3.016 1 87.75 106 GLN B N 1
ATOM 3084 C CA . GLN B 1 106 ? 14.289 -17.562 1.695 1 87.75 106 GLN B CA 1
ATOM 3085 C C . GLN B 1 106 ? 15.188 -18.125 0.595 1 87.75 106 GLN B C 1
ATOM 3087 O O . GLN B 1 106 ? 15.898 -17.375 -0.073 1 87.75 106 GLN B O 1
ATOM 3092 N N . LEU B 1 107 ? 14.992 -19.359 0.3 1 91.19 107 LEU B N 1
ATOM 3093 C CA . LEU B 1 107 ? 15.898 -20.062 -0.595 1 91.19 107 LEU B CA 1
ATOM 3094 C C . LEU B 1 107 ? 15.305 -20.188 -1.994 1 91.19 107 LEU B C 1
ATOM 3096 O O . LEU B 1 107 ? 15.812 -20.938 -2.826 1 91.19 107 LEU B O 1
ATOM 3100 N N . GLY B 1 108 ? 14.172 -19.547 -2.223 1 92.12 108 GLY B N 1
ATOM 3101 C CA . GLY B 1 108 ? 13.586 -19.578 -3.553 1 92.12 108 GLY B CA 1
ATOM 3102 C C . GLY B 1 108 ? 12.18 -20.141 -3.576 1 92.12 108 GLY B C 1
ATOM 3103 O O . GLY B 1 108 ? 11.711 -20.688 -2.572 1 92.12 108 GLY B O 1
ATOM 3104 N N . LEU B 1 109 ? 11.609 -20.031 -4.742 1 94.5 109 LEU B N 1
ATOM 3105 C CA . LEU B 1 109 ? 10.227 -20.469 -4.906 1 94.5 109 LEU B CA 1
ATOM 3106 C C . LEU B 1 109 ? 10.102 -21.984 -4.766 1 94.5 109 LEU B C 1
ATOM 3108 O O . LEU B 1 109 ? 9.125 -22.484 -4.207 1 94.5 109 LEU B O 1
ATOM 3112 N N . GLY B 1 110 ? 11.047 -22.734 -5.344 1 96.75 110 GLY B N 1
ATOM 3113 C CA . GLY B 1 110 ? 11.039 -24.188 -5.176 1 96.75 110 GLY B CA 1
ATOM 3114 C C . GLY B 1 110 ? 11.07 -24.609 -3.723 1 96.75 110 GLY B C 1
ATOM 3115 O O . GLY B 1 110 ? 10.336 -25.516 -3.32 1 96.75 110 GLY B O 1
ATOM 3116 N N . HIS B 1 111 ? 11.906 -23.938 -2.986 1 96.5 111 HIS B N 1
ATOM 3117 C CA . HIS B 1 111 ? 12 -24.219 -1.561 1 96.5 111 HIS B CA 1
ATOM 3118 C C . HIS B 1 111 ? 10.695 -23.875 -0.846 1 96.5 111 HIS B C 1
ATOM 3120 O O . HIS B 1 111 ? 10.273 -24.594 0.064 1 96.5 111 HIS B O 1
ATOM 3126 N N . ALA B 1 112 ? 10.094 -22.781 -1.227 1 96.75 112 ALA B N 1
ATOM 3127 C CA . ALA B 1 112 ? 8.812 -22.391 -0.634 1 96.75 112 ALA B CA 1
ATOM 3128 C C . ALA B 1 112 ? 7.766 -23.484 -0.822 1 96.75 112 ALA B C 1
ATOM 3130 O O . ALA B 1 112 ? 7.07 -23.859 0.127 1 96.75 112 ALA B O 1
ATOM 3131 N N . VAL B 1 113 ? 7.691 -24.016 -2.027 1 97.62 113 VAL B N 1
ATOM 3132 C CA . VAL B 1 113 ? 6.75 -25.094 -2.318 1 97.62 113 VAL B CA 1
ATOM 3133 C C . VAL B 1 113 ? 7.086 -26.312 -1.475 1 97.62 113 VAL B C 1
ATOM 3135 O O . VAL B 1 113 ? 6.195 -26.938 -0.902 1 97.62 113 VAL B O 1
ATOM 3138 N N . LEU B 1 114 ? 8.344 -26.594 -1.374 1 97.31 114 LEU B N 1
ATOM 3139 C CA . LEU B 1 114 ? 8.805 -27.75 -0.6 1 97.31 114 LEU B CA 1
ATOM 3140 C C . LEU B 1 114 ? 8.375 -27.625 0.859 1 97.31 114 LEU B C 1
ATOM 3142 O O . LEU B 1 114 ? 8.023 -28.625 1.496 1 97.31 114 LEU B O 1
ATOM 3146 N N . CYS B 1 115 ? 8.398 -26.453 1.384 1 96.69 115 CYS B N 1
ATOM 3147 C CA . CYS B 1 115 ? 8.031 -26.219 2.773 1 96.69 115 CYS B CA 1
ATOM 3148 C C . CYS B 1 115 ? 6.582 -26.609 3.033 1 96.69 115 CYS B C 1
ATOM 3150 O O . CYS B 1 115 ? 6.203 -26.875 4.172 1 96.69 115 CYS B O 1
ATOM 3152 N N . ALA B 1 116 ? 5.781 -26.656 2.006 1 96.88 116 ALA B N 1
ATOM 3153 C CA . ALA B 1 116 ? 4.355 -26.953 2.16 1 96.88 116 ALA B CA 1
ATOM 3154 C C . ALA B 1 116 ? 4.09 -28.453 2.111 1 96.88 116 ALA B C 1
ATOM 3156 O O . ALA B 1 116 ? 2.947 -28.891 2.264 1 96.88 116 ALA B O 1
ATOM 3157 N N . ARG B 1 117 ? 5.027 -29.281 1.973 1 96.75 117 ARG B N 1
ATOM 3158 C CA . ARG B 1 117 ? 4.895 -30.719 1.72 1 96.75 117 ARG B CA 1
ATOM 3159 C C . ARG B 1 117 ? 4.074 -31.391 2.816 1 96.75 117 ARG B C 1
ATOM 3161 O O . ARG B 1 117 ? 3.164 -32.156 2.529 1 96.75 117 ARG B O 1
ATOM 3168 N N . LYS B 1 118 ? 4.332 -31.078 4.066 1 94.19 118 LYS B N 1
ATOM 3169 C CA . LYS B 1 118 ? 3.699 -31.781 5.184 1 94.19 118 LYS B CA 1
ATOM 3170 C C . LYS B 1 118 ? 2.221 -31.406 5.293 1 94.19 118 LYS B C 1
ATOM 3172 O O . LYS B 1 118 ? 1.433 -32.156 5.879 1 94.19 118 LYS B O 1
ATOM 3177 N N . VAL B 1 119 ? 1.868 -30.25 4.781 1 95 119 VAL B N 1
ATOM 3178 C CA . VAL B 1 119 ? 0.482 -29.812 4.855 1 95 119 VAL B CA 1
ATOM 3179 C C . VAL B 1 119 ? -0.306 -30.375 3.672 1 95 119 VAL B C 1
ATOM 3181 O O . VAL B 1 119 ? -1.454 -30.797 3.828 1 95 119 VAL B O 1
ATOM 3184 N N . VAL B 1 120 ? 0.375 -30.375 2.494 1 94.69 120 VAL B N 1
ATOM 3185 C CA . VAL B 1 120 ? -0.273 -30.828 1.265 1 94.69 120 VAL B CA 1
ATOM 3186 C C . VAL B 1 120 ? -0.279 -32.344 1.21 1 94.69 120 VAL B C 1
ATOM 3188 O O . VAL B 1 120 ? -1.195 -32.969 0.647 1 94.69 120 VAL B O 1
ATOM 3191 N N . LYS B 1 121 ? 0.734 -32.938 1.729 1 92.5 121 LYS B N 1
ATOM 3192 C CA . LYS B 1 121 ? 0.896 -34.406 1.789 1 92.5 121 LYS B CA 1
ATOM 3193 C C . LYS B 1 121 ? 0.917 -35 0.39 1 92.5 121 LYS B C 1
ATOM 3195 O O . LYS B 1 121 ? 1.691 -34.562 -0.468 1 92.5 121 LYS B O 1
ATOM 3200 N N . ASP B 1 122 ? 0.011 -36.031 0.121 1 93.81 122 ASP B N 1
ATOM 3201 C CA . ASP B 1 122 ? 0.1 -36.781 -1.136 1 93.81 122 ASP B CA 1
ATOM 3202 C C . ASP B 1 122 ? -1.031 -36.375 -2.084 1 93.81 122 ASP B C 1
ATOM 3204 O O . ASP B 1 122 ? -1.441 -37.188 -2.932 1 93.81 122 ASP B O 1
ATOM 3208 N N . SER B 1 123 ? -1.466 -35.188 -1.986 1 95.31 123 SER B N 1
ATOM 3209 C CA . SER B 1 123 ? -2.566 -34.719 -2.822 1 95.31 123 SER B CA 1
ATOM 3210 C C . SER B 1 123 ? -2.092 -33.688 -3.834 1 95.31 123 SER B C 1
ATOM 3212 O O . SER B 1 123 ? -1.15 -32.938 -3.564 1 95.31 123 SER B O 1
ATOM 3214 N N . PRO B 1 124 ? -2.713 -33.719 -5.016 1 97.44 124 PRO B N 1
ATOM 3215 C CA . PRO B 1 124 ? -2.475 -32.594 -5.914 1 97.44 124 PRO B CA 1
ATOM 3216 C C . PRO B 1 124 ? -2.871 -31.25 -5.297 1 97.44 124 PRO B C 1
ATOM 3218 O O . PRO B 1 124 ? -3.781 -31.188 -4.465 1 97.44 124 PRO B O 1
ATOM 3221 N N . PHE B 1 125 ? -2.217 -30.203 -5.676 1 98.31 125 PHE B N 1
ATOM 3222 C CA . PHE B 1 125 ? -2.463 -28.891 -5.082 1 98.31 125 PHE B CA 1
ATOM 3223 C C . PHE B 1 125 ? -2.156 -27.781 -6.082 1 98.31 125 PHE B C 1
ATOM 3225 O O . PHE B 1 125 ? -1.449 -28 -7.066 1 98.31 125 PHE B O 1
ATOM 3232 N N . ALA B 1 126 ? -2.727 -26.672 -5.844 1 98.62 126 ALA B N 1
ATOM 3233 C CA . ALA B 1 126 ? -2.463 -25.469 -6.645 1 98.62 126 ALA B CA 1
ATOM 3234 C C . ALA B 1 126 ? -1.382 -24.609 -6.004 1 98.62 126 ALA B C 1
ATOM 3236 O O . ALA B 1 126 ? -1.145 -24.688 -4.797 1 98.62 126 ALA B O 1
ATOM 3237 N N . VAL B 1 127 ? -0.667 -23.875 -6.805 1 98.69 127 VAL B N 1
ATOM 3238 C CA . VAL B 1 127 ? 0.264 -22.844 -6.359 1 98.69 127 VAL B CA 1
ATOM 3239 C C . VAL B 1 127 ? -0.085 -21.516 -7.02 1 98.69 127 VAL B C 1
ATOM 3241 O O . VAL B 1 127 ? -0.194 -21.422 -8.242 1 98.69 127 VAL B O 1
ATOM 3244 N N . LEU B 1 128 ? -0.347 -20.531 -6.23 1 98.38 128 LEU B N 1
ATOM 3245 C CA . LEU B 1 128 ? -0.554 -19.156 -6.691 1 98.38 128 LEU B CA 1
ATOM 3246 C C . LEU B 1 128 ? 0.496 -18.219 -6.102 1 98.38 128 LEU B C 1
ATOM 3248 O O . LEU B 1 128 ? 0.62 -18.109 -4.879 1 98.38 128 LEU B O 1
ATOM 3252 N N . VAL B 1 129 ? 1.245 -17.578 -6.984 1 95.88 129 VAL B N 1
ATOM 3253 C CA . VAL B 1 129 ? 2.242 -16.625 -6.504 1 95.88 129 VAL B CA 1
ATOM 3254 C C . VAL B 1 129 ? 1.555 -15.344 -6.055 1 95.88 129 VAL B C 1
ATOM 3256 O O . VAL B 1 129 ? 0.707 -14.805 -6.77 1 95.88 129 VAL B O 1
ATOM 3259 N N . GLY B 1 130 ? 1.894 -14.828 -4.957 1 92.56 130 GLY B N 1
ATOM 3260 C CA . GLY B 1 130 ? 1.188 -13.781 -4.238 1 92.56 130 GLY B CA 1
ATOM 3261 C C . GLY B 1 130 ? 1.239 -12.438 -4.934 1 92.56 130 GLY B C 1
ATOM 3262 O O . GLY B 1 130 ? 0.422 -11.555 -4.656 1 92.56 130 GLY B O 1
ATOM 3263 N N . ASP B 1 131 ? 2.125 -12.25 -5.812 1 91.25 131 ASP B N 1
ATOM 3264 C CA . ASP B 1 131 ? 2.271 -10.938 -6.426 1 91.25 131 ASP B CA 1
ATOM 3265 C C . ASP B 1 131 ? 1.918 -10.977 -7.91 1 91.25 131 ASP B C 1
ATOM 3267 O O . ASP B 1 131 ? 2.244 -10.047 -8.656 1 91.25 131 ASP B O 1
ATOM 3271 N N . ASP B 1 132 ? 1.345 -12.008 -8.367 1 94.12 132 ASP B N 1
ATOM 3272 C CA . ASP B 1 132 ? 0.921 -12.18 -9.758 1 94.12 132 ASP B CA 1
ATOM 3273 C C . ASP B 1 132 ? -0.601 -12.227 -9.867 1 94.12 132 ASP B C 1
ATOM 3275 O O . ASP B 1 132 ? -1.224 -13.234 -9.539 1 94.12 132 ASP B O 1
ATOM 3279 N N . LEU B 1 133 ? -1.154 -11.133 -10.391 1 95.69 133 LEU B N 1
ATOM 3280 C CA . LEU B 1 133 ? -2.607 -11.031 -10.477 1 95.69 133 LEU B CA 1
ATOM 3281 C C . LEU B 1 133 ? -3.092 -11.352 -11.891 1 95.69 133 LEU B C 1
ATOM 3283 O O . LEU B 1 133 ? -2.443 -10.977 -12.867 1 95.69 133 LEU B O 1
ATOM 3287 N N . LEU B 1 134 ? -4.184 -12.047 -11.969 1 94.94 134 LEU B N 1
ATOM 3288 C CA . LEU B 1 134 ? -4.812 -12.383 -13.242 1 94.94 134 LEU B CA 1
ATOM 3289 C C . LEU B 1 134 ? -6.332 -12.266 -13.148 1 94.94 134 LEU B C 1
ATOM 3291 O O . LEU B 1 134 ? -6.949 -12.867 -12.258 1 94.94 134 LEU B O 1
ATOM 3295 N N . PHE B 1 135 ? -6.84 -11.531 -14.07 1 91.56 135 PHE B N 1
ATOM 3296 C CA . PHE B 1 135 ? -8.273 -11.281 -14.031 1 91.56 135 PHE B CA 1
ATOM 3297 C C . PHE B 1 135 ? -8.938 -11.703 -15.328 1 91.56 135 PHE B C 1
ATOM 3299 O O . PHE B 1 135 ? -8.523 -11.289 -16.406 1 91.56 135 PHE B O 1
ATOM 3306 N N . ASP B 1 136 ? -9.883 -12.539 -15.156 1 91.19 136 ASP B N 1
ATOM 3307 C CA . ASP B 1 136 ? -10.711 -13.055 -16.234 1 91.19 136 ASP B CA 1
ATOM 3308 C C . ASP B 1 136 ? -12.07 -13.523 -15.719 1 91.19 136 ASP B C 1
ATOM 3310 O O . ASP B 1 136 ? -12.289 -13.578 -14.508 1 91.19 136 ASP B O 1
ATOM 3314 N N . ALA B 1 137 ? -13.039 -13.633 -16.688 1 88.25 137 ALA B N 1
ATOM 3315 C CA . ALA B 1 137 ? -14.32 -14.211 -16.297 1 88.25 137 ALA B CA 1
ATOM 3316 C C . ALA B 1 137 ? -14.125 -15.562 -15.609 1 88.25 137 ALA B C 1
ATOM 3318 O O . ALA B 1 137 ? -14.789 -15.867 -14.617 1 88.25 137 ALA B O 1
ATOM 3319 N N . GLU B 1 138 ? -13.242 -16.297 -16.109 1 94.75 138 GLU B N 1
ATOM 3320 C CA . GLU B 1 138 ? -12.828 -17.547 -15.477 1 94.75 138 GLU B CA 1
ATOM 3321 C C . GLU B 1 138 ? -11.5 -17.391 -14.742 1 94.75 138 GLU B C 1
ATOM 3323 O O . GLU B 1 138 ? -10.508 -16.953 -15.336 1 94.75 138 GLU B O 1
ATOM 3328 N N . PRO B 1 139 ? -11.547 -17.734 -13.414 1 96.19 139 PRO B N 1
ATOM 3329 C CA . PRO B 1 139 ? -10.281 -17.625 -12.68 1 96.19 139 PRO B CA 1
ATOM 3330 C C . PRO B 1 139 ? -9.133 -18.375 -13.352 1 96.19 139 PRO B C 1
ATOM 3332 O O . PRO B 1 139 ? -9.336 -19.453 -13.891 1 96.19 139 PRO B O 1
ATOM 3335 N N . GLY B 1 140 ? -8 -17.75 -13.383 1 96.62 140 GLY B N 1
ATOM 3336 C CA . GLY B 1 140 ? -6.832 -18.328 -14.016 1 96.62 140 GLY B CA 1
ATOM 3337 C C . GLY B 1 140 ? -6.516 -19.719 -13.508 1 96.62 140 GLY B C 1
ATOM 3338 O O . GLY B 1 140 ? -6.324 -20.656 -14.297 1 96.62 140 GLY B O 1
ATOM 3339 N N . ILE B 1 141 ? -6.578 -19.906 -12.195 1 98.12 141 ILE B N 1
ATOM 3340 C CA . ILE B 1 141 ? -6.199 -21.172 -11.594 1 98.12 141 ILE B CA 1
ATOM 3341 C C . ILE B 1 141 ? -7.238 -22.234 -11.953 1 98.12 141 ILE B C 1
ATOM 3343 O O . ILE B 1 141 ? -6.914 -23.422 -12.062 1 98.12 141 ILE B O 1
ATOM 3347 N N . LYS B 1 142 ? -8.477 -21.844 -12.133 1 97.81 142 LYS B N 1
ATOM 3348 C CA . LYS B 1 142 ? -9.516 -22.781 -12.531 1 97.81 142 LYS B CA 1
ATOM 3349 C C . LYS B 1 142 ? -9.242 -23.359 -13.922 1 97.81 142 LYS B C 1
ATOM 3351 O O . LYS B 1 142 ? -9.5 -24.531 -14.18 1 97.81 142 LYS B O 1
ATOM 3356 N N . GLN B 1 143 ? -8.75 -22.484 -14.82 1 97.5 143 GLN B N 1
ATOM 3357 C CA . GLN B 1 143 ? -8.367 -22.922 -16.156 1 97.5 143 GLN B CA 1
ATOM 3358 C C . GLN B 1 143 ? -7.363 -24.078 -16.094 1 97.5 143 GLN B C 1
ATOM 3360 O O . GLN B 1 143 ? -7.43 -25.016 -16.891 1 97.5 143 GLN B O 1
ATOM 3365 N N . LEU B 1 144 ? -6.461 -24.016 -15.141 1 98.31 144 LEU B N 1
ATOM 3366 C CA . LEU B 1 144 ? -5.445 -25.062 -14.969 1 98.31 144 LEU B CA 1
ATOM 3367 C C . LEU B 1 144 ? -6.043 -26.297 -14.32 1 98.31 144 LEU B C 1
ATOM 3369 O O . LEU B 1 144 ? -5.742 -27.422 -14.727 1 98.31 144 LEU B O 1
ATOM 3373 N N . ILE B 1 145 ? -6.852 -26.062 -13.289 1 98.06 145 ILE B N 1
ATOM 3374 C CA . ILE B 1 145 ? -7.434 -27.172 -12.523 1 98.06 145 ILE B CA 1
ATOM 3375 C C . ILE B 1 145 ? -8.242 -28.062 -13.445 1 98.06 145 ILE B C 1
ATOM 3377 O O . ILE B 1 145 ? -8.164 -29.297 -13.352 1 98.06 145 ILE B O 1
ATOM 3381 N N . GLU B 1 146 ? -8.984 -27.5 -14.328 1 97.12 146 GLU B N 1
ATOM 3382 C CA . GLU B 1 146 ? -9.82 -28.281 -15.242 1 97.12 146 GLU B CA 1
ATOM 3383 C C . GLU B 1 146 ? -8.969 -29.172 -16.141 1 97.12 146 GLU B C 1
ATOM 3385 O O . GLU B 1 146 ? -9.305 -30.344 -16.344 1 97.12 146 GLU B O 1
ATOM 3390 N N . VAL B 1 147 ? -7.918 -28.672 -16.625 1 97.44 147 VAL B N 1
ATOM 3391 C CA . VAL B 1 147 ? -7.031 -29.453 -17.484 1 97.44 147 VAL B CA 1
ATOM 3392 C C . VAL B 1 147 ? -6.32 -30.531 -16.656 1 97.44 147 VAL B C 1
ATOM 3394 O O . VAL B 1 147 ? -6.191 -31.672 -17.094 1 97.44 147 VAL B O 1
ATOM 3397 N N . ALA B 1 148 ? -5.844 -30.141 -15.516 1 97.81 148 ALA B N 1
ATOM 3398 C CA . ALA B 1 148 ? -5.168 -31.094 -14.625 1 97.81 148 ALA B CA 1
ATOM 3399 C C . ALA B 1 148 ? -6.078 -32.281 -14.289 1 97.81 148 ALA B C 1
ATOM 3401 O O . ALA B 1 148 ? -5.637 -33.438 -14.281 1 97.81 148 ALA B O 1
ATOM 3402 N N . LYS B 1 149 ? -7.316 -31.984 -14 1 96.25 149 LYS B N 1
ATOM 3403 C CA . LYS B 1 149 ? -8.297 -33.031 -13.68 1 96.25 149 LYS B CA 1
ATOM 3404 C C . LYS B 1 149 ? -8.523 -33.938 -14.875 1 96.25 149 LYS B C 1
ATOM 3406 O O . LYS B 1 149 ? -8.562 -35.156 -14.719 1 96.25 149 LYS B O 1
ATOM 3411 N N . ALA B 1 150 ? -8.648 -33.375 -15.992 1 95.56 150 ALA B N 1
ATOM 3412 C CA . ALA B 1 150 ? -8.953 -34.125 -17.203 1 95.56 150 ALA B CA 1
ATOM 3413 C C . ALA B 1 150 ? -7.777 -35 -17.609 1 95.56 150 ALA B C 1
ATOM 3415 O O . ALA B 1 150 ? -7.969 -36.125 -18.047 1 95.56 150 ALA B O 1
ATOM 3416 N N . GLU B 1 151 ? -6.574 -34.438 -17.469 1 95.62 151 GLU B N 1
ATOM 3417 C CA . GLU B 1 151 ? -5.398 -35.125 -18.016 1 95.62 151 GLU B CA 1
ATOM 3418 C C . GLU B 1 151 ? -4.633 -35.875 -16.938 1 95.62 151 GLU B C 1
ATOM 3420 O O . GLU B 1 151 ? -3.729 -36.656 -17.234 1 95.62 151 GLU B O 1
ATOM 3425 N N . HIS B 1 152 ? -4.984 -35.625 -15.68 1 95.56 152 HIS B N 1
ATOM 3426 C CA . HIS B 1 152 ? -4.324 -36.219 -14.531 1 95.56 152 HIS B CA 1
ATOM 3427 C C . HIS B 1 152 ? -2.822 -35.969 -14.562 1 95.56 152 HIS B C 1
ATOM 3429 O O . HIS B 1 152 ? -2.027 -36.906 -14.414 1 95.56 152 HIS B O 1
ATOM 3435 N N . MET B 1 153 ? -2.445 -34.719 -14.844 1 96.5 153 MET B N 1
ATOM 3436 C CA . MET B 1 153 ? -1.059 -34.281 -14.922 1 96.5 153 MET B CA 1
ATOM 3437 C C . MET B 1 153 ? -0.897 -32.906 -14.297 1 96.5 153 MET B C 1
ATOM 3439 O O . MET B 1 153 ? -1.876 -32.156 -14.125 1 96.5 153 MET B O 1
ATOM 3443 N N . ALA B 1 154 ? 0.352 -32.625 -13.875 1 98.25 154 ALA B N 1
ATOM 3444 C CA . ALA B 1 154 ? 0.676 -31.266 -13.469 1 98.25 154 ALA B CA 1
ATOM 3445 C C . ALA B 1 154 ? 0.516 -30.297 -14.633 1 98.25 154 ALA B C 1
ATOM 3447 O O . ALA B 1 154 ? 0.749 -30.656 -15.789 1 98.25 154 ALA B O 1
ATOM 3448 N N . VAL B 1 155 ? 0.084 -29.109 -14.305 1 98.62 155 VAL B N 1
ATOM 3449 C CA . VAL B 1 155 ? -0.184 -28.094 -15.32 1 98.62 155 VAL B CA 1
ATOM 3450 C C . VAL B 1 155 ? 0.378 -26.75 -14.875 1 98.62 155 VAL B C 1
ATOM 3452 O O . VAL B 1 155 ? 0.216 -26.359 -13.719 1 98.62 155 VAL B O 1
ATOM 3455 N N . VAL B 1 156 ? 1.09 -26.062 -15.75 1 98.56 156 VAL B N 1
ATOM 3456 C CA . VAL B 1 156 ? 1.572 -24.719 -15.477 1 98.56 156 VAL B CA 1
ATOM 3457 C C . VAL B 1 156 ? 0.851 -23.703 -16.375 1 98.56 156 VAL B C 1
ATOM 3459 O O . VAL B 1 156 ? 0.486 -24.031 -17.5 1 98.56 156 VAL B O 1
ATOM 3462 N N . GLY B 1 157 ? 0.587 -22.531 -15.75 1 98.44 157 GLY B N 1
ATOM 3463 C CA . GLY B 1 157 ? 0.055 -21.438 -16.562 1 98.44 157 GLY B CA 1
ATOM 3464 C C . GLY B 1 157 ? 1.124 -20.688 -17.328 1 98.44 157 GLY B C 1
ATOM 3465 O O . GLY B 1 157 ? 2.207 -20.422 -16.797 1 98.44 157 GLY B O 1
ATOM 3466 N N . VAL B 1 158 ? 0.817 -20.359 -18.641 1 98.31 158 VAL B N 1
ATOM 3467 C CA . VAL B 1 158 ? 1.783 -19.625 -19.438 1 98.31 158 VAL B CA 1
ATOM 3468 C C . VAL B 1 158 ? 1.08 -18.484 -20.172 1 98.31 158 VAL B C 1
ATOM 3470 O O . VAL B 1 158 ? -0.137 -18.516 -20.359 1 98.31 158 VAL B O 1
ATOM 3473 N N . VAL B 1 159 ? 1.832 -17.453 -20.438 1 97.19 159 VAL B N 1
ATOM 3474 C CA . VAL B 1 159 ? 1.388 -16.359 -21.281 1 97.19 159 VAL B CA 1
ATOM 3475 C C . VAL B 1 159 ? 2.459 -16.031 -22.328 1 97.19 159 VAL B C 1
ATOM 3477 O O . VAL B 1 159 ? 3.643 -16.312 -22.109 1 97.19 159 VAL B O 1
ATOM 3480 N N . GLN B 1 160 ? 1.975 -15.562 -23.453 1 96 160 GLN B N 1
ATOM 3481 C CA . GLN B 1 160 ? 2.934 -15.078 -24.438 1 96 160 GLN B CA 1
ATOM 3482 C C . GLN B 1 160 ? 3.479 -13.703 -24.047 1 96 160 GLN B C 1
ATOM 3484 O O . GLN B 1 160 ? 2.711 -12.797 -23.719 1 96 160 GLN B O 1
ATOM 3489 N N . VAL B 1 161 ? 4.77 -13.547 -24.016 1 94.69 161 VAL B N 1
ATOM 3490 C CA . VAL B 1 161 ? 5.379 -12.281 -23.641 1 94.69 161 VAL B CA 1
ATOM 3491 C C . VAL B 1 161 ? 6.199 -11.734 -24.812 1 94.69 161 VAL B C 1
ATOM 3493 O O . VAL B 1 161 ? 6.598 -12.484 -25.703 1 94.69 161 VAL B O 1
ATOM 3496 N N . PRO B 1 162 ? 6.391 -10.344 -24.859 1 92.44 162 PRO B N 1
ATOM 3497 C CA . PRO B 1 162 ? 7.312 -9.805 -25.875 1 92.44 162 PRO B CA 1
ATOM 3498 C C . PRO B 1 162 ? 8.742 -10.312 -25.703 1 92.44 162 PRO B C 1
ATOM 3500 O O . PRO B 1 162 ? 9.109 -10.758 -24.609 1 92.44 162 PRO B O 1
ATOM 3503 N N . ALA B 1 163 ? 9.508 -10.25 -26.766 1 93.56 163 ALA B N 1
ATOM 3504 C CA . ALA B 1 163 ? 10.859 -10.797 -26.797 1 93.56 163 ALA B CA 1
ATOM 3505 C C . ALA B 1 163 ? 11.734 -10.148 -25.719 1 93.56 163 ALA B C 1
ATOM 3507 O O . ALA B 1 163 ? 12.578 -10.812 -25.125 1 93.56 163 ALA B O 1
ATOM 3508 N N . ASP B 1 164 ? 11.5 -8.938 -25.484 1 91.06 164 ASP B N 1
ATOM 3509 C CA . ASP B 1 164 ? 12.359 -8.195 -24.562 1 91.06 164 ASP B CA 1
ATOM 3510 C C . ASP B 1 164 ? 12.07 -8.562 -23.109 1 91.06 164 ASP B C 1
ATOM 3512 O O . ASP B 1 164 ? 12.852 -8.234 -22.219 1 91.06 164 ASP B O 1
ATOM 3516 N N . LYS B 1 165 ? 11 -9.32 -22.828 1 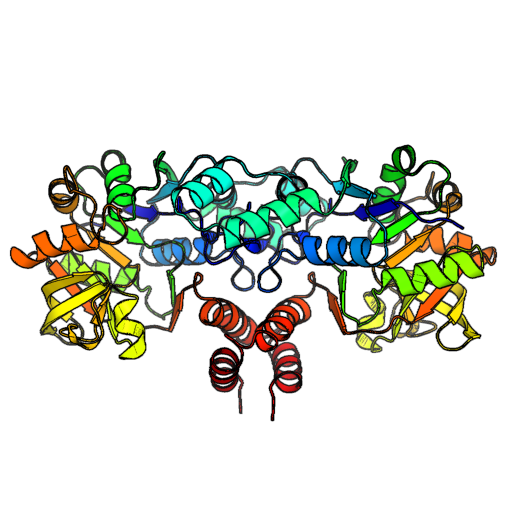91.56 165 LYS B N 1
ATOM 3517 C CA . LYS B 1 165 ? 10.648 -9.703 -21.469 1 91.56 165 LYS B CA 1
ATOM 3518 C C . LYS B 1 165 ? 11.023 -11.148 -21.188 1 91.56 165 LYS B C 1
ATOM 3520 O O . LYS B 1 165 ? 10.992 -11.594 -20.031 1 91.56 165 LYS B O 1
ATOM 3525 N N . VAL B 1 166 ? 11.469 -11.883 -22.141 1 93.94 166 VAL B N 1
ATOM 3526 C CA . VAL B 1 166 ? 11.758 -13.312 -22.078 1 93.94 166 VAL B CA 1
ATOM 3527 C C . VAL B 1 166 ? 12.758 -13.586 -20.953 1 93.94 166 VAL B C 1
ATOM 3529 O O . VAL B 1 166 ? 12.578 -14.508 -20.172 1 93.94 166 VAL B O 1
ATOM 3532 N N . PRO B 1 167 ? 13.75 -12.719 -20.75 1 93.44 167 PRO B N 1
ATOM 3533 C CA . PRO B 1 167 ? 14.758 -13.016 -19.734 1 93.44 167 PRO B CA 1
ATOM 3534 C C . PRO B 1 167 ? 14.219 -12.891 -18.312 1 93.44 167 PRO B C 1
ATOM 3536 O O . PRO B 1 167 ? 14.906 -13.25 -17.344 1 93.44 167 PRO B O 1
ATOM 3539 N N . SER B 1 168 ? 13.016 -12.461 -18.219 1 90.38 168 SER B N 1
ATOM 3540 C CA . SER B 1 168 ? 12.453 -12.227 -16.891 1 90.38 168 SER B CA 1
ATOM 3541 C C . SER B 1 168 ? 11.609 -13.414 -16.438 1 90.38 168 SER B C 1
ATOM 3543 O O . SER B 1 168 ? 11.109 -13.438 -15.305 1 90.38 168 SER B O 1
ATOM 3545 N N . TYR B 1 169 ? 11.523 -14.469 -17.297 1 93.88 169 TYR B N 1
ATOM 3546 C CA . TYR B 1 169 ? 10.57 -15.531 -17 1 93.88 169 TYR B CA 1
ATOM 3547 C C . TYR B 1 169 ? 11.18 -16.906 -17.281 1 93.88 169 TYR B C 1
ATOM 3549 O O . TYR B 1 169 ? 12.203 -17 -17.969 1 93.88 169 TYR B O 1
ATOM 3557 N N . GLY B 1 170 ? 10.602 -17.891 -16.594 1 94.38 170 GLY B N 1
ATOM 3558 C CA . GLY B 1 170 ? 10.766 -19.219 -17.125 1 94.38 170 GLY B CA 1
ATOM 3559 C C . GLY B 1 170 ? 10.039 -19.438 -18.438 1 94.38 170 GLY B C 1
ATOM 3560 O O . GLY B 1 170 ? 8.883 -19.047 -18.578 1 94.38 170 GLY B O 1
ATOM 3561 N N . ILE B 1 171 ? 10.789 -20.031 -19.391 1 96.81 171 ILE B N 1
ATOM 3562 C CA . ILE B 1 171 ? 10.242 -20.188 -20.75 1 96.81 171 ILE B CA 1
ATOM 3563 C C . ILE B 1 171 ? 10.07 -21.672 -21.062 1 96.81 171 ILE B C 1
ATOM 3565 O O . ILE B 1 171 ? 10.977 -22.469 -20.828 1 96.81 171 ILE B O 1
ATOM 3569 N N . ILE B 1 172 ? 8.859 -22.016 -21.578 1 97.38 172 ILE B N 1
ATOM 3570 C CA . ILE B 1 172 ? 8.633 -23.422 -21.891 1 97.38 172 ILE B CA 1
ATOM 3571 C C . ILE B 1 172 ? 8.883 -23.656 -23.375 1 97.38 172 ILE B C 1
ATOM 3573 O O . ILE B 1 172 ? 8.773 -22.75 -24.188 1 97.38 172 ILE B O 1
ATOM 3577 N N . GLN B 1 173 ? 9.312 -24.859 -23.688 1 95.88 173 GLN B N 1
ATOM 3578 C CA . GLN B 1 173 ? 9.242 -25.453 -25.016 1 95.88 173 GLN B CA 1
ATOM 3579 C C . GLN B 1 173 ? 8.258 -26.609 -25.047 1 95.88 173 GLN B C 1
ATOM 3581 O O . GLN B 1 173 ? 8.344 -27.531 -24.219 1 95.88 173 GLN B O 1
ATOM 3586 N N . GLY B 1 174 ? 7.293 -26.516 -25.875 1 95.31 174 GLY B N 1
ATOM 3587 C CA . GLY B 1 174 ? 6.301 -27.578 -25.906 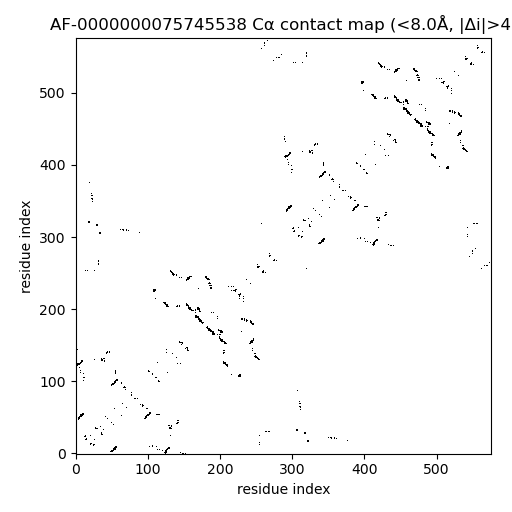1 95.31 174 GLY B CA 1
ATOM 3588 C C . GLY B 1 174 ? 5.543 -27.656 -27.219 1 95.31 174 GLY B C 1
ATOM 3589 O O . GLY B 1 174 ? 5.711 -26.797 -28.078 1 95.31 174 GLY B O 1
ATOM 3590 N N . GLU B 1 175 ? 4.785 -28.672 -27.359 1 95.94 175 GLU B N 1
ATOM 3591 C CA . GLU B 1 175 ? 3.941 -28.906 -28.531 1 95.94 175 GLU B CA 1
ATOM 3592 C C . GLU B 1 175 ? 2.467 -28.703 -28.203 1 95.94 175 GLU B C 1
ATOM 3594 O O . GLU B 1 175 ? 1.948 -29.297 -27.25 1 95.94 175 GLU B O 1
ATOM 3599 N N . GLU B 1 176 ? 1.864 -27.812 -28.953 1 97 176 GLU B N 1
ATOM 3600 C CA . GLU B 1 176 ? 0.436 -27.594 -28.734 1 97 176 GLU B CA 1
ATOM 3601 C C . GLU B 1 176 ? -0.381 -28.781 -29.203 1 97 176 GLU B C 1
ATOM 3603 O O . GLU B 1 176 ? -0.3 -29.188 -30.375 1 97 176 GLU B O 1
ATOM 3608 N N . PHE B 1 177 ? -1.202 -29.391 -28.344 1 96.19 177 PHE B N 1
ATOM 3609 C CA . PHE B 1 177 ? -1.98 -30.562 -28.719 1 96.19 177 PHE B CA 1
ATOM 3610 C C . PHE B 1 177 ? -3.471 -30.25 -28.734 1 96.19 177 PHE B C 1
ATOM 3612 O O . PHE B 1 177 ? -4.27 -31.016 -29.266 1 96.19 177 PHE B O 1
ATOM 3619 N N . ALA B 1 178 ? -3.863 -29.188 -28.156 1 95.94 178 ALA B N 1
ATOM 3620 C CA . ALA B 1 178 ? -5.184 -28.562 -28.203 1 95.94 178 ALA B CA 1
ATOM 3621 C C . ALA B 1 178 ? -5.078 -27.047 -28.078 1 95.94 178 ALA B C 1
ATOM 3623 O O . ALA B 1 178 ? -4.027 -26.516 -27.688 1 95.94 178 ALA B O 1
ATOM 3624 N N . PRO B 1 179 ? -6.066 -26.312 -28.469 1 95.75 179 PRO B N 1
ATOM 3625 C CA . PRO B 1 179 ? -5.969 -24.859 -28.438 1 95.75 179 PRO B CA 1
ATOM 3626 C C . PRO B 1 179 ? -5.559 -24.328 -27.062 1 95.75 179 PRO B C 1
ATOM 3628 O O . PRO B 1 179 ? -6.316 -24.453 -26.094 1 95.75 179 PRO B O 1
ATOM 3631 N N . GLY B 1 180 ? -4.383 -23.812 -27.047 1 96.69 180 GLY B N 1
ATOM 3632 C CA . GLY B 1 180 ? -3.889 -23.188 -25.828 1 96.69 180 GLY B CA 1
ATOM 3633 C C . GLY B 1 180 ? -3.338 -24.188 -24.828 1 96.69 180 GLY B C 1
ATOM 3634 O O . GLY B 1 180 ? -3.035 -23.844 -23.688 1 96.69 180 GLY B O 1
ATOM 3635 N N . MET B 1 181 ? -3.273 -25.453 -25.203 1 97.88 181 MET B N 1
ATOM 3636 C CA . MET B 1 181 ? -2.744 -26.484 -24.344 1 97.88 181 MET B CA 1
ATOM 3637 C C . MET B 1 181 ? -1.489 -27.109 -24.938 1 97.88 181 MET B C 1
ATOM 3639 O O . MET B 1 181 ? -1.456 -27.438 -26.125 1 97.88 181 MET B O 1
ATOM 3643 N N . TYR B 1 182 ? -0.465 -27.25 -24.141 1 98.25 182 TYR B N 1
ATOM 3644 C CA . TYR B 1 182 ? 0.834 -27.703 -24.625 1 98.25 182 TYR B CA 1
ATOM 3645 C C . TYR B 1 182 ? 1.353 -28.875 -23.797 1 98.25 182 TYR B C 1
ATOM 3647 O O . TYR B 1 182 ? 1.186 -28.906 -22.578 1 98.25 182 TYR B O 1
ATOM 3655 N N . ARG B 1 183 ? 1.931 -29.797 -24.5 1 98.19 183 ARG B N 1
ATOM 3656 C CA . ARG B 1 183 ? 2.809 -30.75 -23.844 1 98.19 183 ARG B CA 1
ATOM 3657 C C . ARG B 1 183 ? 4.219 -30.188 -23.688 1 98.19 183 ARG B C 1
ATOM 3659 O O . ARG B 1 183 ? 4.898 -29.922 -24.672 1 98.19 183 ARG B O 1
ATOM 3666 N N . VAL B 1 184 ? 4.652 -29.984 -22.438 1 98.06 184 VAL B N 1
ATOM 3667 C CA . VAL B 1 184 ? 5.93 -29.328 -22.188 1 98.06 184 VAL B CA 1
ATOM 3668 C C . VAL B 1 184 ? 7.07 -30.328 -22.328 1 98.06 184 VAL B C 1
ATOM 3670 O O . VAL B 1 184 ? 7.043 -31.391 -21.719 1 98.06 184 VAL B O 1
ATOM 3673 N N . ARG B 1 185 ? 8.047 -29.969 -23.125 1 96.06 185 ARG B N 1
ATOM 3674 C CA . ARG B 1 185 ? 9.203 -30.828 -23.344 1 96.06 185 ARG B CA 1
ATOM 3675 C C . ARG B 1 185 ? 10.43 -30.297 -22.609 1 96.06 185 ARG B C 1
ATOM 3677 O O . ARG B 1 185 ? 11.297 -31.078 -22.203 1 96.06 185 ARG B O 1
ATOM 3684 N N . ASP B 1 186 ? 10.414 -29.016 -22.516 1 95.06 186 ASP B N 1
ATOM 3685 C CA . ASP B 1 186 ? 11.547 -28.375 -21.859 1 95.06 186 ASP B CA 1
ATOM 3686 C C . ASP B 1 186 ? 11.125 -27.062 -21.188 1 95.06 186 ASP B C 1
ATOM 3688 O O . ASP B 1 186 ? 10.094 -26.484 -21.531 1 95.06 186 ASP B O 1
ATOM 3692 N N . LEU B 1 187 ? 11.898 -26.703 -20.203 1 94.88 187 LEU B N 1
ATOM 3693 C CA . LEU B 1 187 ? 11.734 -25.453 -19.469 1 94.88 187 LEU B CA 1
ATOM 3694 C C . LEU B 1 187 ? 13.086 -24.812 -19.156 1 94.88 187 LEU B C 1
ATOM 3696 O O . LEU B 1 187 ? 14 -25.5 -18.688 1 94.88 187 LEU B O 1
ATOM 3700 N N . GLN B 1 188 ? 13.164 -23.547 -19.469 1 92 188 GLN B N 1
ATOM 3701 C CA . GLN B 1 188 ? 14.391 -22.797 -19.203 1 92 188 GLN B CA 1
ATOM 3702 C C . GLN B 1 188 ? 14.117 -21.609 -18.266 1 92 188 GLN B C 1
ATOM 3704 O O . GLN B 1 188 ? 13.203 -20.828 -18.516 1 92 188 GLN B O 1
ATOM 3709 N N . GLU B 1 189 ? 14.883 -21.531 -17.188 1 92.06 189 GLU B N 1
ATOM 3710 C CA . GLU B 1 189 ? 14.742 -20.406 -16.281 1 92.06 189 GLU B CA 1
ATOM 3711 C C . GLU B 1 189 ? 15.469 -19.172 -16.797 1 92.06 189 GLU B C 1
ATOM 3713 O O . GLU B 1 189 ? 16.703 -19.156 -16.875 1 92.06 189 GLU B O 1
ATOM 3718 N N . LYS B 1 190 ? 14.734 -18.125 -17.125 1 91.75 190 LYS B N 1
ATOM 3719 C CA . LYS B 1 190 ? 15.227 -16.797 -17.516 1 91.75 190 LYS B CA 1
ATOM 3720 C C . LYS B 1 190 ? 16.344 -16.922 -18.562 1 91.75 190 LYS B C 1
ATOM 3722 O O . LYS B 1 190 ? 17.438 -16.391 -18.359 1 91.75 190 LYS B O 1
ATOM 3727 N N . PRO B 1 191 ? 15.977 -17.484 -19.625 1 92.31 191 PRO B N 1
ATOM 3728 C CA . PRO B 1 191 ? 16.953 -17.562 -20.719 1 92.31 191 PRO B CA 1
ATOM 3729 C C . PRO B 1 191 ? 17.188 -16.219 -21.391 1 92.31 191 PRO B C 1
ATOM 3731 O O . PRO B 1 191 ? 16.375 -15.297 -21.234 1 92.31 191 PRO B O 1
ATOM 3734 N N . SER B 1 192 ? 18.312 -16.125 -22.031 1 93.44 192 SER B N 1
ATOM 3735 C CA . SER B 1 192 ? 18.531 -14.953 -22.875 1 93.44 192 SER B CA 1
ATOM 3736 C C . SER B 1 192 ? 17.547 -14.938 -24.047 1 93.44 192 SER B C 1
ATOM 3738 O O . SER B 1 192 ? 17 -15.977 -24.406 1 93.44 192 SER B O 1
ATOM 3740 N N . ARG B 1 193 ? 17.359 -13.742 -24.594 1 90.75 193 ARG B N 1
ATOM 3741 C CA . ARG B 1 193 ? 16.484 -13.594 -25.734 1 90.75 193 ARG B CA 1
ATOM 3742 C C . ARG B 1 193 ? 16.922 -14.492 -26.891 1 90.75 193 ARG B C 1
ATOM 3744 O O . ARG B 1 193 ? 16.094 -15.094 -27.578 1 90.75 193 ARG B O 1
ATOM 3751 N N . GLU B 1 194 ? 18.141 -14.617 -27.047 1 92.06 194 GLU B N 1
ATOM 3752 C CA . GLU B 1 194 ? 18.734 -15.375 -28.141 1 92.06 194 GLU B CA 1
ATOM 3753 C C . GLU B 1 194 ? 18.609 -16.875 -27.906 1 92.06 194 GLU B C 1
ATOM 3755 O O . GLU B 1 194 ? 18.438 -17.641 -28.859 1 92.06 194 GLU B O 1
ATOM 3760 N N . SER B 1 195 ? 18.594 -17.219 -26.766 1 91.88 195 SER B N 1
ATOM 3761 C CA . SER B 1 195 ? 18.625 -18.641 -26.438 1 91.88 195 SER B CA 1
ATOM 3762 C C . SER B 1 195 ? 17.219 -19.188 -26.188 1 91.88 195 SER B C 1
ATOM 3764 O O . SER B 1 195 ? 17.016 -20.406 -26.156 1 91.88 195 SER B O 1
ATOM 3766 N N . ALA B 1 196 ? 16.297 -18.297 -26.125 1 90.25 196 ALA B N 1
ATOM 3767 C CA . ALA B 1 196 ? 14.945 -18.703 -25.797 1 90.25 196 ALA B CA 1
ATOM 3768 C C . ALA B 1 196 ? 14.32 -19.516 -26.938 1 90.25 196 ALA B C 1
ATOM 3770 O O . ALA B 1 196 ? 14.453 -19.141 -28.109 1 90.25 196 ALA B O 1
ATOM 3771 N N . VAL B 1 197 ? 13.641 -20.562 -26.594 1 90.5 197 VAL B N 1
ATOM 3772 C CA . VAL B 1 197 ? 13.078 -21.484 -27.578 1 90.5 197 VAL B CA 1
ATOM 3773 C C . VAL B 1 197 ? 11.641 -21.094 -27.906 1 90.5 197 VAL B C 1
ATOM 3775 O O . VAL B 1 197 ? 11.039 -21.609 -28.844 1 90.5 197 VAL B O 1
ATOM 3778 N N . SER B 1 198 ? 11.047 -20.281 -27.188 1 95.06 198 SER B N 1
ATOM 3779 C CA . SER B 1 198 ? 9.703 -19.75 -27.375 1 95.06 198 SER B CA 1
ATOM 3780 C C . SER B 1 198 ? 9.516 -18.438 -26.625 1 95.06 198 SER B C 1
ATOM 3782 O O . SER B 1 198 ? 10.492 -17.844 -26.156 1 95.06 198 SER B O 1
ATOM 3784 N N . ARG B 1 199 ? 8.352 -17.984 -26.672 1 95.75 199 ARG B N 1
ATOM 3785 C CA . ARG B 1 199 ? 7.996 -16.781 -25.906 1 95.75 199 ARG B CA 1
ATOM 3786 C C . ARG B 1 199 ? 6.855 -17.078 -24.938 1 95.75 199 ARG B C 1
ATOM 3788 O O . ARG B 1 199 ? 6.105 -16.172 -24.562 1 95.75 199 ARG B O 1
ATOM 3795 N N . LEU B 1 200 ? 6.691 -18.344 -24.641 1 97.94 200 LEU B N 1
ATOM 3796 C CA . LEU B 1 200 ? 5.691 -18.766 -23.672 1 97.94 200 LEU B CA 1
ATOM 3797 C C . LEU B 1 200 ? 6.281 -18.781 -22.266 1 97.94 200 LEU B C 1
ATOM 3799 O O . LEU B 1 200 ? 7.039 -19.703 -21.906 1 97.94 200 LEU B O 1
ATOM 3803 N N . ALA B 1 201 ? 5.848 -17.812 -21.5 1 97.19 201 ALA B N 1
ATOM 3804 C CA . ALA B 1 201 ? 6.414 -17.562 -20.188 1 97.19 201 ALA B CA 1
ATOM 3805 C C . ALA B 1 201 ? 5.543 -18.172 -19.094 1 97.19 201 ALA B C 1
ATOM 3807 O O . ALA B 1 201 ? 4.32 -18 -19.094 1 97.19 201 ALA B O 1
ATOM 3808 N N . VAL B 1 202 ? 6.211 -18.906 -18.219 1 97.25 202 VAL B N 1
ATOM 3809 C CA . VAL B 1 202 ? 5.516 -19.453 -17.047 1 97.25 202 VAL B CA 1
ATOM 3810 C C . VAL B 1 202 ? 5.137 -18.328 -16.094 1 97.25 202 VAL B C 1
ATOM 3812 O O . VAL B 1 202 ? 5.969 -17.484 -15.766 1 97.25 202 VAL B O 1
ATOM 3815 N N . VAL B 1 203 ? 3.875 -18.328 -15.703 1 95.69 203 VAL B N 1
ATOM 3816 C CA . VAL B 1 203 ? 3.41 -17.297 -14.789 1 95.69 203 VAL B CA 1
ATOM 3817 C C . VAL B 1 203 ? 3.002 -17.922 -13.461 1 95.69 203 VAL B C 1
ATOM 3819 O O . VAL B 1 203 ? 3.094 -19.141 -13.289 1 95.69 203 VAL B O 1
ATOM 3822 N N . GLY B 1 204 ? 2.609 -17.156 -12.5 1 96 204 GLY B N 1
ATOM 3823 C CA . GLY B 1 204 ? 2.484 -17.516 -11.094 1 96 204 GLY B CA 1
ATOM 3824 C C . GLY B 1 204 ? 1.262 -18.359 -10.797 1 96 204 GLY B C 1
ATOM 3825 O O . GLY B 1 204 ? 0.555 -18.125 -9.82 1 96 204 GLY B O 1
ATOM 3826 N N . ARG B 1 205 ? 0.963 -19.375 -11.656 1 98 205 ARG B N 1
ATOM 3827 C CA . ARG B 1 205 ? -0.121 -20.328 -11.43 1 98 205 ARG B CA 1
ATOM 3828 C C . ARG B 1 205 ? 0.306 -21.734 -11.797 1 98 205 ARG B C 1
ATOM 3830 O O . ARG B 1 205 ? 0.762 -21.984 -12.922 1 98 205 ARG B O 1
ATOM 3837 N N . TYR B 1 206 ? 0.092 -22.656 -10.859 1 98.56 206 TYR B N 1
ATOM 3838 C CA . TYR B 1 206 ? 0.474 -24.062 -11.047 1 98.56 206 TYR B CA 1
ATOM 3839 C C . TYR B 1 206 ? -0.565 -25 -10.438 1 98.56 206 TYR B C 1
ATOM 3841 O O . TYR B 1 206 ? -1.18 -24.672 -9.422 1 98.56 206 TYR B O 1
ATOM 3849 N N . VAL B 1 207 ? -0.801 -26.047 -11.086 1 98.75 207 VAL B N 1
ATOM 3850 C CA . VAL B 1 207 ? -1.379 -27.234 -10.477 1 98.75 207 VAL B CA 1
ATOM 3851 C C . VAL B 1 207 ? -0.359 -28.375 -10.484 1 98.75 207 VAL B C 1
ATOM 3853 O O . VAL B 1 207 ? 0.072 -28.812 -11.555 1 98.75 207 VAL B O 1
ATOM 3856 N N . LEU B 1 208 ? 0.008 -28.812 -9.297 1 98.44 208 LEU B N 1
ATOM 3857 C CA . LEU B 1 208 ? 1.127 -29.734 -9.18 1 98.44 208 LEU B CA 1
ATOM 3858 C C . LEU B 1 208 ? 0.671 -31.062 -8.586 1 98.44 208 LEU B C 1
ATOM 3860 O O . LEU B 1 208 ? -0.325 -31.109 -7.855 1 98.44 208 LEU B O 1
ATOM 3864 N N . THR B 1 209 ? 1.367 -32.062 -8.938 1 97.5 209 THR B N 1
ATOM 3865 C CA . THR B 1 209 ? 1.206 -33.375 -8.312 1 97.5 209 THR B CA 1
ATOM 3866 C C . THR B 1 209 ? 2.281 -33.625 -7.254 1 97.5 209 THR B C 1
ATOM 3868 O O . THR B 1 209 ? 3.324 -32.969 -7.27 1 97.5 209 THR B O 1
ATOM 3871 N N . PRO B 1 210 ? 2.01 -34.531 -6.332 1 96.25 210 PRO B N 1
ATOM 3872 C CA . PRO B 1 210 ? 2.955 -34.75 -5.234 1 96.25 210 PRO B CA 1
ATOM 3873 C C . PRO B 1 210 ? 4.348 -35.125 -5.727 1 96.25 210 PRO B C 1
ATOM 3875 O O . PRO B 1 210 ? 5.332 -34.938 -5.004 1 96.25 210 PRO B O 1
ATOM 3878 N N . GLU B 1 211 ? 4.461 -35.625 -6.906 1 95.38 211 GLU B N 1
ATOM 3879 C CA . GLU B 1 211 ? 5.746 -36.031 -7.477 1 95.38 211 GLU B CA 1
ATOM 3880 C C . GLU B 1 211 ? 6.723 -34.844 -7.496 1 95.38 211 GLU B C 1
ATOM 3882 O O . GLU B 1 211 ? 7.941 -35.031 -7.512 1 95.38 211 GLU B O 1
ATOM 3887 N N . ILE B 1 212 ? 6.191 -33.625 -7.477 1 97.44 212 ILE B N 1
ATOM 3888 C CA . ILE B 1 212 ? 7.023 -32.438 -7.527 1 97.44 212 ILE B CA 1
ATOM 3889 C C . ILE B 1 212 ? 7.977 -32.438 -6.332 1 97.44 212 ILE B C 1
ATOM 3891 O O . ILE B 1 212 ? 9.102 -31.938 -6.438 1 97.44 212 ILE B O 1
ATOM 3895 N N . PHE B 1 213 ? 7.559 -32.969 -5.191 1 97.38 213 PHE B N 1
ATOM 3896 C CA . PHE B 1 213 ? 8.352 -32.938 -3.967 1 97.38 213 PHE B CA 1
ATOM 3897 C C . PHE B 1 213 ? 9.594 -33.812 -4.102 1 97.38 213 PHE B C 1
ATOM 3899 O O . PHE B 1 213 ? 10.656 -33.469 -3.574 1 97.38 213 PHE B O 1
ATOM 3906 N N . ASP B 1 214 ? 9.469 -34.844 -4.805 1 95.44 214 ASP B N 1
ATOM 3907 C CA . ASP B 1 214 ? 10.617 -35.719 -5.047 1 95.44 214 ASP B CA 1
ATOM 3908 C C . ASP B 1 214 ? 11.68 -35 -5.883 1 95.44 214 ASP B C 1
ATOM 3910 O O . ASP B 1 214 ? 12.875 -35.188 -5.668 1 95.44 214 ASP B O 1
ATOM 3914 N N . HIS B 1 215 ? 11.234 -34.219 -6.812 1 95.25 215 HIS B N 1
ATOM 3915 C CA . HIS B 1 215 ? 12.156 -33.469 -7.668 1 95.25 215 HIS B CA 1
ATOM 3916 C C . HIS B 1 215 ? 12.75 -32.281 -6.93 1 95.25 215 HIS B C 1
ATOM 3918 O O . HIS B 1 215 ? 13.867 -31.859 -7.238 1 95.25 215 HIS B O 1
ATOM 3924 N N . LEU B 1 216 ? 12 -31.766 -5.98 1 96.25 216 LEU B N 1
ATOM 3925 C CA . LEU B 1 216 ? 12.469 -30.609 -5.23 1 96.25 216 LEU B CA 1
ATOM 3926 C C . LEU B 1 216 ? 13.445 -31.016 -4.129 1 96.25 216 LEU B C 1
ATOM 3928 O O . LEU B 1 216 ? 14.375 -30.281 -3.807 1 96.25 216 LEU B O 1
ATOM 3932 N N . GLU B 1 217 ? 13.125 -32.188 -3.609 1 93.25 217 GLU B N 1
ATOM 3933 C CA . GLU B 1 217 ? 13.984 -32.688 -2.535 1 93.25 217 GLU B CA 1
ATOM 3934 C C . GLU B 1 217 ? 15.414 -32.875 -3.027 1 93.25 217 GLU B C 1
ATOM 3936 O O . GLU B 1 217 ? 15.641 -33.625 -4 1 93.25 217 GLU B O 1
ATOM 3941 N N . GLY B 1 218 ? 16.375 -32.281 -2.412 1 87 218 GLY B N 1
ATOM 3942 C CA . GLY B 1 218 ? 17.781 -32.469 -2.729 1 87 218 GLY B CA 1
ATOM 3943 C C . GLY B 1 218 ? 18.234 -31.609 -3.91 1 87 218 GLY B C 1
ATOM 3944 O O . GLY B 1 218 ? 19.406 -31.656 -4.301 1 87 218 GLY B O 1
ATOM 3945 N N . LEU B 1 219 ? 17.25 -30.922 -4.516 1 90.19 219 LEU B N 1
ATOM 3946 C CA . LEU B 1 219 ? 17.609 -30.047 -5.625 1 90.19 219 LEU B CA 1
ATOM 3947 C C . LEU B 1 219 ? 18.625 -28.984 -5.18 1 90.19 219 LEU B C 1
ATOM 3949 O O . LEU B 1 219 ? 18.5 -28.438 -4.086 1 90.19 219 LEU B O 1
ATOM 3953 N N . GLN B 1 220 ? 19.625 -28.781 -6.004 1 91.5 220 GLN B N 1
ATOM 3954 C CA . GLN B 1 220 ? 20.625 -27.766 -5.727 1 91.5 220 GLN B CA 1
ATOM 3955 C C . GLN B 1 220 ? 20.188 -26.406 -6.242 1 91.5 220 GLN B C 1
ATOM 3957 O O . GLN B 1 220 ? 19.375 -26.312 -7.172 1 91.5 220 GLN B O 1
ATOM 3962 N N . PRO B 1 221 ? 20.766 -25.344 -5.609 1 91.31 221 PRO B N 1
ATOM 3963 C CA . PRO B 1 221 ? 20.406 -24 -6.074 1 91.31 221 PRO B CA 1
ATOM 3964 C C . PRO B 1 221 ? 20.734 -23.781 -7.547 1 91.31 221 PRO B C 1
ATOM 3966 O O . PRO B 1 221 ? 21.766 -24.234 -8.031 1 91.31 221 PRO B O 1
ATOM 3969 N N . GLY B 1 222 ? 19.844 -23.219 -8.219 1 87.94 222 GLY B N 1
ATOM 3970 C CA . GLY B 1 222 ? 20 -22.875 -9.625 1 87.94 222 GLY B CA 1
ATOM 3971 C C . GLY B 1 222 ? 20.25 -21.391 -9.844 1 87.94 222 GLY B C 1
ATOM 3972 O O . GLY B 1 222 ? 21.125 -20.797 -9.219 1 87.94 222 GLY B O 1
ATOM 3973 N N . HIS B 1 223 ? 19.5 -20.859 -10.789 1 81.75 223 HIS B N 1
ATOM 3974 C CA . HIS B 1 223 ? 19.625 -19.438 -11.125 1 81.75 223 HIS B CA 1
ATOM 3975 C C . HIS B 1 223 ? 19.531 -18.578 -9.883 1 81.75 223 HIS B C 1
ATOM 3977 O O . HIS B 1 223 ? 18.656 -18.797 -9.031 1 81.75 223 HIS B O 1
ATOM 3983 N N . GLY B 1 224 ? 20.484 -17.625 -9.742 1 81.25 224 GLY B N 1
ATOM 3984 C CA . GLY B 1 224 ? 20.469 -16.672 -8.648 1 81.25 224 GLY B CA 1
ATOM 3985 C C . GLY B 1 224 ? 20.828 -17.281 -7.309 1 81.25 224 GLY B C 1
ATOM 3986 O O . GLY B 1 224 ? 20.703 -16.641 -6.266 1 81.25 224 GLY B O 1
ATOM 3987 N N . GLY B 1 225 ? 21.141 -18.531 -7.285 1 86.38 225 GLY B N 1
ATOM 3988 C CA . GLY B 1 225 ? 21.516 -19.203 -6.047 1 86.38 225 GLY B CA 1
ATOM 3989 C C . GLY B 1 225 ? 20.312 -19.656 -5.234 1 86.38 225 GLY B C 1
ATOM 3990 O O . GLY B 1 225 ? 20.422 -19.859 -4.023 1 86.38 225 GLY B O 1
ATOM 3991 N N . GLU B 1 226 ? 19.188 -19.797 -5.859 1 91.19 226 GLU B N 1
ATOM 3992 C CA . GLU B 1 226 ? 17.953 -20.203 -5.211 1 91.19 226 GLU B CA 1
ATOM 3993 C C . GLU B 1 226 ? 17.453 -21.547 -5.754 1 91.19 226 GLU B C 1
ATOM 3995 O O . GLU B 1 226 ? 17.812 -21.938 -6.863 1 91.19 226 GLU B O 1
ATOM 4000 N N . ILE B 1 227 ? 16.766 -22.266 -4.906 1 93.62 227 ILE B N 1
ATOM 4001 C CA . ILE B 1 227 ? 16.047 -23.453 -5.371 1 93.62 227 ILE B CA 1
ATOM 4002 C C . ILE B 1 227 ? 14.852 -23.031 -6.223 1 93.62 227 ILE B C 1
ATOM 4004 O O . ILE B 1 227 ? 13.867 -22.5 -5.703 1 93.62 227 ILE B O 1
ATOM 4008 N N . GLN B 1 228 ? 14.953 -23.281 -7.52 1 92.5 228 GLN B N 1
ATOM 4009 C CA . GLN B 1 228 ? 13.938 -22.828 -8.469 1 92.5 228 GLN B CA 1
ATOM 4010 C C . GLN B 1 228 ? 12.875 -23.891 -8.688 1 92.5 228 GLN B C 1
ATOM 4012 O O . GLN B 1 228 ? 13.203 -25.062 -8.898 1 92.5 228 GLN B O 1
ATOM 4017 N N . LEU B 1 229 ? 11.648 -23.484 -8.688 1 95.81 229 LEU B N 1
ATOM 4018 C CA . LEU B 1 229 ? 10.57 -24.406 -9.039 1 95.81 229 LEU B CA 1
ATOM 4019 C C . LEU B 1 229 ? 10.711 -24.875 -10.484 1 95.81 229 LEU B C 1
ATOM 4021 O O . LEU B 1 229 ? 10.414 -26.031 -10.797 1 95.81 229 LEU B O 1
ATOM 4025 N N . THR B 1 230 ? 11.211 -23.953 -11.336 1 94.19 230 THR B N 1
ATOM 4026 C CA . THR B 1 230 ? 11.383 -24.219 -12.758 1 94.19 230 THR B CA 1
ATOM 4027 C C . THR B 1 230 ? 12.273 -25.438 -12.984 1 94.19 230 THR B C 1
ATOM 4029 O O . THR B 1 230 ? 12.031 -26.234 -13.891 1 94.19 230 THR B O 1
ATOM 4032 N N . ASP B 1 231 ? 13.281 -25.594 -12.188 1 93.06 231 ASP B N 1
ATOM 4033 C CA . ASP B 1 231 ? 14.195 -26.719 -12.328 1 93.06 231 ASP B CA 1
ATOM 4034 C C . ASP B 1 231 ? 13.492 -28.031 -12.031 1 93.06 231 ASP B C 1
ATOM 4036 O O . ASP B 1 231 ? 13.727 -29.047 -12.703 1 93.06 231 ASP B O 1
ATOM 4040 N N . ALA B 1 232 ? 12.703 -28.062 -11.047 1 95.25 232 ALA B N 1
ATOM 4041 C CA . ALA B 1 232 ? 11.93 -29.25 -10.719 1 95.25 232 ALA B CA 1
ATOM 4042 C C . ALA B 1 232 ? 10.906 -29.562 -11.812 1 95.25 232 ALA B C 1
ATOM 4044 O O . ALA B 1 232 ? 10.719 -30.719 -12.18 1 95.25 232 ALA B O 1
ATOM 4045 N N . LEU B 1 233 ? 10.281 -28.547 -12.312 1 97 233 LEU B N 1
ATOM 4046 C CA . LEU B 1 233 ? 9.305 -28.703 -13.383 1 97 233 LEU B CA 1
ATOM 4047 C C . LEU B 1 233 ? 9.961 -29.25 -14.648 1 97 233 LEU B C 1
ATOM 4049 O O . LEU B 1 233 ? 9.352 -30.016 -15.398 1 97 233 LEU B O 1
ATOM 4053 N N . GLN B 1 234 ? 11.164 -28.812 -14.867 1 95.19 234 GLN B N 1
ATOM 4054 C CA . GLN B 1 234 ? 11.914 -29.312 -16.016 1 95.19 234 GLN B CA 1
ATOM 4055 C C . GLN B 1 234 ? 12.094 -30.828 -15.945 1 95.19 234 GLN B C 1
ATOM 4057 O O . GLN B 1 234 ? 11.977 -31.516 -16.953 1 95.19 234 GLN B O 1
ATOM 4062 N N . ALA B 1 235 ? 12.43 -31.266 -14.773 1 94.06 235 ALA B N 1
ATOM 4063 C CA . ALA B 1 235 ? 12.562 -32.719 -14.578 1 94.06 235 ALA B CA 1
ATOM 4064 C C . ALA B 1 235 ? 11.25 -33.438 -14.891 1 94.06 235 ALA B C 1
ATOM 4066 O O . ALA B 1 235 ? 11.258 -34.5 -15.516 1 94.06 235 ALA B O 1
ATOM 4067 N N . MET B 1 236 ? 10.141 -32.875 -14.5 1 95.31 236 MET B N 1
ATOM 4068 C CA . MET B 1 236 ? 8.828 -33.438 -14.789 1 95.31 236 MET B CA 1
ATOM 4069 C C . MET B 1 236 ? 8.539 -33.406 -16.281 1 95.31 236 MET B C 1
ATOM 4071 O O . MET B 1 236 ? 8 -34.375 -16.844 1 95.31 236 MET B O 1
ATOM 4075 N N . ALA B 1 237 ? 8.898 -32.344 -16.891 1 95.88 237 ALA B N 1
ATOM 4076 C CA . ALA B 1 237 ? 8.695 -32.188 -18.328 1 95.88 237 ALA B CA 1
ATOM 4077 C C . ALA B 1 237 ? 9.453 -33.25 -19.109 1 95.88 237 ALA B C 1
ATOM 4079 O O . ALA B 1 237 ? 8.922 -33.812 -20.078 1 95.88 237 ALA B O 1
ATOM 4080 N N . ARG B 1 238 ? 10.641 -33.531 -18.734 1 93.31 238 ARG B N 1
ATOM 4081 C CA . ARG B 1 238 ? 11.477 -34.5 -19.406 1 93.31 238 ARG B CA 1
ATOM 4082 C C . ARG B 1 238 ? 10.844 -35.906 -19.328 1 93.31 238 ARG B C 1
ATOM 4084 O O . ARG B 1 238 ? 11.086 -36.75 -20.188 1 93.31 238 ARG B O 1
ATOM 4091 N N . ASN B 1 239 ? 10.055 -36.125 -18.359 1 93.38 239 ASN B N 1
ATOM 4092 C CA . ASN B 1 239 ? 9.367 -37.375 -18.172 1 93.38 239 ASN B CA 1
ATOM 4093 C C . ASN B 1 239 ? 7.949 -37.344 -18.75 1 93.38 239 ASN B C 1
ATOM 4095 O O . ASN B 1 239 ? 7.125 -38.219 -18.438 1 93.38 239 ASN B O 1
ATOM 4099 N N . ASN B 1 240 ? 7.625 -36.344 -19.484 1 94.81 240 ASN B N 1
ATOM 4100 C CA . ASN B 1 240 ? 6.328 -36.156 -20.125 1 94.81 240 ASN B CA 1
ATOM 4101 C C . ASN B 1 240 ? 5.195 -36.094 -19.109 1 94.81 240 ASN B C 1
ATOM 4103 O O . ASN B 1 240 ? 4.152 -36.719 -19.297 1 94.81 240 ASN B O 1
ATOM 4107 N N . ARG B 1 241 ? 5.465 -35.406 -18.047 1 95.44 241 ARG B N 1
ATOM 4108 C CA . ARG B 1 241 ? 4.492 -35.344 -16.969 1 95.44 241 ARG B CA 1
ATOM 4109 C C . ARG B 1 241 ? 4.082 -33.906 -16.672 1 95.44 241 ARG B C 1
ATOM 4111 O O . ARG B 1 241 ? 3.674 -33.594 -15.555 1 95.44 241 ARG B O 1
ATOM 4118 N N . LEU B 1 242 ? 4.258 -33.062 -17.641 1 98.12 242 LEU B N 1
ATOM 4119 C CA . LEU B 1 242 ? 3.945 -31.641 -17.438 1 98.12 242 LEU B CA 1
ATOM 4120 C C . LEU B 1 242 ? 3.227 -31.062 -18.641 1 98.12 242 LEU B C 1
ATOM 4122 O O . LEU B 1 242 ? 3.676 -31.234 -19.781 1 98.12 242 LEU B O 1
ATOM 4126 N N . LEU B 1 243 ? 2.1 -30.438 -18.375 1 98.56 243 LEU B N 1
ATOM 4127 C CA . LEU B 1 243 ? 1.362 -29.703 -19.406 1 98.56 243 LEU B CA 1
ATOM 4128 C C . LEU B 1 243 ? 1.402 -28.203 -19.125 1 98.56 243 LEU B C 1
ATOM 4130 O O . LEU B 1 243 ? 1.777 -27.781 -18.031 1 98.56 243 LEU B O 1
ATOM 4134 N N . ALA B 1 244 ? 1.119 -27.438 -20.109 1 98.69 244 ALA B N 1
ATOM 4135 C CA . ALA B 1 244 ? 0.975 -25.984 -19.969 1 98.69 244 ALA B CA 1
ATOM 4136 C C . ALA B 1 244 ? -0.334 -25.516 -20.594 1 98.69 244 ALA B C 1
ATOM 4138 O O . ALA B 1 244 ? -0.808 -26.078 -21.578 1 98.69 244 ALA B O 1
ATOM 4139 N N . VAL B 1 245 ? -0.936 -24.531 -19.984 1 98.56 245 VAL B N 1
ATOM 4140 C CA . VAL B 1 245 ? -2.146 -23.891 -20.484 1 98.56 245 VAL B CA 1
ATOM 4141 C C . VAL B 1 245 ? -1.89 -22.406 -20.703 1 98.56 245 VAL B C 1
ATOM 4143 O O . VAL B 1 245 ? -1.391 -21.719 -19.812 1 98.56 245 VAL B O 1
ATOM 4146 N N . ARG B 1 246 ? -2.125 -21.969 -21.859 1 98.12 246 ARG B N 1
ATOM 4147 C CA . ARG B 1 246 ? -2.072 -20.531 -22.109 1 98.12 246 ARG B CA 1
ATOM 4148 C C . ARG B 1 246 ? -3.25 -19.812 -21.453 1 98.12 246 ARG B C 1
ATOM 4150 O O . ARG B 1 246 ? -4.398 -20 -21.859 1 98.12 246 ARG B O 1
ATOM 4157 N N . LEU B 1 247 ? -2.943 -19 -20.5 1 97.69 247 LEU B N 1
ATOM 4158 C CA . LEU B 1 247 ? -3.959 -18.359 -19.672 1 97.69 247 LEU B CA 1
ATOM 4159 C C . LEU B 1 247 ? -4.617 -17.203 -20.391 1 97.69 247 LEU B C 1
ATOM 4161 O O . LEU B 1 247 ? -3.957 -16.469 -21.141 1 97.69 247 LEU B O 1
ATOM 4165 N N . ARG B 1 248 ? -5.887 -17.109 -20.109 1 95.62 248 ARG B N 1
ATOM 4166 C CA . ARG B 1 248 ? -6.66 -15.961 -20.562 1 95.62 248 ARG B CA 1
ATOM 4167 C C . ARG B 1 248 ? -6.871 -14.969 -19.422 1 95.62 248 ARG B C 1
ATOM 4169 O O . ARG B 1 248 ? -6.945 -15.359 -18.266 1 95.62 248 ARG B O 1
ATOM 4176 N N . GLY B 1 249 ? -6.926 -13.688 -19.859 1 94.12 249 GLY B N 1
ATOM 4177 C CA . GLY B 1 249 ? -7.219 -12.656 -18.875 1 94.12 249 GLY B CA 1
ATOM 4178 C C . GLY B 1 249 ? -6.176 -11.555 -18.844 1 94.12 249 GLY B C 1
ATOM 4179 O O . GLY B 1 249 ? -5.156 -11.633 -19.531 1 94.12 249 GLY B O 1
ATOM 4180 N N . GLU B 1 250 ? -6.465 -10.531 -18.047 1 93.75 250 GLU B N 1
ATOM 4181 C CA . GLU B 1 250 ? -5.555 -9.406 -17.812 1 93.75 250 GLU B CA 1
ATOM 4182 C C . GLU B 1 250 ? -4.613 -9.688 -16.656 1 93.75 250 GLU B C 1
ATOM 4184 O O . GLU B 1 250 ? -5.059 -9.969 -15.539 1 93.75 250 GLU B O 1
ATOM 4189 N N . ARG B 1 251 ? -3.354 -9.656 -16.969 1 95.19 251 ARG B N 1
ATOM 4190 C CA . ARG B 1 251 ? -2.352 -10.008 -15.977 1 95.19 251 ARG B CA 1
ATOM 4191 C C . ARG B 1 251 ? -1.584 -8.773 -15.508 1 95.19 251 ARG B C 1
ATOM 4193 O O . ARG B 1 251 ? -1.238 -7.914 -16.312 1 95.19 251 ARG B O 1
ATOM 4200 N N . PHE B 1 252 ? -1.325 -8.672 -14.195 1 94.88 252 PHE B N 1
ATOM 4201 C CA . PHE B 1 252 ? -0.495 -7.633 -13.602 1 94.88 252 PHE B CA 1
ATOM 4202 C C . PHE B 1 252 ? 0.53 -8.234 -12.648 1 94.88 252 PHE B C 1
ATOM 4204 O O . PHE B 1 252 ? 0.175 -9.008 -11.75 1 94.88 252 PHE B O 1
ATOM 4211 N N . ASP B 1 253 ? 1.776 -7.949 -12.836 1 92.69 253 ASP B N 1
ATOM 4212 C CA . ASP B 1 253 ? 2.842 -8.266 -11.883 1 92.69 253 ASP B CA 1
ATOM 4213 C C . ASP B 1 253 ? 3.049 -7.121 -10.898 1 92.69 253 ASP B C 1
ATOM 4215 O O . ASP B 1 253 ? 3.627 -6.09 -11.242 1 92.69 253 ASP B O 1
ATOM 4219 N N . ILE B 1 254 ? 2.729 -7.312 -9.648 1 91.81 254 ILE B N 1
ATOM 4220 C CA . ILE B 1 254 ? 2.74 -6.25 -8.648 1 91.81 254 ILE B CA 1
ATOM 4221 C C . ILE B 1 254 ? 4.18 -5.91 -8.266 1 91.81 254 ILE B C 1
ATOM 4223 O O . ILE B 1 254 ? 4.445 -4.848 -7.703 1 91.81 254 ILE B O 1
ATOM 4227 N N . GLY B 1 255 ? 5.086 -6.789 -8.594 1 88.31 255 GLY B N 1
ATOM 4228 C CA . GLY B 1 255 ? 6.488 -6.492 -8.367 1 88.31 255 GLY B CA 1
ATOM 4229 C C . GLY B 1 255 ? 7.078 -5.551 -9.398 1 88.31 255 GLY B C 1
ATOM 4230 O O . GLY B 1 255 ? 8.172 -5.012 -9.203 1 88.31 255 GLY B O 1
ATOM 4231 N N . ASP B 1 256 ? 6.395 -5.379 -10.453 1 89.56 256 ASP B N 1
ATOM 4232 C CA . ASP B 1 256 ? 6.75 -4.422 -11.5 1 89.56 256 ASP B CA 1
ATOM 4233 C C . ASP B 1 256 ? 5.973 -3.117 -11.336 1 89.56 256 ASP B C 1
ATOM 4235 O O . ASP B 1 256 ? 4.742 -3.111 -11.414 1 89.56 256 ASP B O 1
ATOM 4239 N N . TRP B 1 257 ? 6.648 -1.984 -11.234 1 91.88 257 TRP B N 1
ATOM 4240 C CA . TRP B 1 257 ? 6 -0.729 -10.875 1 91.88 257 TRP B CA 1
ATOM 4241 C C . TRP B 1 257 ? 5.043 -0.278 -11.969 1 91.88 257 TRP B C 1
ATOM 4243 O O . TRP B 1 257 ? 3.99 0.298 -11.688 1 91.88 257 TRP B O 1
ATOM 4253 N N . VAL B 1 258 ? 5.43 -0.483 -13.203 1 93.5 258 VAL B N 1
ATOM 4254 C CA . VAL B 1 258 ? 4.516 -0.105 -14.273 1 93.5 258 VAL B CA 1
ATOM 4255 C C . VAL B 1 258 ? 3.227 -0.913 -14.164 1 93.5 258 VAL B C 1
ATOM 4257 O O . VAL B 1 258 ? 2.129 -0.349 -14.203 1 93.5 258 VAL B O 1
ATOM 4260 N N . ASP B 1 259 ? 3.371 -2.168 -13.969 1 93.25 259 ASP B N 1
ATOM 4261 C CA . ASP B 1 259 ? 2.213 -3.045 -13.828 1 93.25 259 ASP B CA 1
ATOM 4262 C C . ASP B 1 259 ? 1.402 -2.693 -12.586 1 93.25 259 ASP B C 1
ATOM 4264 O O . ASP B 1 259 ? 0.171 -2.646 -12.633 1 93.25 259 ASP B O 1
ATOM 4268 N N . TYR B 1 260 ? 2.1 -2.428 -11.539 1 93.88 260 TYR B N 1
ATOM 4269 C CA . TYR B 1 260 ? 1.437 -2.111 -10.281 1 93.88 260 TYR B CA 1
ATOM 4270 C C . TYR B 1 260 ? 0.583 -0.855 -10.414 1 93.88 260 TYR B C 1
ATOM 4272 O O . TYR B 1 260 ? -0.598 -0.859 -10.062 1 93.88 260 TYR B O 1
ATOM 4280 N N . LEU B 1 261 ? 1.199 0.168 -10.93 1 96 261 LEU B N 1
ATOM 4281 C CA . LEU B 1 261 ? 0.49 1.432 -11.094 1 96 261 LEU B CA 1
ATOM 4282 C C . LEU B 1 261 ? -0.66 1.284 -12.086 1 96 261 LEU B C 1
ATOM 4284 O O . LEU B 1 261 ? -1.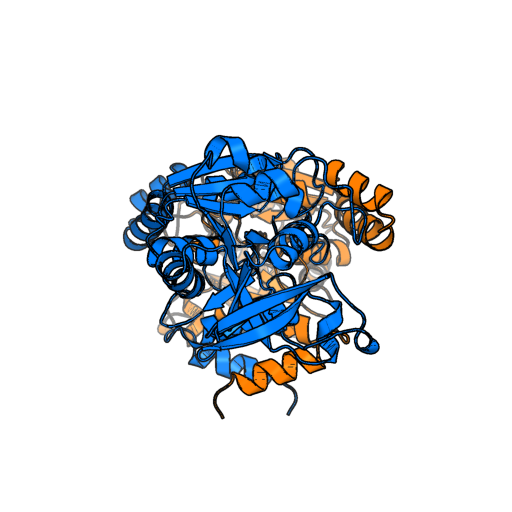759 1.79 -11.844 1 96 261 LEU B O 1
ATOM 4288 N N . THR B 1 262 ? -0.408 0.536 -13.086 1 95.56 262 THR B N 1
ATOM 4289 C CA . THR B 1 262 ? -1.429 0.317 -14.109 1 95.56 262 THR B CA 1
ATOM 4290 C C . THR B 1 262 ? -2.609 -0.46 -13.531 1 95.56 262 THR B C 1
ATOM 4292 O O . THR B 1 262 ? -3.766 -0.141 -13.812 1 95.56 262 THR B O 1
ATOM 4295 N N . ALA B 1 263 ? -2.307 -1.471 -12.734 1 95.12 263 ALA B N 1
ATOM 4296 C CA . ALA B 1 263 ? -3.355 -2.27 -12.102 1 95.12 263 ALA B CA 1
ATOM 4297 C C . ALA B 1 263 ? -4.27 -1.397 -11.25 1 95.12 263 ALA B C 1
ATOM 4299 O O . ALA B 1 263 ? -5.496 -1.551 -11.281 1 95.12 263 ALA B O 1
ATOM 4300 N N . ASN B 1 264 ? -3.709 -0.497 -10.531 1 95.69 264 ASN B N 1
ATOM 4301 C CA . ASN B 1 264 ? -4.488 0.406 -9.688 1 95.69 264 ASN B CA 1
ATOM 4302 C C . ASN B 1 264 ? -5.457 1.247 -10.516 1 95.69 264 ASN B C 1
ATOM 4304 O O . ASN B 1 264 ? -6.629 1.376 -10.164 1 95.69 264 ASN B O 1
ATOM 4308 N N . ILE B 1 265 ? -4.957 1.697 -11.586 1 95.19 265 ILE B N 1
ATOM 4309 C CA . ILE B 1 265 ? -5.781 2.537 -12.445 1 95.19 265 ILE B CA 1
ATOM 4310 C C . ILE B 1 265 ? -6.84 1.682 -13.141 1 95.19 265 ILE B C 1
ATOM 4312 O O . ILE B 1 265 ? -7.992 2.1 -13.281 1 95.19 265 ILE B O 1
ATOM 4316 N N . TYR B 1 266 ? -6.473 0.436 -13.562 1 94 266 TYR B N 1
ATOM 4317 C CA . TYR B 1 266 ? -7.391 -0.507 -14.195 1 94 266 TYR B CA 1
ATOM 4318 C C . TYR B 1 266 ? -8.617 -0.739 -13.32 1 94 266 TYR B C 1
ATOM 4320 O O . TYR B 1 266 ? -9.75 -0.634 -13.789 1 94 266 TYR B O 1
ATOM 4328 N N . PHE B 1 267 ? -8.398 -0.916 -12.062 1 93 267 PHE B N 1
ATOM 4329 C CA . PHE B 1 267 ? -9.492 -1.192 -11.148 1 93 267 PHE B CA 1
ATOM 4330 C C . PHE B 1 267 ? -10.203 0.097 -10.75 1 93 267 PHE B C 1
ATOM 4332 O O . PHE B 1 267 ? -11.422 0.114 -10.578 1 93 267 PHE B O 1
ATOM 4339 N N . GLY B 1 268 ? -9.398 1.152 -10.562 1 93.5 268 GLY B N 1
ATOM 4340 C CA . GLY B 1 268 ? -10 2.438 -10.242 1 93.5 268 GLY B CA 1
ATOM 4341 C C . GLY B 1 268 ? -11 2.9 -11.281 1 93.5 268 GLY B C 1
ATOM 4342 O O . GLY B 1 268 ? -12.07 3.414 -10.93 1 93.5 268 GLY B O 1
ATOM 4343 N N . LEU B 1 269 ? -10.719 2.658 -12.523 1 94.12 269 LEU B N 1
ATOM 4344 C CA . LEU B 1 269 ? -11.57 3.109 -13.617 1 94.12 269 LEU B CA 1
ATOM 4345 C C . LEU B 1 269 ? -12.812 2.238 -13.734 1 94.12 269 LEU B C 1
ATOM 4347 O O . LEU B 1 269 ? -13.766 2.604 -14.422 1 94.12 269 LEU B O 1
ATOM 4351 N N . ARG B 1 270 ? -12.836 1.121 -13.086 1 91.44 270 ARG B N 1
ATOM 4352 C CA . ARG B 1 270 ? -13.984 0.225 -13.133 1 91.44 270 ARG B CA 1
ATOM 4353 C C . ARG B 1 270 ? -14.969 0.542 -12.016 1 91.44 270 ARG B C 1
ATOM 4355 O O . ARG B 1 270 ? -16.078 -0.012 -11.977 1 91.44 270 ARG B O 1
ATOM 4362 N N . ASP B 1 271 ? -14.625 1.398 -11.094 1 92.38 271 ASP B N 1
ATOM 4363 C CA . ASP B 1 271 ? -15.531 1.912 -10.07 1 92.38 271 ASP B CA 1
ATOM 4364 C C . ASP B 1 271 ? -16.344 3.1 -10.594 1 92.38 271 ASP B C 1
ATOM 4366 O O . ASP B 1 271 ? -15.781 4.168 -10.859 1 92.38 271 ASP B O 1
ATOM 4370 N N . PRO B 1 272 ? -17.594 2.947 -10.664 1 92.81 272 PRO B N 1
ATOM 4371 C CA . PRO B 1 272 ? -18.406 4.02 -11.234 1 92.81 272 PRO B CA 1
ATOM 4372 C C . PRO B 1 272 ? -18.344 5.309 -10.422 1 92.81 272 PRO B C 1
ATOM 4374 O O . PRO B 1 272 ? -18.516 6.402 -10.969 1 92.81 272 PRO B O 1
ATOM 4377 N N . GLU B 1 273 ? -18.094 5.215 -9.188 1 90.75 273 GLU B N 1
ATOM 4378 C CA . GLU B 1 273 ? -18.078 6.387 -8.32 1 90.75 273 GLU B CA 1
ATOM 4379 C C . GLU B 1 273 ? -16.797 7.195 -8.523 1 90.75 273 GLU B C 1
ATOM 4381 O O . GLU B 1 273 ? -16.766 8.391 -8.227 1 90.75 273 GLU B O 1
ATOM 4386 N N . LEU B 1 274 ? -15.789 6.562 -9.062 1 92.5 274 LEU B N 1
ATOM 4387 C CA . LEU B 1 274 ? -14.484 7.207 -9.141 1 92.5 274 LEU B CA 1
ATOM 4388 C C . LEU B 1 274 ? -14.102 7.484 -10.594 1 92.5 274 LEU B C 1
ATOM 4390 O O . LEU B 1 274 ? -13.266 8.352 -10.859 1 92.5 274 LEU B O 1
ATOM 4394 N N . ARG B 1 275 ? -14.656 6.777 -11.469 1 93.69 275 ARG B N 1
ATOM 4395 C CA . ARG B 1 275 ? -14.203 6.648 -12.852 1 93.69 275 ARG B CA 1
ATOM 4396 C C . ARG B 1 275 ? -14.039 8.016 -13.5 1 93.69 275 ARG B C 1
ATOM 4398 O O . ARG B 1 275 ? -12.977 8.328 -14.039 1 93.69 275 ARG B O 1
ATOM 4405 N N . ASP B 1 276 ? -15.031 8.852 -13.414 1 93.69 276 ASP B N 1
ATOM 4406 C CA . ASP B 1 276 ? -15.023 10.117 -14.148 1 93.69 276 ASP B CA 1
ATOM 4407 C C . ASP B 1 276 ? -13.992 11.078 -13.57 1 93.69 276 ASP B C 1
ATOM 4409 O O . ASP B 1 276 ? -13.195 11.656 -14.312 1 93.69 276 ASP B O 1
ATOM 4413 N N . ASP B 1 277 ? -13.969 11.219 -12.312 1 93.12 277 ASP B N 1
ATOM 4414 C CA . ASP B 1 277 ? -13.016 12.109 -11.656 1 93.12 277 ASP B CA 1
ATOM 4415 C C . ASP B 1 277 ? -11.578 11.633 -11.883 1 93.12 277 ASP B C 1
ATOM 4417 O O . ASP B 1 277 ? -10.688 12.438 -12.148 1 93.12 277 ASP B O 1
ATOM 4421 N N . LEU B 1 278 ? -11.391 10.367 -11.812 1 94.69 278 LEU B N 1
ATOM 4422 C CA . LEU B 1 278 ? -10.062 9.789 -11.992 1 94.69 278 LEU B CA 1
ATOM 4423 C C . LEU B 1 278 ? -9.578 9.992 -13.422 1 94.69 278 LEU B C 1
ATOM 4425 O O . LEU B 1 278 ? -8.438 10.406 -13.641 1 94.69 278 LEU B O 1
ATOM 4429 N N . ALA B 1 279 ? -10.461 9.734 -14.328 1 95.06 279 ALA B N 1
ATOM 4430 C CA . ALA B 1 279 ? -10.102 9.906 -15.734 1 95.06 279 ALA B CA 1
ATOM 4431 C C . ALA B 1 279 ? -9.711 11.352 -16.031 1 95.06 279 ALA B C 1
ATOM 4433 O O . ALA B 1 279 ? -8.734 11.602 -16.734 1 95.06 279 ALA B O 1
ATOM 4434 N N . GLU B 1 280 ? -10.445 12.219 -15.492 1 93.62 280 GLU B N 1
ATOM 4435 C CA . GLU B 1 280 ? -10.172 13.641 -15.703 1 93.62 280 GLU B CA 1
ATOM 4436 C C . GLU B 1 280 ? -8.805 14.023 -15.148 1 93.62 280 GLU B C 1
ATOM 4438 O O . GLU B 1 280 ? -8.016 14.688 -15.82 1 93.62 280 GLU B O 1
ATOM 4443 N N . ARG B 1 281 ? -8.516 13.602 -14 1 93.62 281 ARG B N 1
ATOM 4444 C CA . ARG B 1 281 ? -7.234 13.906 -13.367 1 93.62 281 ARG B CA 1
ATOM 4445 C C . ARG B 1 281 ? -6.078 13.312 -14.156 1 93.62 281 ARG B C 1
ATOM 4447 O O . ARG B 1 281 ? -5.027 13.945 -14.312 1 93.62 281 ARG B O 1
ATOM 4454 N N . LEU B 1 282 ? -6.266 12.086 -14.602 1 94.25 282 LEU B N 1
ATOM 4455 C CA . LEU B 1 282 ? -5.215 11.398 -15.344 1 94.25 282 LEU B CA 1
ATOM 4456 C C . LEU B 1 282 ? -4.941 12.086 -16.672 1 94.25 282 LEU B C 1
ATOM 4458 O O . LEU B 1 282 ? -3.789 12.188 -17.094 1 94.25 282 LEU B O 1
ATOM 4462 N N . LYS B 1 283 ? -5.98 12.578 -17.297 1 92.69 283 LYS B N 1
ATOM 4463 C CA . LYS B 1 283 ? -5.82 13.281 -18.562 1 92.69 283 LYS B CA 1
ATOM 4464 C C . LYS B 1 283 ? -5 14.555 -18.375 1 92.69 283 LYS B C 1
ATOM 4466 O O . LYS B 1 283 ? -4.227 14.938 -19.25 1 92.69 283 LYS B O 1
ATOM 4471 N N . GLU B 1 284 ? -5.141 15.125 -17.219 1 90.81 284 GLU B N 1
ATOM 4472 C CA . GLU B 1 284 ? -4.391 16.344 -16.922 1 90.81 284 GLU B CA 1
ATOM 4473 C C . GLU B 1 284 ? -2.908 16.031 -16.719 1 90.81 284 GLU B C 1
ATOM 4475 O O . GLU B 1 284 ? -2.059 16.891 -16.984 1 90.81 284 GLU B O 1
ATOM 4480 N N . LEU B 1 285 ? -2.623 14.852 -16.266 1 90.69 285 LEU B N 1
ATOM 4481 C CA . LEU B 1 285 ? -1.249 14.492 -15.945 1 90.69 285 LEU B CA 1
ATOM 4482 C C . LEU B 1 285 ? -0.516 13.977 -17.188 1 90.69 285 LEU B C 1
ATOM 4484 O O . LEU B 1 285 ? 0.707 14.102 -17.281 1 90.69 285 LEU B O 1
ATOM 4488 N N . LEU B 1 286 ? -1.234 13.312 -18.031 1 89.31 286 LEU B N 1
ATOM 4489 C CA . LEU B 1 286 ? -0.605 12.656 -19.172 1 89.31 286 LEU B CA 1
ATOM 4490 C C . LEU B 1 286 ? -0.203 13.688 -20.234 1 89.31 286 LEU B C 1
ATOM 4492 O O . LEU B 1 286 ? -0.939 14.641 -20.484 1 89.31 286 LEU B O 1
ATOM 4496 N N . PRO B 1 287 ? 1.062 13.602 -20.609 1 76.56 287 PRO B N 1
ATOM 4497 C CA . PRO B 1 287 ? 1.51 14.492 -21.688 1 76.56 287 PRO B CA 1
ATOM 4498 C C . PRO B 1 287 ? 0.68 14.352 -22.953 1 76.56 287 PRO B C 1
ATOM 4500 O O . PRO B 1 287 ? 0.187 13.266 -23.266 1 76.56 287 PRO B O 1
ATOM 4503 N N . SER B 1 288 ? 0.161 15.508 -23.5 1 64.44 288 SER B N 1
ATOM 4504 C CA . SER B 1 288 ? -0.524 15.508 -24.797 1 64.44 288 SER B CA 1
ATOM 4505 C C . SER B 1 288 ? 0.315 14.828 -25.859 1 64.44 288 SER B C 1
ATOM 4507 O O . SER B 1 288 ? 1.547 14.852 -25.812 1 64.44 288 SER B O 1
#

Nearest PDB structures (foldseek):
  5i1f-assembly1_A-2  TM=9.777E-01  e=1.363E-40  Burkholderia vietnamiensis G4
  5j49-assembly1_A  TM=9.529E-01  e=4.270E-40  Paraburkholderia xenovorans LB400
  7o2n-assembly1_B-2  TM=9.667E-01  e=1.289E-37  Bacillus subtilis subsp. subtilis str. 168
  8f73-assembly1_H  TM=9.447E-01  e=8.112E-37  Pseudomonas aeruginosa PAO1
  2ux8-assembly2_G  TM=9.225E-01  e=8.706E-34  Sphingomonas elodea

Foldseek 3Di:
DDAAEEEEEQADQLVLPPPVSVQPGLLQDDQAPGRLQLLQQVLCLLLVHQEYEYAHAPRHCVVVVQLADDVVVLVVCVVVVVVVVNVVSVCSNPSHHYHYFYDHDPQEDLVSVLRCCVVCPQFKYKYAYSQKHFDDPHRQQNQQVVVCVVVVFKEFEWAFDDLVCQLVFKAFDFDDPDVQKTQTQAIDHRDHSVPGPHRIGTDRIITHGSVLNVLQVPDFQDPPRHSYSRSSVRVCSNVRRYMYGHTDGDMARSSDPVRSVVSSLVVQCVDPVRNPVSVVVVVVVDDD/DDAAEEEEEQADQLVLPPPVSVQPGLLQDDQAPGRLQLLQQVLCLLLVHQEYEYAHAPRHCVVVVQLADDVVVLVVCVVVVVVVVNVVSVCSNPSHHYHYFYDHDPQEDLVSVLRCCVVCPQFKYKYAYSQKHFDDPHRQQNQQVVVCVVVVFKEFEWAFDDLVCQLVFKAFDFDDPDVQKTQTQAIDHRDHSVPGPHRIGTDRIITHGSVLNVLSVPDFQDPPRHSYSRSSVRVCSNVRRYMYGHTDGDMARSSDPVSSVVSSLVVQCVDPVRNPVSVVVVVVVDDD

Radius of gyration: 26.16 Å; Cα contacts (8 Å, |Δi|>4): 1223; chains: 2; bounding box: 50×79×57 Å

InterPro domains:
  IPR005771 UTP--glucose-1-phosphate uridylyltransferase, bacterial/archaeal-type [PTHR43197] (1-286)
  IPR005771 UTP--glucose-1-phosphate uridylyltransferase, bacterial/archaeal-type [TIGR01099] (3-263)
  IPR005771 UTP--glucose-1-phosphate uridylyltransferase, bacterial/archaeal-type [cd02541] (5-270)
  IPR005835 Nucleotidyl transferase domain [PF00483] (7-264)
  IPR029044 Nucleotide-diphospho-sugar transferases [G3DSA:3.90.550.10] (1-287)
  IPR029044 Nucleotide-diphospho-sugar transferases [SSF53448] (4-273)

pLDDT: mean 93.38, std 4.19, range [64.38, 98.75]

Organism: Desulfohalobium retbaense (strain ATCC 49708 / DSM 5692 / JCM 16813 / HR100) (NCBI:txid485915)

Sequence (576 aa):
MQVDKVVVPVAGWGTRSLPATKNLPKEMLPVYKKPAVQYVVEEAMMAGLTDVVFVNNQNKTIIEDHFDYNLALESVLQRTGKLDMLEQIREVAEMVNITSVRQKSQLGLGHAVLCARKVVKDSPFAVLVGDDLLFDAEPGIKQLIEVAKAEHMAVVGVVQVPADKVPSYGIIQGEEFAPGMYRVRDLQEKPSRESAVSRLAVVGRYVLTPEIFDHLEGLQPGHGGEIQLTDALQAMARNNRLLAVRLRGERFDIGDWVDYLTANIYFGLRDPELRDDLAERLKELLPSMQVDKVVVPVAGWGTRSLPATKNLPKEMLPVYKKPAVQYVVEEAMMAGLTDVVFVNNQNKTIIEDHFDYNLALESVLQRTGKLDMLEQIREVAEMVNITSVRQKSQLGLGHAVLCARKVVKDSPFAVLVGDDLLFDAEPGIKQLIEVAKAEHMAVVGVVQVPADKVPSYGIIQGEEFAPGMYRVRDLQEKPSRESAVSRLAVVGRYVLTPEIFDHLEGLQPGHGGEIQLTDALQAMARNNRLLAVRLRGERFDIGDWVDYLTANIYFGLRDPELRDDLAERLKELLPS